Protein AF-0000000073468415 (afdb_homodimer)

InterPro domains:
  IPR005117 Nitrite/Sulfite reductase ferredoxin-like domain [PF03460] (20-85)
  IPR006066 Nitrite/sulphite reductase iron-sulphur/sirohaem-binding site [PR00397] (98-116)
  IPR006066 Nitrite/sulphite reductase iron-sulphur/sirohaem-binding site [PR00397] (141-159)
  IPR006067 Nitrite/sulphite reductase 4Fe-4S domain [PF01077] (96-287)
  IPR017896 4Fe-4S ferredoxin-type, iron-sulphur binding domain [PF00037] (164-185)
  IPR017896 4Fe-4S ferredoxin-type, iron-sulphur binding domain [PS51379] (161-190)
  IPR017896 4Fe-4S ferredoxin-type, iron-sulphur binding domain [PS51379] (191-219)
  IPR036136 Nitrite/Sulfite reductase ferredoxin-like domain superfamily [SSF55124] (15-109)
  IPR045169 Nitrite and sulphite reductase 4Fe-4S domain containing protein [PTHR11493] (17-163)
  IPR045854 Nitrite and sulphite reductase 4Fe-4S domain-like superfamily [G3DSA:3.30.413.10] (100-291)
  IPR045854 Nitrite and sulphite reductase 4Fe-4S domain-like superfamily [SSF56014] (97-293)

Structure (mmCIF, N/CA/C/O backbone):
data_AF-0000000073468415-model_v1
#
loop_
_entity.id
_entity.type
_entity.pdbx_description
1 polymer 'Nitrite and sulphite reductase 4Fe-4S region'
#
loop_
_atom_site.group_PDB
_atom_site.id
_atom_site.type_symbol
_atom_site.label_atom_id
_atom_site.label_alt_id
_atom_site.label_comp_id
_atom_site.label_asym_id
_atom_site.label_entity_id
_atom_site.label_seq_id
_atom_site.pdbx_PDB_ins_code
_atom_site.Cartn_x
_atom_site.Cartn_y
_atom_site.Cartn_z
_atom_site.occupancy
_atom_site.B_iso_or_equiv
_atom_site.auth_seq_id
_atom_site.auth_comp_id
_atom_site.auth_asym_id
_atom_site.auth_atom_id
_atom_site.pdbx_PDB_model_num
ATOM 1 N N . MET A 1 1 ? 31.953 1.444 3.322 1 27.8 1 MET A N 1
ATOM 2 C CA . MET A 1 1 ? 31.031 2.254 2.535 1 27.8 1 MET A CA 1
ATOM 3 C C . MET A 1 1 ? 30.266 3.229 3.426 1 27.8 1 MET A C 1
ATOM 5 O O . MET A 1 1 ? 29.766 2.85 4.488 1 27.8 1 MET A O 1
ATOM 9 N N . ASN A 1 2 ? 30.547 4.484 3.4 1 34.16 2 ASN A N 1
ATOM 10 C CA . ASN A 1 2 ? 30.062 5.57 4.246 1 34.16 2 ASN A CA 1
ATOM 11 C C . ASN A 1 2 ? 28.547 5.648 4.242 1 34.16 2 ASN A C 1
ATOM 13 O O . ASN A 1 2 ? 27.938 5.941 3.215 1 34.16 2 ASN A O 1
ATOM 17 N N . ILE A 1 3 ? 27.953 4.805 4.941 1 39.28 3 ILE A N 1
ATOM 18 C CA . ILE A 1 3 ? 26.516 4.594 5.109 1 39.28 3 ILE A CA 1
ATOM 19 C C . ILE A 1 3 ? 25.812 5.945 5.234 1 39.28 3 ILE A C 1
ATOM 21 O O . ILE A 1 3 ? 24.578 6.023 5.117 1 39.28 3 ILE A O 1
ATOM 25 N N . PHE A 1 4 ? 26.578 7.012 5.863 1 45.88 4 PHE A N 1
ATOM 26 C CA . PHE A 1 4 ? 25.984 8.297 6.203 1 45.88 4 PHE A CA 1
ATOM 27 C C . PHE A 1 4 ? 26.297 9.336 5.137 1 45.88 4 PHE A C 1
ATOM 29 O O . PHE A 1 4 ? 27.391 9.883 5.094 1 45.88 4 PHE A O 1
ATOM 36 N N . A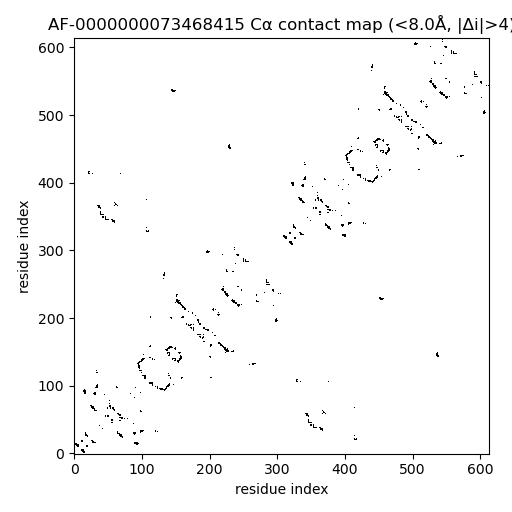RG A 1 5 ? 26.031 9.164 3.961 1 42.53 5 ARG A N 1
ATOM 37 C CA . ARG A 1 5 ? 26.375 10.258 3.055 1 42.53 5 ARG A CA 1
ATOM 38 C C . ARG A 1 5 ? 25.469 11.469 3.299 1 42.53 5 ARG A C 1
ATOM 40 O O . ARG A 1 5 ? 24.266 11.32 3.508 1 42.53 5 ARG A O 1
ATOM 47 N N . GLU A 1 6 ? 26.109 12.531 3.875 1 39.72 6 GLU A N 1
ATOM 48 C CA . GLU A 1 6 ? 25.469 13.836 3.99 1 39.72 6 GLU A CA 1
ATOM 49 C C . GLU A 1 6 ? 24.891 14.289 2.652 1 39.72 6 GLU A C 1
ATOM 51 O O . GLU A 1 6 ? 25.609 14.344 1.65 1 39.72 6 GLU A O 1
ATOM 56 N N . TYR A 1 7 ? 23.797 13.828 2.375 1 36.81 7 TYR A N 1
ATOM 57 C CA . TYR A 1 7 ? 23.312 14.406 1.122 1 36.81 7 TYR A CA 1
ATOM 58 C C . TYR A 1 7 ? 23 15.883 1.296 1 36.81 7 TYR A C 1
ATOM 60 O O . TYR A 1 7 ? 22.125 16.25 2.092 1 36.81 7 TYR A O 1
ATOM 68 N N . GLY A 1 8 ? 23.688 16.75 0.676 1 38.38 8 GLY A N 1
ATOM 69 C CA . GLY A 1 8 ? 23.781 18.203 0.628 1 38.38 8 GLY A CA 1
ATOM 70 C C . GLY A 1 8 ? 24.125 18.828 1.967 1 38.38 8 GLY A C 1
ATOM 71 O O . GLY A 1 8 ? 24.469 18.109 2.918 1 38.38 8 GLY A O 1
ATOM 72 N N . ASP A 1 9 ? 24.328 20.25 2.049 1 36 9 ASP A N 1
ATOM 73 C CA . ASP A 1 9 ? 24.672 21.062 3.205 1 36 9 ASP A CA 1
ATOM 74 C C . ASP A 1 9 ? 23.641 20.922 4.316 1 36 9 ASP A C 1
ATOM 76 O O . ASP A 1 9 ? 23.688 21.641 5.312 1 36 9 ASP A O 1
ATOM 80 N N . SER A 1 10 ? 22.531 20.375 3.965 1 36.41 10 SER A N 1
ATOM 81 C CA . SER A 1 10 ? 21.422 20.641 4.879 1 36.41 10 SER A CA 1
ATOM 82 C C . SER A 1 10 ? 21.469 19.719 6.094 1 36.41 10 SER A C 1
ATOM 84 O O . SER A 1 10 ? 20.594 19.766 6.953 1 36.41 10 SER A O 1
ATOM 86 N N . GLY A 1 11 ? 22.562 19.047 6.473 1 38.94 11 GLY A N 1
ATOM 87 C CA . GLY A 1 11 ? 22.719 18.281 7.695 1 38.94 11 GLY A CA 1
ATOM 88 C C . GLY A 1 11 ? 21.859 17.031 7.719 1 38.94 11 GLY A C 1
ATOM 89 O O . GLY A 1 11 ? 21.766 16.359 8.75 1 38.94 11 GLY A O 1
ATOM 90 N N . ILE A 1 12 ? 20.828 16.922 6.895 1 40.66 12 ILE A N 1
ATOM 91 C CA . ILE A 1 12 ? 19.875 15.828 6.922 1 40.66 12 ILE A CA 1
ATOM 92 C C . ILE A 1 12 ? 20.5 14.562 6.359 1 40.66 12 ILE A C 1
ATOM 94 O O . ILE A 1 12 ? 21.172 14.602 5.32 1 40.66 12 ILE A O 1
ATOM 98 N N . HIS A 1 13 ? 20.953 13.68 7.086 1 44.22 13 HIS A N 1
ATOM 99 C CA . HIS A 1 13 ? 21.531 12.375 6.785 1 44.22 13 HIS A CA 1
ATOM 100 C C . HIS A 1 13 ? 20.562 11.5 5.996 1 44.22 13 HIS A C 1
ATOM 102 O O . HIS A 1 13 ? 19.484 11.188 6.48 1 44.22 13 HIS A O 1
ATOM 108 N N . VAL A 1 14 ? 20.281 11.695 4.738 1 48.47 14 VAL A N 1
ATOM 109 C CA . VAL A 1 14 ? 19.266 10.922 4.035 1 48.47 14 VAL A CA 1
ATOM 110 C C . VAL A 1 14 ? 19.875 9.617 3.518 1 48.47 14 VAL A C 1
ATOM 112 O O . VAL A 1 14 ? 19.234 8.898 2.74 1 48.47 14 VAL A O 1
ATOM 115 N N . LEU A 1 15 ? 21.156 9.328 3.494 1 51.81 15 LEU A N 1
ATOM 116 C CA . LEU A 1 15 ? 21.422 8.133 2.709 1 51.81 15 LEU A CA 1
ATOM 117 C C . LEU A 1 15 ? 20.891 6.883 3.404 1 51.81 15 LEU A C 1
ATOM 119 O O . LEU A 1 15 ? 21.078 6.715 4.613 1 51.81 15 LEU A O 1
ATOM 123 N N . GLY A 1 16 ? 20.031 6.109 2.643 1 63.69 16 GLY A N 1
ATOM 124 C CA . GLY A 1 16 ? 19.703 4.711 2.859 1 63.69 16 GLY A CA 1
ATOM 125 C C . GLY A 1 16 ? 18.391 4.504 3.598 1 63.69 16 GLY A C 1
ATOM 126 O O . GLY A 1 16 ? 17.328 4.758 3.047 1 63.69 16 GLY A O 1
ATOM 127 N N . GLY A 1 17 ? 18.328 4.582 4.828 1 80.94 17 GLY A N 1
ATOM 128 C CA . GLY A 1 17 ? 17.234 4.25 5.723 1 80.94 17 GLY A CA 1
ATOM 129 C C . GLY A 1 17 ? 17.172 5.145 6.945 1 80.94 17 GLY A C 1
ATOM 130 O O . GLY A 1 17 ? 16.375 4.902 7.859 1 80.94 17 GLY A O 1
ATOM 131 N N . VAL A 1 18 ? 17.969 6.266 6.895 1 86.81 18 VAL A N 1
ATOM 132 C CA . VAL A 1 18 ? 17.969 7.211 8.008 1 86.81 18 VAL A CA 1
ATOM 133 C C . VAL A 1 18 ? 17.203 8.477 7.605 1 86.81 18 VAL A C 1
ATOM 135 O O . VAL A 1 18 ? 17.594 9.164 6.66 1 86.81 18 VAL A O 1
ATOM 138 N N . ILE A 1 19 ? 16.188 8.828 8.344 1 86.5 19 ILE A N 1
ATOM 139 C CA . ILE A 1 19 ? 15.289 9.93 8.008 1 86.5 19 ILE A CA 1
ATOM 140 C C . ILE A 1 19 ? 15.281 10.953 9.141 1 86.5 19 ILE A C 1
ATOM 142 O O . ILE A 1 19 ? 14.898 10.625 10.273 1 86.5 19 ILE A O 1
ATOM 146 N N . THR A 1 20 ? 15.664 12.141 8.773 1 87.12 20 THR A N 1
ATOM 147 C CA . THR A 1 20 ? 15.625 13.195 9.781 1 87.12 20 THR A CA 1
ATOM 148 C C . THR A 1 20 ? 14.188 13.5 10.188 1 87.12 20 THR A C 1
ATOM 150 O O . THR A 1 20 ? 13.305 13.594 9.336 1 87.12 20 THR A O 1
ATOM 153 N N . GLN A 1 21 ? 13.969 13.609 11.5 1 90.19 21 GLN A N 1
ATOM 154 C CA . GLN A 1 21 ? 12.625 13.867 12 1 90.19 21 GLN A CA 1
ATOM 155 C C . GLN A 1 21 ? 12.352 15.367 12.102 1 90.19 21 GLN A C 1
ATOM 157 O O . GLN A 1 21 ? 13.25 16.172 11.875 1 90.19 21 GLN A O 1
ATOM 162 N N . LYS A 1 22 ? 11.031 15.672 12.375 1 86.38 22 LYS A N 1
ATOM 163 C CA . LYS A 1 22 ? 10.648 17.062 12.602 1 86.38 22 LYS A CA 1
ATOM 164 C C . LYS A 1 22 ? 11.547 17.734 13.633 1 86.38 22 LYS A C 1
ATOM 166 O O . LYS A 1 22 ? 12.031 18.844 13.414 1 86.38 22 LYS A O 1
ATOM 171 N N . ASN A 1 23 ? 11.727 17.031 14.789 1 89.12 23 ASN A N 1
ATOM 172 C CA . ASN A 1 23 ? 12.789 17.406 15.719 1 89.12 23 ASN A CA 1
ATOM 173 C C . ASN A 1 23 ? 14.148 16.938 15.227 1 89.12 23 ASN A C 1
ATOM 175 O O . ASN A 1 23 ? 14.453 15.742 15.297 1 89.12 23 ASN A O 1
ATOM 179 N N . ALA A 1 24 ? 14.953 17.75 14.758 1 87.12 24 ALA A N 1
ATOM 180 C CA . ALA A 1 24 ? 16.188 17.453 14.039 1 87.12 24 ALA A CA 1
ATOM 181 C C . ALA A 1 24 ? 17.203 16.766 14.953 1 87.12 24 ALA A C 1
ATOM 183 O O . ALA A 1 24 ? 18.203 16.234 14.484 1 87.12 24 ALA A O 1
ATOM 184 N N . ASP A 1 25 ? 16.922 16.766 16.219 1 91.38 25 ASP A N 1
ATOM 185 C CA . ASP A 1 25 ? 17.797 16.078 17.156 1 91.38 25 ASP A CA 1
ATOM 186 C C . ASP A 1 25 ? 17.672 14.562 17.031 1 91.38 25 ASP A C 1
ATOM 188 O O . ASP A 1 25 ? 18.5 13.812 17.531 1 91.38 25 ASP A O 1
ATOM 192 N N . TYR A 1 26 ? 16.609 14.203 16.266 1 93.19 26 TYR A N 1
ATOM 193 C CA . TYR A 1 26 ? 16.344 12.773 16.156 1 93.19 26 TYR A CA 1
ATOM 194 C C . TYR A 1 26 ? 16.172 12.367 14.703 1 93.19 26 TYR A C 1
ATOM 196 O O . TYR A 1 26 ? 15.883 13.203 13.844 1 93.19 26 TYR A O 1
ATOM 204 N N . CYS A 1 27 ? 16.406 11.102 14.492 1 92.75 27 CYS A N 1
ATOM 205 C CA . CYS A 1 27 ? 16.156 10.523 13.18 1 92.75 27 CYS A CA 1
ATOM 206 C C . CYS A 1 27 ? 15.383 9.211 13.312 1 92.75 27 CYS A C 1
ATOM 208 O O . CYS A 1 27 ? 15.32 8.625 14.391 1 92.75 27 CYS A O 1
ATOM 210 N N . THR A 1 28 ? 14.742 8.867 12.266 1 93.81 28 THR A N 1
ATOM 211 C CA . THR A 1 28 ? 14.109 7.559 12.117 1 93.81 28 THR A CA 1
ATOM 212 C C . THR A 1 28 ? 14.961 6.633 11.258 1 93.81 28 THR A C 1
ATOM 214 O O . THR A 1 28 ? 15.445 7.031 10.195 1 93.81 28 THR A O 1
ATOM 217 N N . VAL A 1 29 ? 15.188 5.441 11.75 1 93.94 29 VAL A N 1
ATOM 218 C CA . VAL A 1 29 ? 15.977 4.473 10.992 1 93.94 29 VAL A CA 1
ATOM 219 C C . VAL A 1 29 ? 15.062 3.385 10.438 1 93.94 29 VAL A C 1
ATOM 221 O O . VAL A 1 29 ? 14.352 2.715 11.188 1 93.94 29 VAL A O 1
ATOM 224 N N . ARG A 1 30 ? 15.109 3.217 9.195 1 93.75 30 ARG A N 1
ATOM 225 C CA . ARG A 1 30 ? 14.336 2.184 8.516 1 93.75 30 ARG A CA 1
ATOM 226 C C . ARG A 1 30 ? 15.18 0.941 8.258 1 93.75 30 ARG A C 1
ATOM 228 O O . ARG A 1 30 ? 16.344 1.046 7.883 1 93.75 30 ARG A O 1
ATOM 235 N N . ILE A 1 31 ? 14.508 -0.202 8.391 1 93.56 31 ILE A N 1
ATOM 236 C CA . ILE A 1 31 ? 15.211 -1.479 8.336 1 93.56 31 ILE A CA 1
ATOM 237 C C . ILE A 1 31 ? 15 -2.117 6.961 1 93.56 31 ILE A C 1
ATOM 239 O O . ILE A 1 31 ? 13.945 -1.951 6.344 1 93.56 31 ILE A O 1
ATOM 243 N N . ARG A 1 32 ? 16.109 -2.803 6.523 1 92.19 32 ARG A N 1
ATOM 244 C CA . ARG A 1 32 ? 15.992 -3.629 5.324 1 92.19 32 ARG A CA 1
ATOM 245 C C . ARG A 1 32 ? 15.367 -4.98 5.645 1 92.19 32 ARG A C 1
ATOM 247 O O . ARG A 1 32 ? 15.93 -5.766 6.414 1 92.19 32 ARG A O 1
ATOM 254 N N . LEU A 1 33 ? 14.195 -5.258 5.086 1 94.44 33 LEU A N 1
ATOM 255 C CA . LEU A 1 33 ? 13.461 -6.496 5.344 1 94.44 33 LEU A CA 1
ATOM 256 C C . LEU A 1 33 ? 12.742 -6.973 4.09 1 94.44 33 LEU A C 1
ATOM 258 O O . LEU A 1 33 ? 11.508 -6.93 4.023 1 94.44 33 LEU A O 1
ATOM 262 N N . PRO A 1 34 ? 13.516 -7.512 3.127 1 93.81 34 PRO A N 1
ATOM 263 C CA . PRO A 1 34 ? 12.859 -7.918 1.882 1 93.81 34 PRO A CA 1
ATOM 264 C C . PRO A 1 34 ? 11.711 -8.898 2.111 1 93.81 34 PRO A C 1
ATOM 266 O O . PRO A 1 34 ? 11.852 -9.852 2.877 1 93.81 34 PRO A O 1
ATOM 269 N N . ALA A 1 35 ? 10.602 -8.625 1.485 1 95.5 35 ALA A N 1
ATOM 270 C CA . ALA A 1 35 ? 9.391 -9.438 1.51 1 95.5 35 ALA A CA 1
ATOM 271 C C . ALA A 1 35 ? 8.75 -9.43 2.895 1 95.5 35 ALA A C 1
ATOM 273 O O . ALA A 1 35 ? 7.762 -10.133 3.137 1 95.5 35 ALA A O 1
ATOM 274 N N . GLY A 1 36 ? 9.289 -8.734 3.863 1 95.88 36 GLY A N 1
ATOM 275 C CA . GLY A 1 36 ? 8.68 -8.539 5.168 1 95.88 36 GLY A CA 1
ATOM 276 C C . GLY A 1 36 ? 8.742 -9.773 6.047 1 95.88 36 GLY A C 1
ATOM 277 O O . GLY A 1 36 ? 7.996 -9.883 7.023 1 95.88 36 GLY A O 1
ATOM 278 N N . VAL A 1 37 ? 9.523 -10.766 5.699 1 95.31 37 VAL A N 1
ATOM 279 C CA . VAL A 1 37 ? 9.633 -11.977 6.508 1 95.31 37 VAL A CA 1
ATOM 280 C C . VAL A 1 37 ? 10.734 -11.797 7.555 1 95.31 37 VAL A C 1
ATOM 282 O O . VAL A 1 37 ? 11.852 -11.398 7.23 1 95.31 37 VAL A O 1
ATOM 285 N N . VAL A 1 38 ? 10.391 -12.07 8.766 1 96 38 VAL A N 1
ATOM 286 C CA . VAL A 1 38 ? 11.344 -11.898 9.852 1 96 38 VAL A CA 1
ATOM 287 C C . VAL A 1 38 ? 11.25 -13.078 10.812 1 96 38 VAL A C 1
ATOM 289 O O . VAL A 1 38 ? 10.156 -13.586 11.078 1 96 38 VAL A O 1
ATOM 292 N N . THR A 1 39 ? 12.383 -13.5 11.297 1 97.12 39 THR A N 1
ATOM 293 C CA . THR A 1 39 ? 12.398 -14.57 12.289 1 97.12 39 THR A CA 1
ATOM 294 C C . THR A 1 39 ? 12.141 -14.016 13.688 1 97.12 39 THR A C 1
ATOM 296 O O . THR A 1 39 ? 12.281 -12.812 13.922 1 97.12 39 THR A O 1
ATOM 299 N N . VAL A 1 40 ? 11.766 -14.898 14.57 1 97.31 40 VAL A N 1
ATOM 300 C CA . VAL A 1 40 ? 11.516 -14.5 15.953 1 97.31 40 VAL A CA 1
ATOM 301 C C . VAL A 1 40 ? 12.797 -13.938 16.562 1 97.31 40 VAL A C 1
ATOM 303 O O . VAL A 1 40 ? 12.75 -13.008 17.375 1 97.31 40 VAL A O 1
ATOM 306 N N . GLU A 1 41 ? 13.922 -14.516 16.219 1 97.62 41 GLU A N 1
ATOM 307 C CA . GLU A 1 41 ? 15.203 -14.016 16.719 1 97.62 41 GLU A CA 1
ATOM 308 C C . GLU A 1 41 ? 15.469 -12.594 16.234 1 97.62 41 GLU A C 1
ATOM 310 O O . GLU A 1 41 ? 15.906 -11.734 17.016 1 97.62 41 GLU A O 1
ATOM 315 N N . GLN A 1 42 ? 15.234 -12.367 15.016 1 97.56 42 GLN A N 1
ATOM 316 C CA . GLN A 1 42 ? 15.414 -11.039 14.445 1 97.56 42 GLN A CA 1
ATOM 317 C C . GLN A 1 42 ? 14.477 -10.031 15.102 1 97.56 42 GLN A C 1
ATOM 319 O O . GLN A 1 42 ? 14.867 -8.891 15.375 1 97.56 42 GLN A O 1
ATOM 324 N N . VAL A 1 43 ? 13.289 -10.438 15.352 1 97.06 43 VAL A N 1
ATOM 325 C CA . VAL A 1 43 ? 12.281 -9.57 15.961 1 97.06 43 VAL A CA 1
ATOM 326 C C . VAL A 1 43 ? 12.703 -9.211 17.375 1 97.06 43 VAL A C 1
ATOM 328 O O . VAL A 1 43 ? 12.609 -8.047 17.781 1 97.06 43 VAL A O 1
ATOM 331 N N . ARG A 1 44 ? 13.094 -10.156 18.109 1 97.44 44 ARG A N 1
ATOM 332 C CA . ARG A 1 44 ? 13.578 -9.898 19.453 1 97.44 44 ARG A CA 1
ATOM 333 C C . ARG A 1 44 ? 14.781 -8.969 19.438 1 97.44 44 ARG A C 1
ATOM 335 O O . ARG A 1 44 ? 14.891 -8.07 20.281 1 97.44 44 ARG A O 1
ATOM 342 N N . GLY A 1 45 ? 15.672 -9.258 18.516 1 97.94 45 GLY A N 1
ATOM 343 C CA . GLY A 1 45 ? 16.812 -8.375 18.344 1 97.94 45 GLY A CA 1
ATOM 344 C C . GLY A 1 45 ? 16.422 -6.945 18.031 1 97.94 45 GLY A C 1
ATOM 345 O O . GLY A 1 45 ? 16.984 -6 18.594 1 97.94 45 GLY A O 1
ATOM 346 N N . LEU A 1 46 ? 15.469 -6.781 17.141 1 97.62 46 LEU A N 1
ATOM 347 C CA . LEU A 1 46 ? 14.984 -5.449 16.781 1 97.62 46 LEU A CA 1
ATOM 348 C C . LEU A 1 46 ? 14.391 -4.75 18 1 97.62 46 LEU A C 1
ATOM 350 O O . LEU A 1 46 ? 14.578 -3.543 18.188 1 97.62 46 LEU A O 1
ATOM 354 N N . ALA A 1 47 ? 13.625 -5.52 18.797 1 97.69 47 ALA A N 1
ATOM 355 C CA . ALA A 1 47 ? 13.062 -4.957 20.016 1 97.69 47 ALA A CA 1
ATOM 356 C C . ALA A 1 47 ? 14.156 -4.438 20.938 1 97.69 47 ALA A C 1
ATOM 358 O O . ALA A 1 47 ? 14.047 -3.344 21.5 1 97.69 47 ALA A O 1
ATOM 359 N N . THR A 1 48 ? 15.195 -5.184 21.078 1 98.19 48 THR A N 1
ATOM 360 C CA . THR A 1 48 ? 16.328 -4.801 21.938 1 98.19 48 THR A CA 1
ATOM 361 C C . THR A 1 48 ? 17 -3.543 21.391 1 98.19 48 THR A C 1
ATOM 363 O O . THR A 1 48 ? 17.312 -2.625 22.156 1 98.19 48 THR A O 1
ATOM 366 N N . ILE A 1 49 ? 17.203 -3.529 20.156 1 98.12 49 ILE A N 1
ATOM 367 C CA . ILE A 1 49 ? 17.875 -2.404 19.5 1 98.12 49 ILE A CA 1
ATOM 368 C C . ILE A 1 49 ? 17 -1.154 19.625 1 98.12 49 ILE A C 1
ATOM 370 O O . ILE A 1 49 ? 17.5 -0.068 19.922 1 98.12 49 ILE A O 1
ATOM 374 N N . ALA A 1 50 ? 15.711 -1.285 19.375 1 97.88 50 ALA A N 1
ATOM 375 C CA . ALA A 1 50 ? 14.789 -0.158 19.469 1 97.88 50 ALA A CA 1
ATOM 376 C C . ALA A 1 50 ? 14.734 0.395 20.891 1 97.88 50 ALA A C 1
ATOM 378 O O . ALA A 1 50 ? 14.586 1.604 21.094 1 97.88 50 ALA A O 1
ATOM 379 N N . LYS A 1 51 ? 14.789 -0.475 21.891 1 97.88 51 LYS A N 1
ATOM 380 C CA . LYS A 1 51 ? 14.797 -0.054 23.297 1 97.88 51 LYS A CA 1
ATOM 381 C C . LYS A 1 51 ? 16.078 0.71 23.625 1 97.88 51 LYS A C 1
ATOM 383 O O . LYS A 1 51 ? 16.031 1.72 24.344 1 97.88 51 LYS A O 1
ATOM 388 N N . LYS A 1 52 ? 17.156 0.298 23.141 1 98 52 LYS A N 1
ATOM 389 C CA . LYS A 1 52 ? 18.469 0.852 23.469 1 98 52 LYS A CA 1
ATOM 390 C C . LYS A 1 52 ? 18.719 2.17 22.75 1 98 52 LYS A C 1
ATOM 392 O O . LYS A 1 52 ? 19.234 3.121 23.328 1 98 52 LYS A O 1
ATOM 397 N N . TYR A 1 53 ? 18.359 2.209 21.484 1 97.25 53 TYR A N 1
ATOM 398 C CA . TYR A 1 53 ? 18.797 3.334 20.656 1 97.25 53 TYR A CA 1
ATOM 399 C C . TYR A 1 53 ? 17.609 4.215 20.266 1 97.25 53 TYR A C 1
ATOM 401 O O . TYR A 1 53 ? 17.797 5.359 19.844 1 97.25 53 TYR A O 1
ATOM 409 N N . GLY A 1 54 ? 16.406 3.691 20.281 1 96.75 54 GLY A N 1
ATOM 410 C CA . GLY A 1 54 ? 15.203 4.438 19.922 1 96.75 54 GLY A CA 1
ATOM 411 C C . GLY A 1 54 ? 14.391 4.867 21.141 1 96.75 54 GLY A C 1
ATOM 412 O O . GLY A 1 54 ? 14.953 5.168 22.188 1 96.75 54 GLY A O 1
ATOM 413 N N . ASP A 1 55 ? 13.062 5.027 20.953 1 95.56 55 ASP A N 1
ATOM 414 C CA . ASP A 1 55 ? 12.203 5.48 22.047 1 95.56 55 ASP A CA 1
ATOM 415 C C . ASP A 1 55 ? 11.398 4.32 22.625 1 95.56 55 ASP A C 1
ATOM 417 O O . ASP A 1 55 ? 10.414 4.535 23.344 1 95.56 55 ASP A O 1
ATOM 421 N N . GLY A 1 56 ? 11.75 3.129 22.234 1 95.94 56 GLY A N 1
ATOM 422 C CA . GLY A 1 56 ? 11.078 1.956 22.766 1 95.94 56 GLY A CA 1
ATOM 423 C C . GLY A 1 56 ? 9.859 1.549 21.953 1 95.94 56 GLY A C 1
ATOM 424 O O . GLY A 1 56 ? 9.023 0.772 22.438 1 95.94 56 GLY A O 1
ATOM 425 N N . THR A 1 57 ? 9.734 2.064 20.781 1 96.25 57 THR A N 1
ATOM 426 C CA . THR A 1 57 ? 8.656 1.677 19.875 1 96.25 57 THR A CA 1
ATOM 427 C C . THR A 1 57 ? 9.211 1.334 18.5 1 96.25 57 THR A C 1
ATOM 429 O O . THR A 1 57 ? 10.367 1.637 18.188 1 96.25 57 THR A O 1
ATOM 432 N N . LEU A 1 58 ? 8.484 0.576 17.797 1 96.81 58 LEU A N 1
ATOM 433 C CA . LEU A 1 58 ? 8.695 0.324 16.375 1 96.81 58 LEU A CA 1
ATOM 434 C C . LEU A 1 58 ? 7.465 0.706 15.555 1 96.81 58 LEU A C 1
ATOM 436 O O . LEU A 1 58 ? 6.352 0.735 16.094 1 96.81 58 LEU A O 1
ATOM 440 N N . HIS A 1 59 ? 7.73 1.062 14.414 1 96.5 59 HIS A N 1
ATOM 441 C CA . HIS A 1 59 ? 6.652 1.364 13.484 1 96.5 59 HIS A CA 1
ATOM 442 C C . HIS A 1 59 ? 6.695 0.441 12.273 1 96.5 59 HIS A C 1
ATOM 444 O O . HIS A 1 59 ? 7.711 0.375 11.57 1 96.5 59 HIS A O 1
ATOM 450 N N . VAL A 1 60 ? 5.598 -0.317 12.055 1 96.69 60 VAL A N 1
ATOM 451 C CA . VAL A 1 60 ? 5.457 -1.138 10.852 1 96.69 60 VAL A CA 1
ATOM 452 C C . VAL A 1 60 ? 4.984 -0.273 9.688 1 96.69 60 VAL A C 1
ATOM 454 O O . VAL A 1 60 ? 3.998 0.457 9.805 1 96.69 60 VAL A O 1
ATOM 457 N N . THR A 1 61 ? 5.703 -0.354 8.633 1 94.81 61 THR A N 1
ATOM 458 C CA . THR A 1 61 ? 5.391 0.542 7.527 1 94.81 61 THR A CA 1
ATOM 459 C C . THR A 1 61 ? 4.531 -0.167 6.484 1 94.81 61 THR A C 1
ATOM 461 O O . THR A 1 61 ? 4.359 -1.386 6.539 1 94.81 61 THR A O 1
ATOM 464 N N . ALA A 1 62 ? 4.016 0.597 5.551 1 93.81 62 ALA A N 1
ATOM 465 C CA . ALA A 1 62 ? 3.225 0.059 4.449 1 93.81 62 ALA A CA 1
ATOM 466 C C . ALA A 1 62 ? 4.117 -0.592 3.398 1 93.81 62 ALA A C 1
ATOM 468 O O . ALA A 1 62 ? 3.627 -1.18 2.432 1 93.81 62 ALA A O 1
ATOM 469 N N . ARG A 1 63 ? 5.391 -0.545 3.559 1 93.94 63 ARG A N 1
ATOM 470 C CA . ARG A 1 63 ? 6.32 -1.191 2.641 1 93.94 63 ARG A CA 1
ATOM 471 C C . ARG A 1 63 ? 6.926 -2.443 3.268 1 93.94 63 ARG A C 1
ATOM 473 O O . ARG A 1 63 ? 8.07 -2.805 2.969 1 93.94 63 ARG A O 1
ATOM 480 N N . GLN A 1 64 ? 6.32 -2.988 4.16 1 96 64 GLN A N 1
ATOM 481 C CA . GLN A 1 64 ? 6.625 -4.281 4.766 1 96 64 GLN A CA 1
ATOM 482 C C . GLN A 1 64 ? 7.977 -4.254 5.473 1 96 64 GLN A C 1
ATOM 484 O O . GLN A 1 64 ? 8.812 -5.129 5.254 1 96 64 GLN A O 1
ATOM 489 N N . THR A 1 65 ? 8.195 -3.25 6.273 1 95.62 65 THR A N 1
ATOM 490 C CA . THR A 1 65 ? 9.414 -3.176 7.07 1 95.62 65 THR A CA 1
ATOM 491 C C . THR A 1 65 ? 9.156 -2.424 8.375 1 95.62 65 THR A C 1
ATOM 493 O O . THR A 1 65 ? 8.016 -2.072 8.688 1 95.62 65 THR A O 1
ATOM 496 N N . PHE A 1 66 ? 10.258 -2.24 9.164 1 95.88 66 PHE A N 1
ATOM 497 C CA . PHE A 1 66 ? 10.203 -1.537 10.438 1 95.88 66 PHE A CA 1
ATOM 498 C C . PHE A 1 66 ? 10.945 -0.207 10.352 1 95.88 66 PHE A C 1
ATOM 500 O O . PHE A 1 66 ? 11.883 -0.059 9.57 1 95.88 66 PHE A O 1
ATOM 507 N N . GLU A 1 67 ? 10.469 0.636 11.148 1 96 67 GLU A N 1
ATOM 508 C CA . GLU A 1 67 ? 11.211 1.855 11.461 1 96 67 GLU A CA 1
ATOM 509 C C . GLU A 1 67 ? 11.438 1.999 12.961 1 96 67 GLU A C 1
ATOM 511 O O . GLU A 1 67 ? 10.547 1.679 13.758 1 96 67 GLU A O 1
ATOM 516 N N . ILE A 1 68 ? 12.562 2.391 13.305 1 96.81 68 ILE A N 1
ATOM 517 C CA . ILE A 1 68 ? 12.891 2.723 14.68 1 96.81 68 ILE A CA 1
ATOM 518 C C . ILE A 1 68 ? 12.953 4.238 14.844 1 96.81 68 ILE A C 1
ATOM 520 O O . ILE A 1 68 ? 13.867 4.887 14.328 1 96.81 68 ILE A O 1
ATOM 524 N N . PRO A 1 69 ? 12.008 4.797 15.578 1 96.44 69 PRO A N 1
ATOM 525 C CA . PRO A 1 69 ? 11.945 6.254 15.695 1 96.44 69 PRO A CA 1
ATOM 526 C C . PRO A 1 69 ? 12.828 6.789 16.828 1 96.44 69 PRO A C 1
ATOM 528 O O . PRO A 1 69 ? 13.242 6.027 17.703 1 96.44 69 PRO A O 1
ATOM 531 N N . ASN A 1 70 ? 13.133 8.086 16.719 1 96.38 70 ASN A N 1
ATOM 532 C CA . ASN A 1 70 ? 13.742 8.891 17.766 1 96.38 70 ASN A CA 1
ATOM 533 C C . ASN A 1 70 ? 15.133 8.375 18.141 1 96.38 70 ASN A C 1
ATOM 535 O O . ASN A 1 70 ? 15.445 8.227 19.312 1 96.38 70 ASN A O 1
ATOM 539 N N . VAL A 1 71 ? 15.859 8.102 17.094 1 95.62 71 VAL A N 1
ATOM 540 C CA . VAL A 1 71 ? 17.25 7.688 17.266 1 95.62 71 VAL A CA 1
ATOM 541 C C . VAL A 1 71 ? 18.156 8.914 17.266 1 95.62 71 VAL A C 1
ATOM 543 O O . VAL A 1 71 ? 18 9.805 16.422 1 95.62 71 VAL A O 1
ATOM 546 N N . LYS A 1 72 ? 19.047 8.969 18.188 1 94.75 72 LYS A N 1
ATOM 547 C CA . LYS A 1 72 ? 20.031 10.047 18.203 1 94.75 72 LYS A CA 1
ATOM 548 C C . LYS A 1 72 ? 21.094 9.82 17.125 1 94.75 72 LYS A C 1
ATOM 550 O O . LYS A 1 72 ? 21.656 8.727 17.031 1 94.75 72 LYS A O 1
ATOM 555 N N . PRO A 1 73 ? 21.391 10.844 16.422 1 91.06 73 PRO A N 1
ATOM 556 C CA . PRO A 1 73 ? 22.344 10.711 15.336 1 91.06 73 PRO A CA 1
ATOM 557 C C . PRO A 1 73 ? 23.719 10.203 15.805 1 91.06 73 PRO A C 1
ATOM 559 O O . PRO A 1 73 ? 24.391 9.477 15.07 1 91.06 73 PRO A O 1
ATOM 562 N N . ASP A 1 74 ? 24.156 10.523 16.969 1 91.69 74 ASP A N 1
ATOM 563 C CA . ASP A 1 74 ? 25.484 10.164 17.453 1 91.69 74 ASP A CA 1
ATOM 564 C C . ASP A 1 74 ? 25.562 8.672 17.797 1 91.69 74 ASP A C 1
ATOM 566 O O . ASP A 1 74 ? 26.656 8.141 18.016 1 91.69 74 ASP A O 1
ATOM 570 N N . THR A 1 75 ? 24.438 7.98 17.75 1 93.75 75 THR A N 1
ATOM 571 C CA . THR A 1 75 ? 24.422 6.562 18.078 1 93.75 75 THR A CA 1
ATOM 572 C C . THR A 1 75 ? 24.25 5.711 16.828 1 93.75 75 THR A C 1
ATOM 574 O O . THR A 1 75 ? 24.234 4.48 16.906 1 93.75 75 THR A O 1
ATOM 577 N N . LEU A 1 76 ? 24.188 6.258 15.734 1 91.31 76 LEU A N 1
ATOM 578 C CA . LEU A 1 76 ? 23.828 5.59 14.492 1 91.31 76 LEU A CA 1
ATOM 579 C C . LEU A 1 76 ? 24.828 4.5 14.148 1 91.31 76 LEU A C 1
ATOM 581 O O . LEU A 1 76 ? 24.453 3.42 13.688 1 91.31 76 LEU A O 1
ATOM 585 N N . ASP A 1 77 ? 26.094 4.773 14.359 1 90.81 77 ASP A N 1
ATOM 586 C CA . ASP A 1 77 ? 27.125 3.789 14.039 1 90.81 77 ASP A CA 1
ATOM 587 C C . ASP A 1 77 ? 26.953 2.525 14.883 1 90.81 77 ASP A C 1
ATOM 589 O O . ASP A 1 77 ? 27.031 1.411 14.359 1 90.81 77 ASP A O 1
ATOM 593 N N . LYS A 1 78 ? 26.844 2.74 16.125 1 94.75 78 LYS A N 1
ATOM 594 C CA . LYS A 1 78 ? 26.641 1.614 17.031 1 94.75 78 LYS A CA 1
ATOM 595 C C . LYS A 1 78 ? 25.359 0.861 16.703 1 94.75 78 LYS A C 1
ATOM 597 O O . LYS A 1 78 ? 25.328 -0.371 16.734 1 94.75 78 LYS A O 1
ATOM 602 N N . MET A 1 79 ? 24.328 1.574 16.391 1 94.62 79 MET A N 1
ATOM 603 C CA . MET A 1 79 ? 23.047 0.964 16.031 1 94.62 79 MET A CA 1
ATOM 604 C C . MET A 1 79 ? 23.172 0.158 14.742 1 94.62 79 MET A C 1
ATOM 606 O O . MET A 1 79 ? 22.625 -0.942 14.633 1 94.62 79 MET A O 1
ATOM 610 N N . ASN A 1 80 ? 23.828 0.739 13.812 1 92.25 80 ASN A N 1
ATOM 611 C CA . ASN A 1 80 ? 24.047 0.045 12.547 1 92.25 80 ASN A CA 1
ATOM 612 C C . ASN A 1 80 ? 24.75 -1.295 12.75 1 92.25 80 ASN A C 1
ATOM 614 O O . ASN A 1 80 ? 24.359 -2.299 12.148 1 92.25 80 ASN A O 1
ATOM 618 N N . ALA A 1 81 ? 25.781 -1.305 13.555 1 94.81 81 ALA A N 1
ATOM 619 C CA . ALA A 1 81 ? 26.5 -2.539 13.852 1 94.81 81 ALA A CA 1
ATOM 620 C C . ALA A 1 81 ? 25.578 -3.574 14.484 1 94.81 81 ALA A C 1
ATOM 622 O O . ALA A 1 81 ? 25.641 -4.762 14.156 1 94.81 81 ALA A O 1
ATOM 623 N N . ALA A 1 82 ? 24.75 -3.137 15.359 1 96.62 82 ALA A N 1
ATOM 624 C CA . ALA A 1 82 ? 23.812 -4.027 16.031 1 96.62 82 ALA A CA 1
ATOM 625 C C . ALA A 1 82 ? 22.797 -4.59 15.031 1 96.62 82 ALA A C 1
ATOM 627 O O . ALA A 1 82 ? 22.453 -5.773 15.086 1 96.62 82 ALA A O 1
ATOM 628 N N . LEU A 1 83 ? 22.312 -3.775 14.148 1 95.81 83 LEU A N 1
ATOM 629 C CA . LEU A 1 83 ? 21.359 -4.191 13.141 1 95.81 83 LEU A CA 1
ATOM 630 C C . LEU A 1 83 ? 21.969 -5.211 12.188 1 95.81 83 LEU A C 1
ATOM 632 O O . LEU A 1 83 ? 21.328 -6.199 11.828 1 95.81 83 LEU A O 1
ATOM 636 N N . GLU A 1 84 ? 23.172 -4.977 11.773 1 94.19 84 GLU A N 1
ATOM 637 C CA . GLU A 1 84 ? 23.875 -5.91 10.906 1 94.19 84 GLU A CA 1
ATOM 638 C C . GLU A 1 84 ? 24.047 -7.273 11.57 1 94.19 84 GLU A C 1
ATOM 640 O O . GLU A 1 84 ? 23.828 -8.312 10.945 1 94.19 84 GLU A O 1
ATOM 645 N N . LYS A 1 85 ? 24.438 -7.207 12.766 1 96.75 85 LYS A N 1
ATOM 646 C CA . LYS A 1 85 ? 24.594 -8.445 13.523 1 96.75 85 LYS A CA 1
ATOM 647 C C . LYS A 1 85 ? 23.281 -9.195 13.648 1 96.75 85 LYS A C 1
ATOM 649 O O . LYS A 1 85 ? 23.25 -10.422 13.641 1 96.75 85 LYS A O 1
ATOM 654 N N . ASN A 1 86 ? 22.203 -8.445 13.711 1 96.94 86 ASN A N 1
ATOM 655 C CA . ASN A 1 86 ? 20.875 -9.016 13.828 1 96.94 86 ASN A CA 1
ATOM 656 C C . ASN A 1 86 ? 20.344 -9.508 12.484 1 96.94 86 ASN A C 1
ATOM 658 O O . ASN A 1 86 ? 19.281 -10.125 12.414 1 96.94 86 ASN A O 1
ATOM 662 N N . GLY A 1 87 ? 21.016 -9.234 11.398 1 94.75 87 GLY A N 1
ATOM 663 C CA . GLY A 1 87 ? 20.578 -9.617 10.07 1 94.75 87 GLY A CA 1
ATOM 664 C C . GLY A 1 87 ? 19.469 -8.727 9.531 1 94.75 87 GLY A C 1
ATOM 665 O O . GLY A 1 87 ? 18.688 -9.156 8.688 1 94.75 87 GLY A O 1
ATOM 666 N N . THR A 1 88 ? 19.266 -7.621 10.078 1 94.19 88 THR A N 1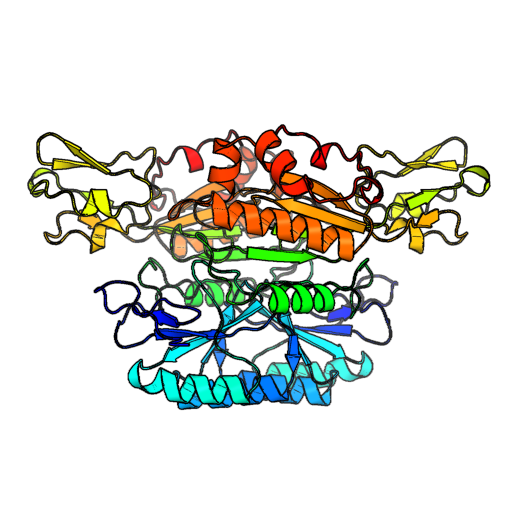
ATOM 667 C CA . THR A 1 88 ? 18.297 -6.617 9.648 1 94.19 88 THR A CA 1
ATOM 668 C C . THR A 1 88 ? 18.969 -5.266 9.445 1 94.19 88 THR A C 1
ATOM 670 O O . THR A 1 88 ? 18.625 -4.293 10.125 1 94.19 88 THR A O 1
ATOM 673 N N . PRO A 1 89 ? 19.812 -5.168 8.516 1 91.56 89 PRO A N 1
ATOM 674 C CA . PRO A 1 89 ? 20.562 -3.932 8.328 1 91.56 89 PRO A CA 1
ATOM 675 C C . PRO A 1 89 ? 19.688 -2.75 7.93 1 91.56 89 PRO A C 1
ATOM 677 O O . PRO A 1 89 ? 18.484 -2.926 7.668 1 91.56 89 PRO A O 1
ATOM 680 N N . ILE A 1 90 ? 20.328 -1.625 7.941 1 88.12 90 ILE A N 1
ATOM 681 C CA . ILE A 1 90 ? 19.641 -0.4 7.547 1 88.12 90 ILE A CA 1
ATOM 682 C C . ILE A 1 90 ? 19.203 -0.498 6.086 1 88.12 90 ILE A C 1
ATOM 684 O O . ILE A 1 90 ? 19.953 -0.971 5.238 1 88.12 90 ILE A O 1
ATOM 688 N N . GLY A 1 91 ? 18.016 -0.101 5.883 1 84.62 91 GLY A N 1
ATOM 689 C CA . GLY A 1 91 ? 17.438 -0.16 4.547 1 84.62 91 GLY A CA 1
ATOM 690 C C . GLY A 1 91 ? 17.734 1.078 3.721 1 84.62 91 GLY A C 1
ATOM 691 O O . GLY A 1 91 ? 18.781 1.708 3.877 1 84.62 91 GLY A O 1
ATOM 692 N N . ALA A 1 92 ? 16.906 1.208 2.666 1 72.88 92 ALA A N 1
ATOM 693 C CA . ALA A 1 92 ? 17.062 2.328 1.741 1 72.88 92 ALA A CA 1
ATOM 694 C C . ALA A 1 92 ? 15.758 3.119 1.615 1 72.88 92 ALA A C 1
ATOM 696 O O . ALA A 1 92 ? 14.664 2.553 1.721 1 72.88 92 ALA A O 1
ATOM 697 N N . GLU A 1 93 ? 15.891 4.434 1.441 1 68.25 93 GLU A N 1
ATOM 698 C CA . GLU A 1 93 ? 14.695 5.258 1.275 1 68.25 93 GLU A CA 1
ATOM 699 C C . GLU A 1 93 ? 14.875 6.27 0.147 1 68.25 93 GLU A C 1
ATOM 701 O O . GLU A 1 93 ? 13.914 6.914 -0.276 1 68.25 93 GLU A O 1
ATOM 706 N N . PHE A 1 94 ? 15.953 6.293 -0.448 1 69.38 94 PHE A N 1
ATOM 707 C CA . PHE A 1 94 ? 16.172 7.332 -1.448 1 69.38 94 PHE A CA 1
ATOM 708 C C . PHE A 1 94 ? 16.562 6.719 -2.789 1 69.38 94 PHE A C 1
ATOM 710 O O . PHE A 1 94 ? 16.078 5.637 -3.143 1 69.38 94 PHE A O 1
ATOM 717 N N . THR A 1 95 ? 17.25 7.387 -3.688 1 70.56 95 THR A N 1
ATOM 718 C CA . THR A 1 95 ? 17.609 7.148 -5.082 1 70.56 95 THR A CA 1
ATOM 719 C C . THR A 1 95 ? 18.219 5.762 -5.258 1 70.56 95 THR A C 1
ATOM 721 O O . THR A 1 95 ? 19.328 5.629 -5.77 1 70.56 95 THR A O 1
ATOM 724 N N . GLU A 1 96 ? 17.469 4.715 -4.688 1 79.62 96 GLU A N 1
ATOM 725 C CA . GLU A 1 96 ? 17.812 3.301 -4.758 1 79.62 96 GLU A CA 1
ATOM 726 C C . GLU A 1 96 ? 16.562 2.422 -4.797 1 79.62 96 GLU A C 1
ATOM 728 O O . GLU A 1 96 ? 15.445 2.922 -4.695 1 79.62 96 GLU A O 1
ATOM 733 N N . VAL A 1 97 ? 16.875 1.196 -5.035 1 81.69 97 VAL A N 1
ATOM 734 C CA . VAL A 1 97 ? 15.805 0.223 -4.852 1 81.69 97 VAL A CA 1
ATOM 735 C C . VAL A 1 97 ? 15.477 0.09 -3.365 1 81.69 97 VAL A C 1
ATOM 737 O O . VAL A 1 97 ? 16.344 -0.235 -2.559 1 81.69 97 VAL A O 1
ATOM 740 N N . VAL A 1 98 ? 14.266 0.437 -3.088 1 85.38 98 VAL A N 1
ATOM 741 C CA . VAL A 1 98 ? 13.859 0.372 -1.688 1 85.38 98 VAL A CA 1
ATOM 742 C C . VAL A 1 98 ? 13.312 -1.019 -1.372 1 85.38 98 VAL A C 1
ATOM 744 O O . VAL A 1 98 ? 13.391 -1.925 -2.205 1 85.38 98 VAL A O 1
ATOM 747 N N . ASN A 1 99 ? 12.875 -1.212 -0.136 1 88.56 99 ASN A N 1
ATOM 748 C CA . ASN A 1 99 ? 12.461 -2.535 0.314 1 88.56 99 ASN A CA 1
ATOM 749 C C . ASN A 1 99 ? 11.508 -3.191 -0.682 1 88.56 99 ASN A C 1
ATOM 751 O O . ASN A 1 99 ? 10.5 -2.594 -1.07 1 88.56 99 ASN A O 1
ATOM 755 N N . VAL A 1 100 ? 11.875 -4.383 -1.122 1 95.06 100 VAL A N 1
ATOM 756 C CA . VAL A 1 100 ? 11.047 -5.133 -2.059 1 95.06 100 VAL A CA 1
ATOM 757 C C . VAL A 1 100 ? 9.883 -5.789 -1.313 1 95.06 100 VAL A C 1
ATOM 759 O O . VAL A 1 100 ? 10.102 -6.523 -0.345 1 95.06 100 VAL A O 1
ATOM 762 N N . THR A 1 101 ? 8.695 -5.465 -1.711 1 96.94 101 THR A N 1
ATOM 763 C CA . THR A 1 101 ? 7.523 -6.02 -1.051 1 96.94 101 THR A CA 1
ATOM 764 C C . THR A 1 101 ? 7.023 -7.258 -1.791 1 96.94 101 THR A C 1
ATOM 766 O O . THR A 1 101 ? 7.172 -7.363 -3.01 1 96.94 101 THR A O 1
ATOM 769 N N . ALA A 1 102 ? 6.473 -8.211 -1.04 1 98.19 102 ALA A N 1
ATOM 770 C CA . ALA A 1 102 ? 5.973 -9.453 -1.634 1 98.19 102 ALA A CA 1
ATOM 771 C C . ALA A 1 102 ? 4.84 -10.039 -0.802 1 98.19 102 ALA A C 1
ATOM 773 O O . ALA A 1 102 ? 4.855 -9.953 0.428 1 98.19 102 ALA A O 1
ATOM 774 N N . CYS A 1 103 ? 3.9 -10.578 -1.511 1 97 103 CYS A N 1
ATOM 775 C CA . CYS A 1 103 ? 2.9 -11.367 -0.798 1 97 103 CYS A CA 1
ATOM 776 C C . CYS A 1 103 ? 3.488 -12.688 -0.321 1 97 103 CYS A C 1
ATOM 778 O O . CYS A 1 103 ? 4.613 -13.039 -0.683 1 97 103 CYS A O 1
ATOM 780 N N . PRO A 1 104 ? 2.77 -13.398 0.511 1 93.81 104 PRO A N 1
ATOM 781 C CA . PRO A 1 104 ? 3.35 -14.625 1.065 1 93.81 104 PRO A CA 1
ATOM 782 C C . PRO A 1 104 ? 3.576 -15.703 0.007 1 93.81 104 PRO A C 1
ATOM 784 O O . PRO A 1 104 ? 4.406 -16.594 0.198 1 93.81 104 PRO A O 1
ATOM 787 N N . GLY A 1 105 ? 2.777 -15.664 -1.008 1 94.38 105 GLY A N 1
ATOM 788 C CA . GLY A 1 105 ? 2.996 -16.547 -2.148 1 94.38 105 GLY A CA 1
ATOM 789 C C . GLY A 1 105 ? 2.855 -18.016 -1.807 1 94.38 105 GLY A C 1
ATOM 790 O O . GLY A 1 105 ? 1.945 -18.406 -1.07 1 94.38 105 GLY A O 1
ATOM 791 N N . THR A 1 106 ? 3.727 -18.859 -2.406 1 92.19 106 THR A N 1
ATOM 792 C CA . THR A 1 106 ? 3.604 -20.312 -2.324 1 92.19 106 THR A CA 1
ATOM 793 C C . THR A 1 106 ? 3.924 -20.797 -0.916 1 92.19 106 THR A C 1
ATOM 795 O O . THR A 1 106 ? 3.693 -21.969 -0.593 1 92.19 106 THR A O 1
ATOM 798 N N . LEU A 1 107 ? 4.383 -19.938 -0.062 1 88.5 107 LEU A N 1
ATOM 799 C CA . LEU A 1 107 ? 4.633 -20.328 1.318 1 88.5 107 LEU A CA 1
ATOM 800 C C . LEU A 1 107 ? 3.33 -20.656 2.035 1 88.5 107 LEU A C 1
ATOM 802 O O . LEU A 1 107 ? 3.283 -21.594 2.846 1 88.5 107 LEU A O 1
ATOM 806 N N . ARG A 1 108 ? 2.252 -19.922 1.629 1 90.62 108 ARG A N 1
ATOM 807 C CA . ARG A 1 108 ? 1.076 -20.172 2.459 1 90.62 108 ARG A CA 1
ATOM 808 C C . ARG A 1 108 ? -0.207 -19.906 1.676 1 90.62 108 ARG A C 1
ATOM 810 O O . ARG A 1 108 ? -1.289 -20.328 2.096 1 90.62 108 ARG A O 1
ATOM 817 N N . CYS A 1 109 ? -0.128 -19.25 0.53 1 92.75 109 CYS A N 1
ATOM 818 C CA . CYS A 1 109 ? -1.348 -18.797 -0.131 1 92.75 109 CYS A CA 1
ATOM 819 C C . CYS A 1 109 ? -1.858 -19.844 -1.109 1 92.75 109 CYS A C 1
ATOM 821 O O . CYS A 1 109 ? -1.105 -20.328 -1.957 1 92.75 109 CYS A O 1
ATOM 823 N N . LYS A 1 110 ? -3.127 -20.125 -1.06 1 88.75 110 LYS A N 1
ATOM 824 C CA . LYS A 1 110 ? -3.734 -21.141 -1.912 1 88.75 110 LYS A CA 1
ATOM 825 C C . LYS A 1 110 ? -3.836 -20.656 -3.357 1 88.75 110 LYS A C 1
ATOM 827 O O . LYS A 1 110 ? -4.016 -21.469 -4.273 1 88.75 110 LYS A O 1
ATOM 832 N N . TYR A 1 111 ? -3.664 -19.422 -3.619 1 92.31 111 TYR A N 1
ATOM 833 C CA . TYR A 1 111 ? -3.826 -18.859 -4.961 1 92.31 111 TYR A CA 1
ATOM 834 C C . TYR A 1 111 ? -2.473 -18.625 -5.617 1 92.31 111 TYR A C 1
ATOM 836 O O . TYR A 1 111 ? -2.404 -18.25 -6.789 1 92.31 111 TYR A O 1
ATOM 844 N N . ALA A 1 112 ? -1.423 -18.891 -4.926 1 95 112 ALA A N 1
ATOM 845 C CA . ALA A 1 112 ? -0.086 -18.5 -5.359 1 95 112 ALA A CA 1
ATOM 846 C C . ALA A 1 112 ? 0.366 -19.312 -6.566 1 95 112 ALA A C 1
ATOM 848 O O . ALA A 1 112 ? 0.31 -20.547 -6.543 1 95 112 ALA A O 1
ATOM 849 N N . ASN A 1 113 ? 0.84 -18.594 -7.59 1 95.38 113 ASN A N 1
ATOM 850 C CA . ASN A 1 113 ? 1.436 -19.234 -8.766 1 95.38 113 ASN A CA 1
ATOM 851 C C . ASN A 1 113 ? 2.953 -19.328 -8.641 1 95.38 113 ASN A C 1
ATOM 853 O O . ASN A 1 113 ? 3.562 -20.281 -9.125 1 95.38 113 ASN A O 1
ATOM 857 N N . ILE A 1 114 ? 3.547 -18.359 -7.973 1 96.56 114 ILE A N 1
ATOM 858 C CA . ILE A 1 114 ? 5.004 -18.312 -7.941 1 96.56 114 ILE A CA 1
ATOM 859 C C . ILE A 1 114 ? 5.484 -18.109 -6.504 1 96.56 114 ILE A C 1
ATOM 861 O O . ILE A 1 114 ? 4.695 -17.734 -5.629 1 96.56 114 ILE A O 1
ATOM 865 N N . ASP A 1 115 ? 6.785 -18.328 -6.309 1 96.62 115 ASP A N 1
ATOM 866 C CA . ASP A 1 115 ? 7.453 -18.047 -5.039 1 96.62 115 ASP A CA 1
ATOM 867 C C . ASP A 1 115 ? 7.828 -16.562 -4.941 1 96.62 115 ASP A C 1
ATOM 869 O O . ASP A 1 115 ? 8.977 -16.203 -5.184 1 96.62 115 ASP A O 1
ATOM 873 N N . SER A 1 116 ? 6.875 -15.789 -4.48 1 97.69 116 SER A N 1
ATOM 874 C CA . SER A 1 116 ? 7.059 -14.344 -4.434 1 97.69 116 SER A CA 1
ATOM 875 C C . SER A 1 116 ? 8.133 -13.953 -3.422 1 97.69 116 SER A C 1
ATOM 877 O O . SER A 1 116 ? 8.93 -13.047 -3.672 1 97.69 116 SER A O 1
ATOM 879 N N . VAL A 1 117 ? 8.172 -14.609 -2.279 1 97.06 117 VAL A N 1
ATOM 880 C CA . VAL A 1 117 ? 9.125 -14.273 -1.222 1 97.06 117 VAL A CA 1
ATOM 881 C C . VAL A 1 117 ? 10.539 -14.586 -1.688 1 97.06 117 VAL A C 1
ATOM 883 O O . VAL A 1 117 ? 11.438 -13.75 -1.557 1 97.06 117 VAL A O 1
ATOM 886 N N . GLY A 1 118 ? 10.727 -15.797 -2.221 1 97.19 118 GLY A N 1
ATOM 887 C CA . GLY A 1 118 ? 12.031 -16.141 -2.756 1 97.19 118 GLY A CA 1
ATOM 888 C C . GLY A 1 118 ? 12.5 -15.203 -3.842 1 97.19 118 GLY A C 1
ATOM 889 O O . GLY A 1 118 ? 13.664 -14.797 -3.859 1 97.19 118 GLY A O 1
ATOM 890 N N . LEU A 1 119 ? 11.602 -14.859 -4.695 1 97.88 119 LEU A N 1
ATOM 891 C CA . LEU A 1 119 ? 11.93 -13.945 -5.781 1 97.88 119 LEU A CA 1
ATOM 892 C C . LEU A 1 119 ? 12.297 -12.57 -5.238 1 97.88 119 LEU A C 1
ATOM 894 O O . LEU A 1 119 ? 13.234 -11.93 -5.73 1 97.88 119 LEU A O 1
ATOM 898 N N . ALA A 1 120 ? 11.586 -12.117 -4.266 1 97.44 120 ALA A N 1
ATOM 899 C CA . ALA A 1 120 ? 11.867 -10.812 -3.656 1 97.44 120 ALA A CA 1
ATOM 900 C C . ALA A 1 120 ? 13.281 -10.781 -3.068 1 97.44 120 ALA A C 1
ATOM 902 O O . ALA A 1 120 ? 14 -9.789 -3.221 1 97.44 120 ALA A O 1
ATOM 903 N N . LYS A 1 121 ? 13.641 -11.844 -2.387 1 95.75 121 LYS A N 1
ATOM 904 C CA . LYS A 1 121 ? 14.977 -11.93 -1.804 1 95.75 121 LYS A CA 1
ATOM 905 C C . LYS A 1 121 ? 16.047 -11.914 -2.889 1 95.75 121 LYS A C 1
ATOM 907 O O . LYS A 1 121 ? 17.078 -11.258 -2.736 1 95.75 121 LYS A O 1
ATOM 912 N N . LYS A 1 122 ? 15.781 -12.617 -3.934 1 96.38 122 LYS A N 1
ATOM 913 C CA . LYS A 1 122 ? 16.719 -12.656 -5.055 1 96.38 122 LYS A CA 1
ATOM 914 C C . LYS A 1 122 ? 16.891 -11.273 -5.676 1 96.38 122 LYS A C 1
ATOM 916 O O . LYS A 1 122 ? 18.016 -10.844 -5.941 1 96.38 122 LYS A O 1
ATOM 921 N N . ILE A 1 123 ? 15.805 -10.602 -5.875 1 96.06 123 ILE A N 1
ATOM 922 C CA . ILE A 1 123 ? 15.828 -9.273 -6.477 1 96.06 123 ILE A CA 1
ATOM 923 C C . ILE A 1 123 ? 16.516 -8.289 -5.531 1 96.06 123 ILE A C 1
ATOM 925 O O . ILE A 1 123 ? 17.312 -7.457 -5.965 1 96.06 123 ILE A O 1
ATOM 929 N N . ASP A 1 124 ? 16.172 -8.383 -4.289 1 93.44 124 ASP A N 1
ATOM 930 C CA . ASP A 1 124 ? 16.812 -7.531 -3.287 1 93.44 124 ASP A CA 1
ATOM 931 C C . ASP A 1 124 ? 18.328 -7.715 -3.295 1 93.44 124 ASP A C 1
ATOM 933 O O . ASP A 1 124 ? 19.078 -6.734 -3.291 1 93.44 124 ASP A O 1
ATOM 937 N N . GLU A 1 125 ? 18.766 -8.922 -3.301 1 91.75 125 GLU A N 1
ATOM 938 C CA . GLU A 1 125 ? 20.188 -9.219 -3.301 1 91.75 125 GLU A CA 1
ATOM 939 C C . GLU A 1 125 ? 20.875 -8.656 -4.547 1 91.75 125 GLU A C 1
ATOM 941 O O . GLU A 1 125 ? 22 -8.164 -4.477 1 91.75 125 GLU A O 1
ATOM 946 N N . LYS A 1 126 ? 20.188 -8.734 -5.555 1 91.75 126 LYS A N 1
ATOM 947 C CA . LYS A 1 126 ? 20.781 -8.328 -6.828 1 91.75 126 LYS A CA 1
ATOM 948 C C . LYS A 1 126 ? 20.844 -6.809 -6.949 1 91.75 126 LYS A C 1
ATOM 950 O O . LYS A 1 126 ? 21.812 -6.262 -7.488 1 91.75 126 LYS A O 1
ATOM 955 N N . TYR A 1 127 ? 19.812 -6.164 -6.441 1 87.62 127 TYR A N 1
ATOM 956 C CA . TYR A 1 127 ? 19.703 -4.75 -6.781 1 87.62 127 TYR A CA 1
ATOM 957 C C . TYR A 1 127 ? 19.875 -3.875 -5.547 1 87.62 127 TYR A C 1
ATOM 959 O O . TYR A 1 127 ? 20 -2.654 -5.66 1 87.62 127 TYR A O 1
ATOM 967 N N . PHE A 1 128 ? 19.875 -4.535 -4.41 1 76.12 128 PHE A N 1
ATOM 968 C CA . PHE A 1 128 ? 19.969 -3.736 -3.193 1 76.12 128 PHE A CA 1
ATOM 969 C C . PHE A 1 128 ? 21.25 -2.91 -3.174 1 76.12 128 PHE A C 1
ATOM 971 O O . PHE A 1 128 ? 22.312 -3.406 -3.529 1 76.12 128 PHE A O 1
ATOM 978 N N . ARG A 1 129 ? 21.109 -1.526 -2.854 1 70.56 129 ARG A N 1
ATOM 979 C CA . ARG A 1 129 ? 22.172 -0.539 -2.643 1 70.56 129 ARG A CA 1
ATOM 980 C C . ARG A 1 129 ? 22.75 -0.069 -3.971 1 70.56 129 ARG A C 1
ATOM 982 O O . ARG A 1 129 ? 23.797 0.584 -3.998 1 70.56 129 ARG A O 1
ATOM 989 N N . LYS A 1 130 ? 22.078 -0.524 -5.008 1 76.25 130 LYS A N 1
ATOM 990 C CA . LYS A 1 130 ? 22.484 0.082 -6.27 1 76.25 130 LYS A CA 1
ATOM 991 C C . LYS A 1 130 ? 21.984 1.522 -6.375 1 76.25 130 LYS A C 1
ATOM 993 O O . LYS A 1 130 ? 20.797 1.785 -6.223 1 76.25 130 LYS A O 1
ATOM 998 N N . GLU A 1 131 ? 22.875 2.338 -6.477 1 78 131 GLU A N 1
ATOM 999 C CA . GLU A 1 131 ? 22.516 3.746 -6.598 1 78 131 GLU A CA 1
ATOM 1000 C C . GLU A 1 131 ? 21.828 4.031 -7.93 1 78 131 GLU A C 1
ATOM 1002 O O . GLU A 1 131 ? 22.312 3.617 -8.984 1 78 131 GLU A O 1
ATOM 1007 N N . LEU A 1 132 ? 20.734 4.566 -7.863 1 85.56 132 LEU A N 1
ATOM 1008 C CA . LEU A 1 132 ? 19.969 4.98 -9.031 1 85.56 132 LEU A CA 1
ATOM 1009 C C . LEU A 1 132 ? 19.656 6.473 -8.984 1 85.56 132 LEU A C 1
ATOM 1011 O O . LEU A 1 132 ? 19.969 7.141 -7.996 1 85.56 132 LEU A O 1
ATOM 1015 N N . SER A 1 133 ? 19.172 6.969 -10.055 1 84.94 133 SER A N 1
ATOM 1016 C CA . SER A 1 133 ? 18.828 8.391 -10.141 1 84.94 133 SER A CA 1
ATOM 1017 C C . SER A 1 133 ? 17.5 8.688 -9.469 1 84.94 133 SER A C 1
ATOM 1019 O O . SER A 1 133 ? 17.219 9.836 -9.109 1 84.94 133 SER A O 1
ATOM 1021 N N . ILE A 1 134 ? 16.766 7.633 -9.328 1 87.81 134 ILE A N 1
ATOM 1022 C CA . ILE A 1 134 ? 15.469 7.793 -8.695 1 87.81 134 ILE A CA 1
ATOM 1023 C C . ILE A 1 134 ? 15.211 6.625 -7.746 1 87.81 134 ILE A C 1
ATOM 1025 O O . ILE A 1 134 ? 15.875 5.59 -7.832 1 87.81 134 ILE A O 1
ATOM 1029 N N . ARG A 1 135 ? 14.312 6.863 -6.863 1 87.62 135 ARG A N 1
ATOM 1030 C CA . ARG A 1 135 ? 13.82 5.785 -6.012 1 87.62 135 ARG A CA 1
ATOM 1031 C C . ARG A 1 135 ? 12.977 4.797 -6.812 1 87.62 135 ARG A C 1
ATOM 1033 O O . ARG A 1 135 ? 12.172 5.195 -7.656 1 87.62 135 ARG A O 1
ATOM 1040 N N . VAL A 1 136 ? 13.211 3.508 -6.586 1 92.12 136 VAL A N 1
ATOM 1041 C CA . VAL A 1 136 ? 12.477 2.486 -7.328 1 92.12 136 VAL A CA 1
ATOM 1042 C C . VAL A 1 136 ? 11.789 1.531 -6.355 1 92.12 136 VAL A C 1
ATOM 1044 O O . VAL A 1 136 ? 12.453 0.9 -5.523 1 92.12 136 VAL A O 1
ATOM 1047 N N . ARG A 1 137 ? 10.523 1.433 -6.441 1 93.44 137 ARG A N 1
ATOM 1048 C CA . ARG A 1 137 ? 9.727 0.501 -5.645 1 93.44 137 ARG A CA 1
ATOM 1049 C C . ARG A 1 137 ? 9.352 -0.73 -6.461 1 93.44 137 ARG A C 1
ATOM 1051 O O . ARG A 1 137 ? 8.758 -0.61 -7.535 1 93.44 137 ARG A O 1
ATOM 1058 N N . ILE A 1 138 ? 9.703 -1.868 -5.93 1 96.69 138 ILE A N 1
ATOM 1059 C CA . ILE A 1 138 ? 9.383 -3.133 -6.582 1 96.69 138 ILE A CA 1
ATOM 1060 C C . ILE A 1 138 ? 8.422 -3.934 -5.703 1 96.69 138 ILE A C 1
ATOM 1062 O O . ILE A 1 138 ? 8.625 -4.047 -4.492 1 96.69 138 ILE A O 1
ATOM 1066 N N . ALA A 1 139 ? 7.359 -4.434 -6.273 1 98.06 139 ALA A N 1
ATOM 1067 C CA . ALA A 1 139 ? 6.383 -5.262 -5.574 1 98.06 139 ALA A CA 1
ATOM 1068 C C . ALA A 1 139 ? 6.121 -6.559 -6.332 1 98.06 139 ALA A C 1
ATOM 1070 O O . ALA A 1 139 ? 6.004 -6.555 -7.562 1 98.06 139 ALA A O 1
ATOM 1071 N N . ILE A 1 140 ? 6.031 -7.664 -5.609 1 98.69 140 ILE A N 1
ATOM 1072 C CA . ILE A 1 140 ? 5.875 -8.977 -6.23 1 98.69 140 ILE A CA 1
ATOM 1073 C C . ILE A 1 140 ? 4.641 -9.672 -5.656 1 98.69 140 ILE A C 1
ATOM 1075 O O . ILE A 1 140 ? 4.562 -9.914 -4.449 1 98.69 140 ILE A O 1
ATOM 1079 N N . SER A 1 141 ? 3.721 -9.945 -6.496 1 98.44 141 SER A N 1
ATOM 1080 C CA . SER A 1 141 ? 2.541 -10.727 -6.141 1 98.44 141 SER A CA 1
ATOM 1081 C C . SER A 1 141 ? 2.527 -12.062 -6.867 1 98.44 141 SER A C 1
ATOM 1083 O O . SER A 1 141 ? 2.889 -12.141 -8.047 1 98.44 141 SER A O 1
ATOM 1085 N N . SER A 1 142 ? 2.055 -13.07 -6.215 1 97.62 142 SER A N 1
ATOM 1086 C CA . SER A 1 142 ? 2.166 -14.422 -6.75 1 97.62 142 SER A CA 1
ATOM 1087 C C . SER A 1 142 ? 1.015 -14.742 -7.695 1 97.62 142 SER A C 1
ATOM 1089 O O . SER A 1 142 ? 1.04 -15.758 -8.391 1 97.62 142 SER A O 1
ATOM 1091 N N . CYS A 1 143 ? 0.041 -13.906 -7.707 1 96.75 143 CYS A N 1
ATOM 1092 C CA . CYS A 1 143 ? -1.106 -14.07 -8.594 1 96.75 143 CYS A CA 1
ATOM 1093 C C . CYS A 1 143 ? -1.749 -12.727 -8.914 1 96.75 143 CYS A C 1
ATOM 1095 O O . CYS A 1 143 ? -1.382 -11.711 -8.328 1 96.75 143 CYS A O 1
ATOM 1097 N N . PRO A 1 144 ? -2.727 -12.656 -9.781 1 96.06 144 PRO A N 1
ATOM 1098 C CA . PRO A 1 144 ? -3.32 -11.398 -10.234 1 96.06 144 PRO A CA 1
ATOM 1099 C C . PRO A 1 144 ? -4.16 -10.719 -9.148 1 96.06 144 PRO A C 1
ATOM 1101 O O . PRO A 1 144 ? -4.68 -9.625 -9.367 1 96.06 144 PRO A O 1
ATOM 1104 N N . ASN A 1 145 ? -4.297 -11.367 -8 1 94.12 145 ASN A N 1
ATOM 1105 C CA . ASN A 1 145 ? -4.918 -10.648 -6.898 1 94.12 145 ASN A CA 1
ATOM 1106 C C . ASN A 1 145 ? -4.086 -9.445 -6.477 1 94.12 145 ASN A C 1
ATOM 1108 O O . ASN A 1 145 ? -4.602 -8.508 -5.855 1 94.12 145 ASN A O 1
ATOM 1112 N N . SER A 1 146 ? -2.795 -9.477 -6.734 1 95.69 146 SER A N 1
ATOM 1113 C CA . SER A 1 146 ? -1.913 -8.328 -6.57 1 95.69 146 SER A CA 1
ATOM 1114 C C . SER A 1 146 ? -2.035 -7.73 -5.172 1 95.69 146 SER A C 1
ATOM 1116 O O . SER A 1 146 ? -2.277 -6.531 -5.02 1 95.69 146 SER A O 1
ATOM 1118 N N . CYS A 1 147 ? -1.767 -8.492 -4.191 1 94.25 147 CYS A N 1
ATOM 1119 C CA . CYS A 1 147 ? -2.068 -8.148 -2.805 1 94.25 147 CYS A CA 1
ATOM 1120 C C . CYS A 1 147 ? -1.109 -7.086 -2.285 1 94.25 147 CYS A C 1
ATOM 1122 O O . CYS A 1 147 ? -1.386 -6.438 -1.274 1 94.25 147 CYS A O 1
ATOM 1124 N N . VAL A 1 148 ? 0.03 -6.914 -2.91 1 96.12 148 VAL A N 1
ATOM 1125 C CA . VAL A 1 148 ? 0.993 -5.945 -2.4 1 96.12 148 VAL A CA 1
ATOM 1126 C C . VAL A 1 148 ? 1.094 -4.762 -3.363 1 96.12 148 VAL A C 1
ATOM 1128 O O . VAL A 1 148 ? 2.162 -4.164 -3.514 1 96.12 148 VAL A O 1
ATOM 1131 N N . SER A 1 149 ? 0.01 -4.492 -4.07 1 95.56 149 SER A N 1
ATOM 1132 C CA . SER A 1 149 ? -0.099 -3.318 -4.934 1 95.56 149 SER A CA 1
ATOM 1133 C C . SER A 1 149 ? 0.953 -3.344 -6.035 1 95.56 149 SER A C 1
ATOM 1135 O O . SER A 1 149 ? 1.693 -2.375 -6.219 1 95.56 149 SER A O 1
ATOM 1137 N N . SER A 1 150 ? 1.003 -4.402 -6.762 1 96.88 150 SER A N 1
ATOM 1138 C CA . SER A 1 150 ? 1.988 -4.566 -7.824 1 96.88 150 SER A CA 1
ATOM 1139 C C . SER A 1 150 ? 1.717 -3.615 -8.984 1 96.88 150 SER A C 1
ATOM 1141 O O . SER A 1 150 ? 2.65 -3.139 -9.633 1 96.88 150 SER A O 1
ATOM 1143 N N . TRP A 1 151 ? 0.448 -3.244 -9.156 1 95.62 151 TRP A N 1
ATOM 1144 C CA . TRP A 1 151 ? 0.074 -2.324 -10.227 1 95.62 151 TRP A CA 1
ATOM 1145 C C . TRP A 1 151 ? 0.542 -0.907 -9.922 1 95.62 151 TRP A C 1
ATOM 1147 O O . TRP A 1 151 ? 0.819 -0.123 -10.828 1 95.62 151 TRP A O 1
ATOM 1157 N N . GLU A 1 152 ? 0.638 -0.66 -8.68 1 95.19 152 GLU A N 1
ATOM 1158 C CA . GLU A 1 152 ? 0.881 0.708 -8.234 1 95.19 152 GLU A CA 1
ATOM 1159 C C . GLU A 1 152 ? 2.336 0.901 -7.812 1 95.19 152 GLU A C 1
ATOM 1161 O O . GLU A 1 152 ? 2.652 1.821 -7.055 1 95.19 152 GLU A O 1
ATOM 1166 N N . SER A 1 153 ? 3.223 0.067 -8.266 1 96.25 153 SER A N 1
ATOM 1167 C CA . SER A 1 153 ? 4.652 0.161 -8 1 96.25 153 SER A CA 1
ATOM 1168 C C . SER A 1 153 ? 5.434 0.515 -9.258 1 96.25 153 SER A C 1
ATOM 1170 O O . SER A 1 153 ? 4.938 0.327 -10.375 1 96.25 153 SER A O 1
ATOM 1172 N N . ASP A 1 154 ? 6.648 1.063 -9.055 1 96.31 154 ASP A N 1
ATOM 1173 C CA . ASP A 1 154 ? 7.477 1.367 -10.211 1 96.31 154 ASP A CA 1
ATOM 1174 C C . ASP A 1 154 ? 7.668 0.131 -11.086 1 96.31 154 ASP A C 1
ATOM 1176 O O . ASP A 1 154 ? 7.57 0.21 -12.312 1 96.31 154 ASP A O 1
ATOM 1180 N N . ILE A 1 155 ? 8 -0.95 -10.438 1 97.75 155 ILE A N 1
ATOM 1181 C CA . ILE A 1 155 ? 8.078 -2.256 -11.078 1 97.75 155 ILE A CA 1
ATOM 1182 C C . ILE A 1 155 ? 7.207 -3.256 -10.328 1 97.75 155 ILE A C 1
ATOM 1184 O O . ILE A 1 155 ? 7.441 -3.529 -9.148 1 97.75 155 ILE A O 1
ATOM 1188 N N . GLY A 1 156 ? 6.203 -3.732 -10.977 1 98.25 156 GLY A N 1
ATOM 1189 C CA . GLY A 1 156 ? 5.336 -4.762 -10.43 1 98.25 156 GLY A CA 1
ATOM 1190 C C . GLY A 1 156 ? 5.48 -6.102 -11.125 1 98.25 156 GLY A C 1
ATOM 1191 O O . GLY A 1 156 ? 5.488 -6.168 -12.359 1 98.25 156 GLY A O 1
ATOM 1192 N N . ILE A 1 157 ? 5.617 -7.129 -10.367 1 98.75 157 ILE A N 1
ATOM 1193 C CA . ILE A 1 157 ? 5.727 -8.484 -10.891 1 98.75 157 ILE A CA 1
ATOM 1194 C C . ILE A 1 157 ? 4.562 -9.328 -10.383 1 98.75 157 ILE A C 1
ATOM 1196 O O . ILE A 1 157 ? 4.297 -9.367 -9.18 1 98.75 157 ILE A O 1
ATOM 1200 N N . ILE A 1 158 ? 3.877 -9.977 -11.273 1 98.12 158 ILE A N 1
ATOM 1201 C CA . ILE A 1 158 ? 2.697 -10.758 -10.93 1 98.12 158 ILE A CA 1
ATOM 1202 C C . ILE A 1 158 ? 2.826 -12.164 -11.516 1 98.12 158 ILE A C 1
ATOM 1204 O O . ILE A 1 158 ? 3.053 -12.32 -12.719 1 98.12 158 ILE A O 1
ATOM 1208 N N . GLY A 1 159 ? 2.699 -13.156 -10.656 1 97.88 159 GLY A N 1
ATOM 1209 C CA . GLY A 1 159 ? 2.684 -14.523 -11.141 1 97.88 159 GLY A CA 1
ATOM 1210 C C . GLY A 1 159 ? 1.415 -14.875 -11.898 1 97.88 159 GLY A C 1
ATOM 1211 O O . GLY A 1 159 ? 0.312 -14.547 -11.453 1 97.88 159 GLY A O 1
ATOM 1212 N N . ILE A 1 160 ? 1.594 -15.523 -13.016 1 96.62 160 ILE A N 1
ATOM 1213 C CA . ILE A 1 160 ? 0.438 -15.891 -13.828 1 96.62 160 ILE A CA 1
ATOM 1214 C C . ILE A 1 160 ? 0.548 -17.344 -14.258 1 96.62 160 ILE A C 1
ATOM 1216 O O . ILE A 1 160 ? 1.635 -17.938 -14.227 1 96.62 160 ILE A O 1
ATOM 1220 N N . GLN A 1 161 ? -0.565 -17.922 -14.531 1 94.56 161 GLN A N 1
ATOM 1221 C CA . GLN A 1 161 ? -0.645 -19.25 -15.102 1 94.56 161 GLN A CA 1
ATOM 1222 C C . GLN A 1 161 ? -1.785 -19.359 -16.109 1 94.56 161 GLN A C 1
ATOM 1224 O O . GLN A 1 161 ? -2.955 -19.406 -15.734 1 94.56 161 GLN A O 1
ATOM 1229 N N . LYS A 1 162 ? -1.411 -19.422 -17.359 1 90.38 162 LYS A N 1
ATOM 1230 C CA . LYS A 1 162 ? -2.402 -19.516 -18.422 1 90.38 162 LYS A CA 1
ATOM 1231 C C . LYS A 1 162 ? -3.074 -20.891 -18.438 1 90.38 162 LYS A C 1
ATOM 1233 O O . LYS A 1 162 ? -2.396 -21.922 -18.484 1 90.38 162 LYS A O 1
ATOM 1238 N N . PRO A 1 163 ? -4.406 -20.875 -18.328 1 91.5 163 PRO A N 1
ATOM 1239 C CA . PRO A 1 163 ? -5.105 -22.172 -18.406 1 91.5 163 PRO A CA 1
ATOM 1240 C C . PRO A 1 163 ? -5.254 -22.672 -19.828 1 91.5 163 PRO A C 1
ATOM 1242 O O . PRO A 1 163 ? -5.469 -21.891 -20.75 1 91.5 163 PRO A O 1
ATOM 1245 N N . ILE A 1 164 ? -5.02 -23.922 -20 1 88.25 164 ILE A N 1
ATOM 1246 C CA . ILE A 1 164 ? -5.242 -24.609 -21.266 1 88.25 164 ILE A CA 1
ATOM 1247 C C . ILE A 1 164 ? -6.363 -25.625 -21.109 1 88.25 164 ILE A C 1
ATOM 1249 O O . ILE A 1 164 ? -6.406 -26.359 -20.109 1 88.25 164 ILE A O 1
ATOM 1253 N N . ARG A 1 165 ? -7.25 -25.594 -22.031 1 86.38 165 ARG A N 1
ATOM 1254 C CA . ARG A 1 165 ? -8.398 -26.484 -21.922 1 86.38 165 ARG A CA 1
ATOM 1255 C C . ARG A 1 165 ? -8.477 -27.422 -23.141 1 86.38 165 ARG A C 1
ATOM 1257 O O . ARG A 1 165 ? -8.086 -27.047 -24.25 1 86.38 165 ARG A O 1
ATOM 1264 N N . ASN A 1 166 ? -8.906 -28.609 -22.844 1 83.81 166 ASN A N 1
ATOM 1265 C CA . ASN A 1 166 ? -9.297 -29.562 -23.875 1 83.81 166 ASN A CA 1
ATOM 1266 C C . ASN A 1 166 ? -10.805 -29.75 -23.922 1 83.81 166 ASN A C 1
ATOM 1268 O O . ASN A 1 166 ? -11.359 -30.547 -23.141 1 83.81 166 ASN A O 1
ATOM 1272 N N . PRO A 1 167 ? -11.414 -29.062 -24.75 1 78.38 167 PRO A N 1
ATOM 1273 C CA . PRO A 1 167 ? -12.875 -29.078 -24.781 1 78.38 167 PRO A CA 1
ATOM 1274 C C . PRO A 1 167 ? -13.445 -30.484 -24.953 1 78.38 167 PRO A C 1
ATOM 1276 O O . PRO A 1 167 ? -14.555 -30.766 -24.484 1 78.38 167 PRO A O 1
ATOM 1279 N N . ASN A 1 168 ? -12.68 -31.406 -25.531 1 85.62 168 ASN A N 1
ATOM 1280 C CA . ASN A 1 168 ? -13.195 -32.75 -25.812 1 85.62 168 ASN A CA 1
ATOM 1281 C C . ASN A 1 168 ? -13.312 -33.562 -24.531 1 85.62 168 ASN A C 1
ATOM 1283 O O . ASN A 1 168 ? -14.039 -34.562 -24.5 1 85.62 168 ASN A O 1
ATOM 1287 N N . LEU A 1 169 ? -12.719 -33.125 -23.562 1 88.56 169 LEU A N 1
ATOM 1288 C CA . LEU A 1 169 ? -12.711 -33.875 -22.312 1 88.56 169 LEU A CA 1
ATOM 1289 C C . LEU A 1 169 ? -13.633 -33.25 -21.281 1 88.56 169 LEU A C 1
ATOM 1291 O O . LEU A 1 169 ? -13.828 -33.781 -20.203 1 88.56 169 LEU A O 1
ATOM 1295 N N . CYS A 1 170 ? -14.219 -32.188 -21.672 1 91.81 170 CYS A N 1
ATOM 1296 C CA . CYS A 1 170 ? -15.023 -31.422 -20.719 1 91.81 170 CYS A CA 1
ATOM 1297 C C . CYS A 1 170 ? -16.438 -32 -20.609 1 91.81 170 CYS A C 1
ATOM 1299 O O . CYS A 1 170 ? -17.047 -32.312 -21.625 1 91.81 170 CYS A O 1
ATOM 1301 N N . SER A 1 171 ? -16.953 -32.094 -19.359 1 88.62 171 SER A N 1
ATOM 1302 C CA . SER A 1 171 ? -18.297 -32.594 -19.125 1 88.62 171 SER A CA 1
ATOM 1303 C C . SER A 1 171 ? -19.328 -31.484 -19.172 1 88.62 171 SER A C 1
ATOM 1305 O O . SER A 1 171 ? -20.547 -31.734 -19.219 1 88.62 171 SER A O 1
ATOM 1307 N N . GLY A 1 172 ? -18.781 -30.281 -19.125 1 89.94 172 GLY A N 1
ATOM 1308 C CA . GLY A 1 172 ? -19.688 -29.141 -19.125 1 89.94 172 GLY A CA 1
ATOM 1309 C C . GLY A 1 172 ? -20.359 -28.922 -17.781 1 89.94 172 GLY A C 1
ATOM 1310 O O . GLY A 1 172 ? -21.438 -28.328 -17.703 1 89.94 172 GLY A O 1
ATOM 1311 N N . CYS A 1 173 ? -19.797 -29.344 -16.703 1 91.19 173 CYS A N 1
ATOM 1312 C CA . CYS A 1 173 ? -20.422 -29.297 -15.383 1 91.19 173 CYS A CA 1
ATOM 1313 C C . CYS A 1 173 ? -20.562 -27.875 -14.891 1 91.19 173 CYS A C 1
ATOM 1315 O O . CYS A 1 173 ? -21.406 -27.578 -14.039 1 91.19 173 CYS A O 1
ATOM 1317 N N . GLY A 1 174 ? -19.656 -26.953 -15.289 1 90.88 174 GLY A N 1
ATOM 1318 C CA . GLY A 1 174 ? -19.797 -25.547 -15 1 90.88 174 GLY A CA 1
ATOM 1319 C C . GLY A 1 174 ? -19.156 -25.125 -13.688 1 90.88 174 GLY A C 1
ATOM 1320 O O . GLY A 1 174 ? -19.219 -23.969 -13.297 1 90.88 174 GLY A O 1
ATOM 1321 N N . THR A 1 175 ? -18.5 -26 -12.984 1 91.56 175 THR A N 1
ATOM 1322 C CA . THR A 1 175 ? -17.859 -25.688 -11.711 1 91.56 175 THR A CA 1
ATOM 1323 C C . THR A 1 175 ? -16.844 -24.562 -11.891 1 91.56 175 THR A C 1
ATOM 1325 O O . THR A 1 175 ? -16.828 -23.594 -11.109 1 91.56 175 THR A O 1
ATOM 1328 N N . CYS A 1 176 ? -16.047 -24.688 -12.891 1 92.56 176 CYS A N 1
ATOM 1329 C CA . CYS A 1 176 ? -15.039 -23.656 -13.156 1 92.56 176 CYS A CA 1
ATOM 1330 C C . CYS A 1 176 ? -15.688 -22.312 -13.438 1 92.56 176 CYS A C 1
ATOM 1332 O O . CYS A 1 176 ? -15.141 -21.266 -13.078 1 92.56 176 CYS A O 1
ATOM 1334 N N . VAL A 1 177 ? -16.891 -22.25 -14.062 1 93.94 177 VAL A N 1
ATOM 1335 C CA . VAL A 1 177 ? -17.625 -21.016 -14.359 1 93.94 177 VAL A CA 1
ATOM 1336 C C . VAL A 1 177 ? -18.031 -20.344 -13.055 1 93.94 177 VAL A C 1
ATOM 1338 O O . VAL A 1 177 ? -17.891 -19.125 -12.906 1 93.94 177 VAL A O 1
ATOM 1341 N N . ALA A 1 178 ? -18.438 -21.125 -12.141 1 91.56 178 ALA A N 1
ATOM 1342 C CA . ALA A 1 178 ? -18.922 -20.609 -10.867 1 91.56 178 ALA A CA 1
ATOM 1343 C C . ALA A 1 178 ? -17.781 -20 -10.047 1 91.56 178 ALA A C 1
ATOM 1345 O O . ALA A 1 178 ? -17.984 -19.047 -9.297 1 91.56 178 ALA A O 1
ATOM 1346 N N . TYR A 1 179 ? -16.625 -20.453 -10.266 1 90.12 179 TYR A N 1
ATOM 1347 C CA . TYR A 1 179 ? -15.492 -20.062 -9.422 1 90.12 179 TYR A CA 1
ATOM 1348 C C . TYR A 1 179 ? -14.703 -18.938 -10.07 1 90.12 179 TYR A C 1
ATOM 1350 O O . TYR A 1 179 ? -13.875 -18.297 -9.414 1 90.12 179 TYR A O 1
ATOM 1358 N N . CYS A 1 180 ? -14.992 -18.688 -11.289 1 94.25 180 CYS A N 1
ATOM 1359 C CA . CYS A 1 180 ? -14.242 -17.656 -11.984 1 94.25 180 CYS A CA 1
ATOM 1360 C C . CYS A 1 180 ? -14.68 -16.266 -11.531 1 94.25 180 CYS A C 1
ATOM 1362 O O . CYS A 1 180 ? -15.742 -15.781 -11.938 1 94.25 180 CYS A O 1
ATOM 1364 N N . LYS A 1 181 ? -13.773 -15.586 -10.883 1 88.19 181 LYS A N 1
ATOM 1365 C CA . LYS A 1 181 ? -14.102 -14.273 -10.328 1 88.19 181 LYS A CA 1
ATOM 1366 C C . LYS A 1 181 ? -14.172 -13.219 -11.43 1 88.19 181 LYS A C 1
ATOM 1368 O O . LYS A 1 181 ? -14.844 -12.195 -11.273 1 88.19 181 LYS A O 1
ATOM 1373 N N . GLU A 1 182 ? -13.484 -13.5 -12.578 1 92.31 182 GLU A N 1
ATOM 1374 C CA . GLU A 1 182 ? -13.469 -12.562 -13.703 1 92.31 182 GLU A CA 1
ATOM 1375 C C . GLU A 1 182 ? -14.664 -12.781 -14.625 1 92.31 182 GLU A C 1
ATOM 1377 O O . GLU A 1 182 ? -14.898 -11.984 -15.539 1 92.31 182 GLU A O 1
ATOM 1382 N N . HIS A 1 183 ? -15.359 -13.883 -14.344 1 93.75 183 HIS A N 1
ATOM 1383 C CA . HIS A 1 183 ? -16.469 -14.25 -15.211 1 93.75 183 HIS A CA 1
ATOM 1384 C C . HIS A 1 183 ? -16.016 -14.383 -16.656 1 93.75 183 HIS A C 1
ATOM 1386 O O . HIS A 1 183 ? -16.688 -13.883 -17.578 1 93.75 183 HIS A O 1
ATOM 1392 N N . ALA A 1 184 ? -14.891 -15 -16.828 1 95.25 184 ALA A N 1
ATOM 1393 C CA . ALA A 1 184 ? -14.305 -15.172 -18.156 1 95.25 184 ALA A CA 1
ATOM 1394 C C . ALA A 1 184 ? -14.688 -16.516 -18.766 1 95.25 184 ALA A C 1
ATOM 1396 O O . ALA A 1 184 ? -14.352 -16.812 -19.906 1 95.25 184 ALA A O 1
ATOM 1397 N N . LEU A 1 185 ? -15.383 -17.375 -18.016 1 94.19 185 LEU A N 1
ATOM 1398 C CA . LEU A 1 185 ? -15.719 -18.719 -18.453 1 94.19 185 LEU A CA 1
ATOM 1399 C C . LEU A 1 185 ? -17.219 -18.875 -18.672 1 94.19 185 LEU A C 1
ATOM 1401 O O . LEU A 1 185 ? -18.016 -18.266 -17.953 1 94.19 185 LEU A O 1
ATOM 1405 N N . SER A 1 186 ? -17.594 -19.672 -19.672 1 94.5 186 SER A N 1
ATOM 1406 C CA . SER A 1 186 ? -18.984 -20.031 -19.938 1 94.5 186 SER A CA 1
ATOM 1407 C C . SER A 1 186 ? -19.078 -21.453 -20.5 1 94.5 186 SER A C 1
ATOM 1409 O O . SER A 1 186 ? -18.094 -21.984 -21.047 1 94.5 186 SER A O 1
ATOM 1411 N N . VAL A 1 187 ? -20.156 -22.062 -20.266 1 92.5 187 VAL A N 1
ATOM 1412 C CA . VAL A 1 187 ? -20.406 -23.375 -20.875 1 92.5 187 VAL A CA 1
ATOM 1413 C C . VAL A 1 187 ? -21.266 -23.203 -22.125 1 92.5 187 VAL A C 1
ATOM 1415 O O . VAL A 1 187 ? -22.344 -22.594 -22.062 1 92.5 187 VAL A O 1
ATOM 1418 N N . ARG A 1 188 ? -20.688 -23.656 -23.172 1 88.62 188 ARG A N 1
ATOM 1419 C CA . ARG A 1 188 ? -21.406 -23.656 -24.453 1 88.62 188 ARG A CA 1
ATOM 1420 C C . ARG A 1 188 ? -21.359 -25.031 -25.109 1 88.62 188 ARG A C 1
ATOM 1422 O O . ARG A 1 188 ? -20.297 -25.625 -25.234 1 88.62 188 ARG A O 1
ATOM 1429 N N . GLN A 1 189 ? -22.547 -25.453 -25.562 1 89 189 GLN A N 1
ATOM 1430 C CA . GLN A 1 189 ? -22.641 -26.734 -26.25 1 89 189 GLN A CA 1
ATOM 1431 C C . GLN A 1 189 ? -21.953 -27.844 -25.453 1 89 189 GLN A C 1
ATOM 1433 O O . GLN A 1 189 ? -21.172 -28.625 -26.016 1 89 189 GLN A O 1
ATOM 1438 N N . GLY A 1 190 ? -22 -27.812 -24.109 1 88.19 190 GLY A N 1
ATOM 1439 C CA . GLY A 1 190 ? -21.547 -28.875 -23.234 1 88.19 190 GLY A CA 1
ATOM 1440 C C . GLY A 1 190 ? -20.078 -28.766 -22.891 1 88.19 190 GLY A C 1
ATOM 1441 O O . GLY A 1 190 ? -19.516 -29.672 -22.266 1 88.19 190 GLY A O 1
ATOM 1442 N N . ALA A 1 191 ? -19.453 -27.75 -23.438 1 90.38 191 ALA A N 1
ATOM 1443 C CA . ALA A 1 191 ? -18.031 -27.578 -23.156 1 90.38 191 ALA A CA 1
ATOM 1444 C C . ALA A 1 191 ? -17.75 -26.172 -22.656 1 90.38 191 ALA A C 1
ATOM 1446 O O . ALA A 1 191 ? -18.422 -25.219 -23.047 1 90.38 191 ALA A O 1
ATOM 1447 N N . VAL A 1 192 ? -16.703 -26.078 -21.844 1 90.75 192 VAL A N 1
ATOM 1448 C CA . VAL A 1 192 ? -16.344 -24.781 -21.281 1 90.75 192 VAL A CA 1
ATOM 1449 C C . VAL A 1 192 ? -15.57 -23.969 -22.328 1 90.75 192 VAL A C 1
ATOM 1451 O O . VAL A 1 192 ? -14.758 -24.516 -23.078 1 90.75 192 VAL A O 1
ATOM 1454 N N . SER A 1 193 ? -15.922 -22.75 -22.422 1 91.81 193 SER A N 1
ATOM 1455 C CA . SER A 1 193 ? -15.227 -21.781 -23.266 1 91.81 193 SER A CA 1
ATOM 1456 C C . SER A 1 193 ? -14.633 -20.641 -22.453 1 91.81 193 SER A C 1
ATOM 1458 O O . SER A 1 193 ? -15.234 -20.203 -21.469 1 91.81 193 SER A O 1
ATOM 1460 N N . LEU A 1 194 ? -13.43 -20.234 -22.844 1 92.25 194 LEU A N 1
ATOM 1461 C CA . LEU A 1 194 ? -12.719 -19.156 -22.156 1 92.25 194 LEU A CA 1
ATOM 1462 C C . LEU A 1 194 ? -12.711 -17.891 -23.016 1 92.25 194 LEU A C 1
ATOM 1464 O O . LEU A 1 194 ? -12.383 -17.938 -24.188 1 92.25 194 LEU A O 1
ATOM 1468 N N . ASP A 1 195 ? -13.148 -16.75 -22.453 1 94.25 195 ASP A N 1
ATOM 1469 C CA . ASP A 1 195 ? -12.984 -15.43 -23.047 1 94.25 195 ASP A CA 1
ATOM 1470 C C . ASP A 1 195 ? -11.625 -14.828 -22.703 1 94.25 195 ASP A C 1
ATOM 1472 O O . ASP A 1 195 ? -11.445 -14.281 -21.609 1 94.25 195 ASP A O 1
ATOM 1476 N N . HIS A 1 196 ? -10.711 -14.82 -23.625 1 91.81 196 HIS A N 1
ATOM 1477 C CA . HIS A 1 196 ? -9.328 -14.398 -23.391 1 91.81 196 HIS A CA 1
ATOM 1478 C C . HIS A 1 196 ? -9.242 -12.883 -23.203 1 91.81 196 HIS A C 1
ATOM 1480 O O . HIS A 1 196 ? -8.258 -12.375 -22.656 1 91.81 196 HIS A O 1
ATOM 1486 N N . ASP A 1 197 ? -10.242 -12.141 -23.641 1 93.62 197 ASP A N 1
ATOM 1487 C CA . ASP A 1 197 ? -10.266 -10.688 -23.484 1 93.62 197 ASP A CA 1
ATOM 1488 C C . ASP A 1 197 ? -10.484 -10.305 -22.016 1 93.62 197 ASP A C 1
ATOM 1490 O O . ASP A 1 197 ? -10.086 -9.219 -21.594 1 93.62 197 ASP A O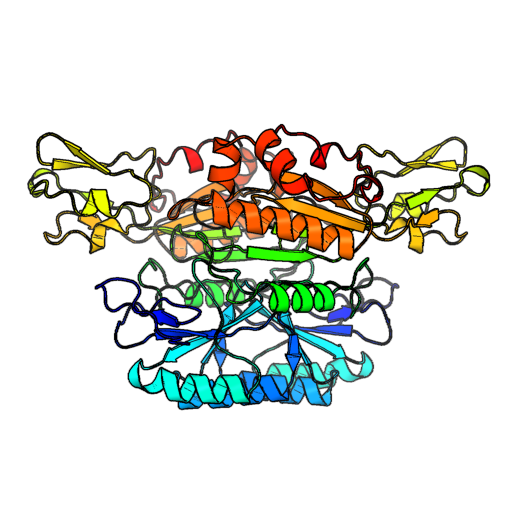 1
ATOM 1494 N N . ILE A 1 198 ? -11.047 -11.227 -21.312 1 94.12 198 ILE A N 1
ATOM 1495 C CA . ILE A 1 198 ? -11.453 -10.938 -19.953 1 94.12 198 ILE A CA 1
ATOM 1496 C C . ILE A 1 198 ? -10.531 -11.672 -18.969 1 94.12 198 ILE A C 1
ATOM 1498 O O . ILE A 1 198 ? -10.227 -11.156 -17.891 1 94.12 198 ILE A O 1
ATOM 1502 N N . CYS A 1 199 ? -10.023 -12.805 -19.359 1 94.62 199 CYS A N 1
ATOM 1503 C CA . CYS A 1 199 ? -9.211 -13.664 -18.516 1 94.62 199 CYS A CA 1
ATOM 1504 C C . CYS A 1 199 ? -7.93 -12.953 -18.094 1 94.62 199 CYS A C 1
ATOM 1506 O O . CYS A 1 199 ? -7.227 -12.383 -18.922 1 94.62 199 CYS A O 1
ATOM 1508 N N . ASN A 1 200 ? -7.664 -13.016 -16.781 1 93.44 200 ASN A N 1
ATOM 1509 C CA . ASN A 1 200 ? -6.445 -12.375 -16.297 1 93.44 200 ASN A CA 1
ATOM 1510 C C . ASN A 1 200 ? -5.352 -13.391 -16 1 93.44 200 ASN A C 1
ATOM 1512 O O . ASN A 1 200 ? -4.375 -13.086 -15.32 1 93.44 200 ASN A O 1
ATOM 1516 N N . THR A 1 201 ? -5.566 -14.664 -16.391 1 94 201 THR A N 1
ATOM 1517 C CA . THR A 1 201 ? -4.574 -15.734 -16.344 1 94 201 THR A CA 1
ATOM 1518 C C . THR A 1 201 ? -4.188 -16.047 -14.891 1 94 201 THR A C 1
ATOM 1520 O O . THR A 1 201 ? -3.025 -16.328 -14.609 1 94 201 THR A O 1
ATOM 1523 N N . CYS A 1 202 ? -5.125 -15.922 -13.953 1 94.81 202 CYS A N 1
ATOM 1524 C CA . CYS A 1 202 ? -4.84 -16.203 -12.547 1 94.81 202 CYS A CA 1
ATOM 1525 C C . CYS A 1 202 ? -4.66 -17.688 -12.312 1 94.81 202 CYS A C 1
ATOM 1527 O O . CYS A 1 202 ? -4.02 -18.094 -11.336 1 94.81 202 CYS A O 1
ATOM 1529 N N . GLY A 1 203 ? -5.273 -18.516 -13.148 1 92.88 203 GLY A N 1
ATOM 1530 C CA . GLY A 1 203 ? -5.07 -19.953 -13.094 1 92.88 203 GLY A CA 1
ATOM 1531 C C . GLY A 1 203 ? -5.938 -20.641 -12.055 1 92.88 203 GLY A C 1
ATOM 1532 O O . GLY A 1 203 ? -5.836 -21.859 -11.859 1 92.88 203 GLY A O 1
ATOM 1533 N N . ASN A 1 204 ? -6.844 -19.938 -11.406 1 91.12 204 ASN A N 1
ATOM 1534 C CA . ASN A 1 204 ? -7.668 -20.516 -10.352 1 91.12 204 ASN A CA 1
ATOM 1535 C C . ASN A 1 204 ? -8.547 -21.641 -10.891 1 91.12 204 ASN A C 1
ATOM 1537 O O . ASN A 1 204 ? -8.844 -22.594 -10.164 1 91.12 204 ASN A O 1
ATOM 1541 N N . CYS A 1 205 ? -8.914 -21.625 -12.094 1 92.94 205 CYS A N 1
ATOM 1542 C CA . CYS A 1 205 ? -9.82 -22.609 -12.695 1 92.94 205 CYS A CA 1
ATOM 1543 C C . CYS A 1 205 ? -9.133 -23.953 -12.859 1 92.94 205 CYS A C 1
ATOM 1545 O O . CYS A 1 205 ? -9.797 -24.984 -13.008 1 92.94 205 CYS A O 1
ATOM 1547 N N . ILE A 1 206 ? -7.836 -23.953 -12.852 1 91.88 206 ILE A N 1
ATOM 1548 C CA . ILE A 1 206 ? -7.059 -25.172 -13.055 1 91.88 206 ILE A CA 1
ATOM 1549 C C . ILE A 1 206 ? -7.297 -26.141 -11.898 1 91.88 206 ILE A C 1
ATOM 1551 O O . ILE A 1 206 ? -7.578 -27.328 -12.117 1 91.88 206 ILE A O 1
ATOM 1555 N N . GLU A 1 207 ? -7.352 -25.625 -10.672 1 85.06 207 GLU A N 1
ATOM 1556 C CA . GLU A 1 207 ? -7.484 -26.484 -9.492 1 85.06 207 GLU A CA 1
ATOM 1557 C C . GLU A 1 207 ? -8.945 -26.812 -9.227 1 85.06 207 GLU A C 1
ATOM 1559 O O . GLU A 1 207 ? -9.242 -27.812 -8.555 1 85.06 207 GLU A O 1
ATOM 1564 N N . THR A 1 208 ? -9.812 -26.062 -9.773 1 87.12 208 THR A N 1
ATOM 1565 C CA . THR A 1 208 ? -11.227 -26.266 -9.469 1 87.12 208 THR A CA 1
ATOM 1566 C C . THR A 1 208 ? -11.812 -27.375 -10.336 1 87.12 208 THR A C 1
ATOM 1568 O O . THR A 1 208 ? -12.875 -27.906 -10.023 1 87.12 208 THR A O 1
ATOM 1571 N N . CYS A 1 209 ? -11.148 -27.75 -11.398 1 89.81 209 CYS A N 1
ATOM 1572 C CA . CYS A 1 209 ? -11.664 -28.766 -12.312 1 89.81 209 CYS A CA 1
ATOM 1573 C C . CYS A 1 209 ? -11.438 -30.156 -11.758 1 89.81 209 CYS A C 1
ATOM 1575 O O . CYS A 1 209 ? -10.305 -30.656 -11.75 1 89.81 209 CYS A O 1
ATOM 1577 N N . HIS A 1 210 ? -12.438 -30.828 -11.453 1 84.19 210 HIS A N 1
ATOM 1578 C CA . HIS A 1 210 ? -12.375 -32.156 -10.844 1 84.19 210 HIS A CA 1
ATOM 1579 C C . HIS A 1 210 ? -11.93 -33.188 -11.859 1 84.19 210 HIS A C 1
ATOM 1581 O O . HIS A 1 210 ? -11.422 -34.25 -11.484 1 84.19 210 HIS A O 1
ATOM 1587 N N . TYR A 1 211 ? -12.141 -32.906 -13.102 1 84.69 211 TYR A N 1
ATOM 1588 C CA . TYR A 1 211 ? -11.836 -33.875 -14.148 1 84.69 211 TYR A CA 1
ATOM 1589 C C . TYR A 1 211 ? -10.477 -33.594 -14.766 1 84.69 211 TYR A C 1
ATOM 1591 O O . TYR A 1 211 ? -10.055 -34.281 -15.703 1 84.69 211 TYR A O 1
ATOM 1599 N N . HIS A 1 212 ? -9.828 -32.562 -14.305 1 84.69 212 HIS A N 1
ATOM 1600 C CA . HIS A 1 212 ? -8.477 -32.219 -14.734 1 84.69 212 HIS A CA 1
ATOM 1601 C C . HIS A 1 212 ? -8.43 -31.938 -16.234 1 84.69 212 HIS A C 1
ATOM 1603 O O . HIS A 1 212 ? -7.492 -32.375 -16.922 1 84.69 212 HIS A O 1
ATOM 1609 N N . VAL A 1 213 ? -9.57 -31.344 -16.672 1 85.81 213 VAL A N 1
ATOM 1610 C CA . VAL A 1 213 ? -9.656 -30.984 -18.094 1 85.81 213 VAL A CA 1
ATOM 1611 C C . VAL A 1 213 ? -8.875 -29.688 -18.344 1 85.81 213 VAL A C 1
ATOM 1613 O O . VAL A 1 213 ? -8.422 -29.453 -19.469 1 85.81 213 VAL A O 1
ATOM 1616 N N . ILE A 1 214 ? -8.797 -28.906 -17.297 1 88.62 214 ILE A N 1
ATOM 1617 C CA . ILE A 1 214 ? -8.055 -27.656 -17.406 1 88.62 214 ILE A CA 1
ATOM 1618 C C . ILE A 1 214 ? -6.637 -27.844 -16.859 1 88.62 214 ILE A C 1
ATOM 1620 O O . ILE A 1 214 ? -6.449 -28.266 -15.727 1 88.62 214 ILE A O 1
ATOM 1624 N N . GLN A 1 215 ? -5.707 -27.578 -17.703 1 86.19 215 GLN A N 1
ATOM 1625 C CA . GLN A 1 215 ? -4.301 -27.656 -17.328 1 86.19 215 GLN A CA 1
ATOM 1626 C C . GLN A 1 215 ? -3.637 -26.281 -17.391 1 86.19 215 GLN A C 1
ATOM 1628 O O . GLN A 1 215 ? -4.199 -25.344 -17.953 1 86.19 215 GLN A O 1
ATOM 1633 N N . GLY A 1 216 ? -2.57 -26.203 -16.672 1 80.94 216 GLY A N 1
ATOM 1634 C CA . GLY A 1 216 ? -1.855 -24.938 -16.672 1 80.94 216 GLY A CA 1
ATOM 1635 C C . GLY A 1 216 ? -0.61 -24.969 -17.531 1 80.94 216 GLY A C 1
ATOM 1636 O O . GLY A 1 216 ? 0.087 -25.984 -17.609 1 80.94 216 GLY A O 1
ATOM 1637 N N . GLU A 1 217 ? -0.437 -23.891 -18.359 1 76 217 GLU A N 1
ATOM 1638 C CA . GLU A 1 217 ? 0.88 -23.672 -18.953 1 76 217 GLU A CA 1
ATOM 1639 C C . GLU A 1 217 ? 1.941 -23.469 -17.875 1 76 217 GLU A C 1
ATOM 1641 O O . GLU A 1 217 ? 1.617 -23.344 -16.703 1 76 217 GLU A O 1
ATOM 1646 N N . PRO A 1 218 ? 3.148 -23.531 -18.344 1 75.69 218 PRO A N 1
ATOM 1647 C CA . PRO A 1 218 ? 4.184 -23.156 -17.375 1 75.69 218 PRO A CA 1
ATOM 1648 C C . PRO A 1 218 ? 3.908 -21.797 -16.719 1 75.69 218 PRO A C 1
ATOM 1650 O O . PRO A 1 218 ? 3.326 -20.906 -17.359 1 75.69 218 PRO A O 1
ATOM 1653 N N . LEU A 1 219 ? 4.266 -21.719 -15.547 1 84 219 LEU A N 1
ATOM 1654 C CA . LEU A 1 219 ? 4.133 -20.484 -14.773 1 84 219 LEU A CA 1
ATOM 1655 C C . LEU A 1 219 ? 4.836 -19.328 -15.461 1 84 219 LEU A C 1
ATOM 1657 O O . LEU A 1 219 ? 5.828 -19.531 -16.172 1 84 219 LEU A O 1
ATOM 1661 N N . GLY A 1 220 ? 4.246 -18.188 -15.383 1 95 220 GLY A N 1
ATOM 1662 C CA . GLY A 1 220 ? 4.816 -16.9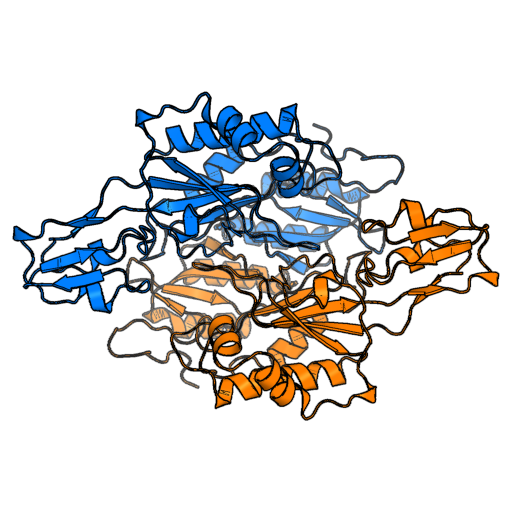84 -15.992 1 95 220 GLY A CA 1
ATOM 1663 C C . GLY A 1 220 ? 4.812 -15.789 -15.062 1 95 220 GLY A C 1
ATOM 1664 O O . GLY A 1 220 ? 4.379 -15.883 -13.914 1 95 220 GLY A O 1
ATOM 1665 N N . TYR A 1 221 ? 5.445 -14.758 -15.555 1 98.06 221 TYR A N 1
ATOM 1666 C CA . TYR A 1 221 ? 5.602 -13.5 -14.836 1 98.06 221 TYR A CA 1
ATOM 1667 C C . TYR A 1 221 ? 5.094 -12.328 -15.672 1 98.06 221 TYR A C 1
ATOM 1669 O O . TYR A 1 221 ? 5.586 -12.086 -16.766 1 98.06 221 TYR A O 1
ATOM 1677 N N . GLN A 1 222 ? 4.07 -11.742 -15.18 1 97.5 222 GLN A N 1
ATOM 1678 C CA . GLN A 1 222 ? 3.592 -10.492 -15.75 1 97.5 222 GLN A CA 1
ATOM 1679 C C . GLN A 1 222 ? 4.312 -9.289 -15.141 1 97.5 222 GLN A C 1
ATOM 1681 O O . GLN A 1 222 ? 4.43 -9.188 -13.922 1 97.5 222 GLN A O 1
ATOM 1686 N N . ILE A 1 223 ? 4.82 -8.414 -15.984 1 98.19 223 ILE A N 1
ATOM 1687 C CA . ILE A 1 223 ? 5.598 -7.285 -15.5 1 98.19 223 ILE A CA 1
ATOM 1688 C C . ILE A 1 223 ? 4.855 -5.984 -15.797 1 98.19 223 ILE A C 1
ATOM 1690 O O . ILE A 1 223 ? 4.504 -5.711 -16.953 1 98.19 223 ILE A O 1
ATOM 1694 N N . MET A 1 224 ? 4.613 -5.258 -14.734 1 96.88 224 MET A N 1
ATOM 1695 C CA . MET A 1 224 ? 4.027 -3.922 -14.82 1 96.88 224 MET A CA 1
ATOM 1696 C C . MET A 1 224 ? 5.074 -2.848 -14.555 1 96.88 224 MET A C 1
ATOM 1698 O O . MET A 1 224 ? 6.023 -3.07 -13.797 1 96.88 224 MET A O 1
ATOM 1702 N N . VAL A 1 225 ? 4.828 -1.615 -15.133 1 97.12 225 VAL A N 1
ATOM 1703 C CA . VAL A 1 225 ? 5.781 -0.538 -14.891 1 97.12 225 VAL A CA 1
ATOM 1704 C C . VAL A 1 225 ? 5.039 0.789 -14.75 1 97.12 225 VAL A C 1
ATOM 1706 O O . VAL A 1 225 ? 3.934 0.946 -15.281 1 97.12 225 VAL A O 1
ATOM 1709 N N . GLY A 1 226 ? 5.645 1.681 -13.984 1 95.75 226 GLY A N 1
ATOM 1710 C CA . GLY A 1 226 ? 5.207 3.068 -13.984 1 95.75 226 GLY A CA 1
ATOM 1711 C C . GLY A 1 226 ? 4.062 3.332 -13.023 1 95.75 226 GLY A C 1
ATOM 1712 O O . GLY A 1 226 ? 3.373 4.348 -13.133 1 95.75 226 GLY A O 1
ATOM 1713 N N . GLY A 1 227 ? 3.787 2.41 -12.148 1 95 227 GLY A N 1
ATOM 1714 C CA . GLY A 1 227 ? 2.855 2.713 -11.078 1 95 227 GLY A CA 1
ATOM 1715 C C . GLY A 1 227 ? 3.445 3.621 -10.008 1 95 227 GLY A C 1
ATOM 1716 O O . GLY A 1 227 ? 4.668 3.729 -9.891 1 95 227 GLY A O 1
ATOM 1717 N N . SER A 1 228 ? 2.564 4.262 -9.273 1 92.44 228 SER A N 1
ATOM 1718 C CA . SER A 1 228 ? 3.045 5.129 -8.203 1 92.44 228 SER A CA 1
ATOM 1719 C C . SER A 1 228 ? 1.943 5.418 -7.191 1 92.44 228 SER A C 1
ATOM 1721 O O . SER A 1 228 ? 0.757 5.363 -7.523 1 92.44 228 SER A O 1
ATOM 1723 N N . HIS A 1 229 ? 2.436 5.586 -5.938 1 90.44 229 HIS A N 1
ATOM 1724 C CA . HIS A 1 229 ? 1.593 6.129 -4.879 1 90.44 229 HIS A CA 1
ATOM 1725 C C . HIS A 1 229 ? 1.927 7.594 -4.605 1 90.44 229 HIS A C 1
ATOM 1727 O O . HIS A 1 229 ? 2.629 8.234 -5.391 1 90.44 229 HIS A O 1
ATOM 1733 N N . GLY A 1 230 ? 1.341 8.125 -3.562 1 88.81 230 GLY A N 1
ATOM 1734 C CA . GLY A 1 230 ? 1.771 9.43 -3.102 1 88.81 230 GLY A CA 1
ATOM 1735 C C . GLY A 1 230 ? 0.88 10.555 -3.588 1 88.81 230 GLY A C 1
ATOM 1736 O O . GLY A 1 230 ? -0.343 10.414 -3.633 1 88.81 230 GLY A O 1
ATOM 1737 N N . ARG A 1 231 ? 1.544 11.664 -3.973 1 88.44 231 ARG A N 1
ATOM 1738 C CA . ARG A 1 231 ? 0.853 12.906 -4.309 1 88.44 231 ARG A CA 1
ATOM 1739 C C . ARG A 1 231 ? 0.071 12.758 -5.609 1 88.44 231 ARG A C 1
ATOM 1741 O O . ARG A 1 231 ? -0.984 13.375 -5.777 1 88.44 231 ARG A O 1
ATOM 1748 N N . THR A 1 232 ? 0.663 12.039 -6.469 1 88.25 232 THR A N 1
ATOM 1749 C CA . THR A 1 232 ? 0.053 11.812 -7.773 1 88.25 232 THR A CA 1
ATOM 1750 C C . THR A 1 232 ? 0.019 10.32 -8.094 1 88.25 232 THR A C 1
ATOM 1752 O O . THR A 1 232 ? 0.854 9.828 -8.859 1 88.25 232 THR A O 1
ATOM 1755 N N . PRO A 1 233 ? -0.956 9.672 -7.594 1 92.81 233 PRO A N 1
ATOM 1756 C CA . PRO A 1 233 ? -1.008 8.219 -7.801 1 92.81 233 PRO A CA 1
ATOM 1757 C C . PRO A 1 233 ? -1.369 7.844 -9.234 1 92.81 233 PRO A C 1
ATOM 1759 O O . PRO A 1 233 ? -2.18 8.523 -9.867 1 92.81 233 PRO A O 1
ATOM 1762 N N . HIS A 1 234 ? -0.724 6.816 -9.742 1 92.75 234 HIS A N 1
ATOM 1763 C CA . HIS A 1 234 ? -0.981 6.27 -11.07 1 92.75 234 HIS A CA 1
ATOM 1764 C C . HIS A 1 234 ? -0.97 4.746 -11.047 1 92.75 234 HIS A C 1
ATOM 1766 O O . HIS A 1 234 ? -0.176 4.137 -10.328 1 92.75 234 HIS A O 1
ATOM 1772 N N . ILE A 1 235 ? -1.849 4.176 -11.812 1 94.25 235 ILE A N 1
ATOM 1773 C CA . ILE A 1 235 ? -1.822 2.738 -12.047 1 94.25 235 ILE A CA 1
ATOM 1774 C C . ILE A 1 235 ? -0.812 2.418 -13.148 1 94.25 235 ILE A C 1
ATOM 1776 O O . ILE A 1 235 ? -0.787 3.08 -14.188 1 94.25 235 ILE A O 1
ATOM 1780 N N . GLY A 1 236 ? 0.009 1.467 -12.906 1 94.81 236 GLY A N 1
ATOM 1781 C CA . GLY A 1 236 ? 1.051 1.108 -13.852 1 94.81 236 GLY A CA 1
ATOM 1782 C C . GLY A 1 236 ? 0.508 0.533 -15.148 1 94.81 236 GLY A C 1
ATOM 1783 O O . GLY A 1 236 ? -0.695 0.297 -15.273 1 94.81 236 GLY A O 1
ATOM 1784 N N . ARG A 1 237 ? 1.42 0.331 -16.125 1 94.19 237 ARG A N 1
ATOM 1785 C CA . ARG A 1 237 ? 1.102 -0.228 -17.422 1 94.19 237 ARG A CA 1
ATOM 1786 C C . ARG A 1 237 ? 1.728 -1.608 -17.609 1 94.19 237 ARG A C 1
ATOM 1788 O O . ARG A 1 237 ? 2.807 -1.877 -17.078 1 94.19 237 ARG A O 1
ATOM 1795 N N . TYR A 1 238 ? 1.016 -2.359 -18.391 1 95.75 238 TYR A N 1
ATOM 1796 C CA . TYR A 1 238 ? 1.537 -3.67 -18.766 1 95.75 238 TYR A CA 1
ATOM 1797 C C . TYR A 1 238 ? 2.736 -3.533 -19.703 1 95.75 238 TYR A C 1
ATOM 1799 O O . TYR A 1 238 ? 2.658 -2.854 -20.734 1 95.75 238 TYR A O 1
ATOM 1807 N N . LEU A 1 239 ? 3.832 -4.168 -19.375 1 96.56 239 LEU A N 1
ATOM 1808 C CA . LEU A 1 239 ? 5.027 -4.137 -20.203 1 96.56 239 LEU A CA 1
ATOM 1809 C C . LEU A 1 239 ? 5.137 -5.406 -21.047 1 96.56 239 LEU A C 1
ATOM 1811 O O . LEU A 1 239 ? 5.07 -5.344 -22.281 1 96.56 239 LEU A O 1
ATOM 1815 N N . ILE A 1 240 ? 5.254 -6.551 -20.359 1 96.56 240 ILE A N 1
ATOM 1816 C CA . ILE A 1 240 ? 5.43 -7.84 -21.016 1 96.56 240 ILE A CA 1
ATOM 1817 C C . ILE A 1 240 ? 5.219 -8.969 -20.016 1 96.56 240 ILE A C 1
ATOM 1819 O O . ILE A 1 240 ? 5.289 -8.758 -18.812 1 96.56 240 ILE A O 1
ATOM 1823 N N . SER A 1 241 ? 4.867 -10.078 -20.5 1 96.62 241 SER A N 1
ATOM 1824 C CA . SER A 1 241 ? 4.871 -11.312 -19.719 1 96.62 241 SER A CA 1
ATOM 1825 C C . SER A 1 241 ? 5.906 -12.305 -20.25 1 96.62 241 SER A C 1
ATOM 1827 O O . SER A 1 241 ? 6.078 -12.438 -21.469 1 96.62 241 SER A O 1
ATOM 1829 N N . VAL A 1 242 ? 6.574 -12.984 -19.297 1 97.69 242 VAL A N 1
ATOM 1830 C CA . VAL A 1 242 ? 7.609 -13.922 -19.719 1 97.69 242 VAL A CA 1
ATOM 1831 C C . VAL A 1 242 ? 7.414 -15.258 -19 1 97.69 242 VAL A C 1
ATOM 1833 O O . VAL A 1 242 ? 6.742 -15.32 -17.969 1 97.69 242 VAL A O 1
ATOM 1836 N N . SER A 1 243 ? 8.078 -16.344 -19.438 1 95.31 243 SER A N 1
ATOM 1837 C CA . SER A 1 243 ? 7.746 -17.703 -19 1 95.31 243 SER A CA 1
ATOM 1838 C C . SER A 1 243 ? 8.828 -18.266 -18.094 1 95.31 243 SER A C 1
ATOM 1840 O O . SER A 1 243 ? 8.82 -19.453 -17.781 1 95.31 243 SER A O 1
ATOM 1842 N N . SER A 1 244 ? 9.812 -17.469 -17.703 1 95.62 244 SER A N 1
ATOM 1843 C CA . SER A 1 244 ? 10.852 -17.969 -16.812 1 95.62 244 SER A CA 1
ATOM 1844 C C . SER A 1 244 ? 11.391 -16.859 -15.922 1 95.62 244 SER A C 1
ATOM 1846 O O . SER A 1 244 ? 11.297 -15.68 -16.266 1 95.62 244 SER A O 1
ATOM 1848 N N . GLU A 1 245 ? 11.883 -17.297 -14.797 1 96.38 245 GLU A N 1
ATOM 1849 C CA . GLU A 1 245 ? 12.484 -16.344 -13.875 1 96.38 245 GLU A CA 1
ATOM 1850 C C . GLU A 1 245 ? 13.711 -15.672 -14.484 1 96.38 245 GLU A C 1
ATOM 1852 O O . GLU A 1 245 ? 13.945 -14.484 -14.266 1 96.38 245 GLU A O 1
ATOM 1857 N N . GLU A 1 246 ? 14.484 -16.453 -15.234 1 96.69 246 GLU A N 1
ATOM 1858 C CA . GLU A 1 246 ? 15.656 -15.898 -15.906 1 96.69 246 GLU A CA 1
ATOM 1859 C C . GLU A 1 246 ? 15.258 -14.766 -16.859 1 96.69 246 GLU A C 1
ATOM 1861 O O . GLU A 1 246 ? 15.891 -13.711 -16.875 1 96.69 246 GLU A O 1
ATOM 1866 N N . ALA A 1 247 ? 14.273 -15.047 -17.656 1 97.56 247 ALA A N 1
ATOM 1867 C CA . ALA A 1 247 ? 13.789 -14.023 -18.578 1 97.56 247 ALA A CA 1
ATOM 1868 C C . ALA A 1 247 ? 13.273 -12.805 -17.812 1 97.56 247 ALA A C 1
ATOM 1870 O O . ALA A 1 247 ? 13.453 -11.672 -18.25 1 97.56 247 ALA A O 1
ATOM 1871 N N . LEU A 1 248 ? 12.594 -13.055 -16.688 1 98.25 248 LEU A N 1
ATOM 1872 C CA . LEU A 1 248 ? 12.117 -11.969 -15.844 1 98.25 248 LEU A CA 1
ATOM 1873 C C . LEU A 1 248 ? 13.273 -11.07 -15.414 1 98.25 248 LEU A C 1
ATOM 1875 O O . LEU A 1 248 ? 13.18 -9.844 -15.516 1 98.25 248 LEU A O 1
ATOM 1879 N N . LEU A 1 249 ? 14.344 -11.688 -14.945 1 97.81 249 LEU A N 1
ATOM 1880 C CA . LEU A 1 249 ? 15.477 -10.93 -14.438 1 97.81 249 LEU A CA 1
ATOM 1881 C C . LEU A 1 249 ? 16.141 -10.125 -15.547 1 97.81 249 LEU A C 1
ATOM 1883 O O . LEU A 1 249 ? 16.656 -9.023 -15.305 1 97.81 249 LEU A O 1
ATOM 1887 N N . VAL A 1 250 ? 16.094 -10.633 -16.766 1 98.06 250 VAL A N 1
ATOM 1888 C CA . VAL A 1 250 ? 16.625 -9.898 -17.906 1 98.06 250 VAL A CA 1
ATOM 1889 C C . VAL A 1 250 ? 15.805 -8.633 -18.125 1 98.06 250 VAL A C 1
ATOM 1891 O O . VAL A 1 250 ? 16.359 -7.559 -18.391 1 98.06 250 VAL A O 1
ATOM 1894 N N . VAL A 1 251 ? 14.523 -8.773 -18.062 1 98.38 251 VAL A N 1
ATOM 1895 C CA . VAL A 1 251 ? 13.648 -7.629 -18.281 1 98.38 251 VAL A CA 1
ATOM 1896 C C . VAL A 1 251 ? 13.844 -6.609 -17.156 1 98.38 251 VAL A C 1
ATOM 1898 O O . VAL A 1 251 ? 13.953 -5.41 -17.406 1 98.38 251 VAL A O 1
ATOM 1901 N N . VAL A 1 252 ? 13.891 -7.051 -15.875 1 97.88 252 VAL A N 1
ATOM 1902 C CA . VAL A 1 252 ? 14.102 -6.16 -14.734 1 97.88 252 VAL A CA 1
ATOM 1903 C C . VAL A 1 252 ? 15.445 -5.445 -14.883 1 97.88 252 VAL A C 1
ATOM 1905 O O . VAL A 1 252 ? 15.547 -4.242 -14.633 1 97.88 252 VAL A O 1
ATOM 1908 N N . ASP A 1 253 ? 16.453 -6.18 -15.359 1 96.88 253 ASP A N 1
ATOM 1909 C CA . ASP A 1 253 ? 17.75 -5.562 -15.648 1 96.88 253 ASP A CA 1
ATOM 1910 C C . ASP A 1 253 ? 17.609 -4.445 -16.672 1 96.88 253 ASP A C 1
ATOM 1912 O O . ASP A 1 253 ? 18.234 -3.395 -16.547 1 96.88 253 ASP A O 1
ATOM 1916 N N . GLY A 1 254 ? 16.875 -4.742 -17.672 1 97.44 254 GLY A N 1
ATOM 1917 C CA . GLY A 1 254 ? 16.641 -3.729 -18.688 1 97.44 254 GLY A CA 1
ATOM 1918 C C . GLY A 1 254 ? 16.016 -2.465 -18.141 1 97.44 254 GLY A C 1
ATOM 1919 O O . GLY A 1 254 ? 16.406 -1.356 -18.516 1 97.44 254 GLY A O 1
ATOM 1920 N N . ILE A 1 255 ? 15.039 -2.604 -17.25 1 97.25 255 ILE A N 1
ATOM 1921 C CA . ILE A 1 255 ? 14.375 -1.461 -16.641 1 97.25 255 ILE A CA 1
ATOM 1922 C C . ILE A 1 255 ? 15.367 -0.674 -15.781 1 97.25 255 ILE A C 1
ATOM 1924 O O . ILE A 1 255 ? 15.453 0.551 -15.898 1 97.25 255 ILE A O 1
ATOM 1928 N N . ILE A 1 256 ? 16.141 -1.39 -14.953 1 95 256 ILE A N 1
ATOM 1929 C CA . ILE A 1 256 ? 17.109 -0.763 -14.062 1 95 256 ILE A CA 1
ATOM 1930 C C . ILE A 1 256 ? 18.172 -0.045 -14.891 1 95 256 ILE A C 1
ATOM 1932 O O . ILE A 1 256 ? 18.594 1.062 -14.547 1 95 256 ILE A O 1
ATOM 1936 N N . ASP A 1 257 ? 18.594 -0.663 -15.945 1 94.75 257 ASP A N 1
ATOM 1937 C CA . ASP A 1 257 ? 19.562 -0.042 -16.828 1 94.75 257 ASP A CA 1
ATOM 1938 C C . ASP A 1 257 ? 19.016 1.249 -17.438 1 94.75 257 ASP A C 1
ATOM 1940 O O . ASP A 1 257 ? 19.734 2.24 -17.562 1 94.75 257 ASP A O 1
ATOM 1944 N N . TRP A 1 258 ? 17.844 1.2 -17.859 1 96 258 TRP A N 1
ATOM 1945 C CA . TRP A 1 258 ? 17.203 2.398 -18.406 1 96 258 TRP A CA 1
ATOM 1946 C C . TRP A 1 258 ? 17.188 3.523 -17.375 1 96 258 TRP A C 1
ATOM 1948 O O . TRP A 1 258 ? 17.516 4.672 -17.703 1 96 258 TRP A O 1
ATOM 1958 N N . ILE A 1 259 ? 16.828 3.215 -16.203 1 93.94 259 ILE A N 1
ATOM 1959 C CA . ILE A 1 259 ? 16.766 4.203 -15.133 1 93.94 25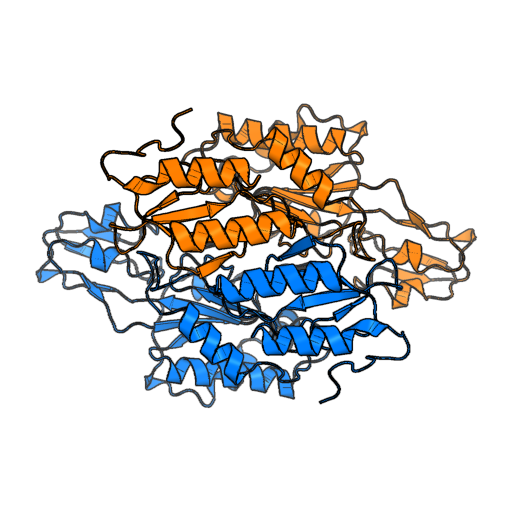9 ILE A CA 1
ATOM 1960 C C . ILE A 1 259 ? 18.141 4.789 -14.891 1 93.94 259 ILE A C 1
ATOM 1962 O O . ILE A 1 259 ? 18.297 6.008 -14.758 1 93.94 259 ILE A O 1
ATOM 1966 N N . ARG A 1 260 ? 19.094 3.984 -14.875 1 91.06 260 ARG A N 1
ATOM 1967 C CA . ARG A 1 260 ? 20.469 4.422 -14.633 1 91.06 260 ARG A CA 1
ATOM 1968 C C . ARG A 1 260 ? 20.938 5.371 -15.734 1 91.06 260 ARG A C 1
ATOM 1970 O O . ARG A 1 260 ? 21.625 6.355 -15.453 1 91.06 260 ARG A O 1
ATOM 1977 N N . ARG A 1 261 ? 20.531 5.207 -16.875 1 91.69 261 ARG A N 1
ATOM 1978 C CA . ARG A 1 261 ? 21.062 5.93 -18.031 1 91.69 261 ARG A CA 1
ATOM 1979 C C . ARG A 1 261 ? 20.25 7.191 -18.297 1 91.69 261 ARG A C 1
ATOM 1981 O O . ARG A 1 261 ? 20.812 8.219 -18.703 1 91.69 261 ARG A O 1
ATOM 1988 N N . TYR A 1 262 ? 18.969 7.027 -18.094 1 91.75 262 TYR A N 1
ATOM 1989 C CA . TYR A 1 262 ? 18.141 8.07 -18.688 1 91.75 262 TYR A CA 1
ATOM 1990 C C . TYR A 1 262 ? 17.312 8.797 -17.625 1 91.75 262 TYR A C 1
ATOM 1992 O O . TYR A 1 262 ? 16.844 9.914 -17.859 1 91.75 262 TYR A O 1
ATOM 2000 N N . ALA A 1 263 ? 17.078 8.156 -16.516 1 90.56 263 ALA A N 1
ATOM 2001 C CA . ALA A 1 263 ? 16.172 8.766 -15.531 1 90.56 263 ALA A CA 1
ATOM 2002 C C . ALA A 1 263 ? 16.812 9.992 -14.891 1 90.56 263 ALA A C 1
ATOM 2004 O O . ALA A 1 263 ? 18.016 9.992 -14.602 1 90.56 263 ALA A O 1
ATOM 2005 N N . ARG A 1 264 ? 16.062 11.039 -14.719 1 87.62 264 ARG A N 1
ATOM 2006 C CA . ARG A 1 264 ? 16.484 12.281 -14.086 1 87.62 264 ARG A CA 1
ATOM 2007 C C . ARG A 1 264 ? 15.938 12.391 -12.664 1 87.62 264 ARG A C 1
ATOM 2009 O O . ARG A 1 264 ? 14.805 11.984 -12.398 1 87.62 264 ARG A O 1
ATOM 2016 N N . SER A 1 265 ? 16.766 12.969 -11.828 1 82.12 265 SER A N 1
ATOM 2017 C CA . SER A 1 265 ? 16.344 13.164 -10.445 1 82.12 265 SER A CA 1
ATOM 2018 C C . SER A 1 265 ? 15.18 14.156 -10.359 1 82.12 265 SER A C 1
ATOM 2020 O O . SER A 1 265 ? 15.023 15.016 -11.227 1 82.12 265 SER A O 1
ATOM 2022 N N . GLY A 1 266 ? 14.367 14 -9.359 1 77 266 GLY A N 1
ATOM 2023 C CA . GLY A 1 266 ? 13.305 14.961 -9.102 1 77 266 GLY A CA 1
ATOM 2024 C C . GLY A 1 266 ? 12.016 14.633 -9.828 1 77 266 GLY A C 1
ATOM 2025 O O . GLY A 1 266 ? 11.062 15.406 -9.789 1 77 266 GLY A O 1
ATOM 2026 N N . SER A 1 267 ? 12.094 13.641 -10.672 1 81.88 267 SER A N 1
ATOM 2027 C CA . SER A 1 267 ? 10.875 13.219 -11.359 1 81.88 267 SER A CA 1
ATOM 2028 C C . SER A 1 267 ? 10.586 11.742 -11.109 1 81.88 267 SER A C 1
ATOM 2030 O O . SER A 1 267 ? 11.516 10.938 -10.961 1 81.88 267 SER A O 1
ATOM 2032 N N . ARG A 1 268 ? 9.305 11.477 -11.102 1 86.25 268 ARG A N 1
ATOM 2033 C CA . ARG A 1 268 ? 8.898 10.094 -10.883 1 86.25 268 ARG A CA 1
ATOM 2034 C C . ARG A 1 268 ? 9.07 9.266 -12.148 1 86.25 268 ARG A C 1
ATOM 2036 O O . ARG A 1 268 ? 9.031 9.797 -13.258 1 86.25 268 ARG A O 1
ATOM 2043 N N . PHE A 1 269 ? 9.305 7.98 -11.969 1 92 269 PHE A N 1
ATOM 2044 C CA . PHE A 1 269 ? 9.539 7.031 -13.047 1 92 269 PHE A CA 1
ATOM 2045 C C . PHE A 1 269 ? 8.43 7.113 -14.094 1 92 269 PHE A C 1
ATOM 2047 O O . PHE A 1 269 ? 8.711 7.195 -15.289 1 92 269 PHE A O 1
ATOM 2054 N N . ARG A 1 270 ? 7.238 7.129 -13.664 1 91.25 270 ARG A N 1
ATOM 2055 C CA . ARG A 1 270 ? 6.082 7.156 -14.555 1 91.25 270 ARG A CA 1
ATOM 2056 C C . ARG A 1 270 ? 6.137 8.359 -15.484 1 91.25 270 ARG A C 1
ATOM 2058 O O . ARG A 1 270 ? 5.902 8.234 -16.688 1 91.25 270 ARG A O 1
ATOM 2065 N N . GLU A 1 271 ? 6.379 9.477 -14.938 1 90 271 GLU A N 1
ATOM 2066 C CA . GLU A 1 271 ? 6.418 10.703 -15.727 1 90 271 GLU A CA 1
ATOM 2067 C C . GLU A 1 271 ? 7.5 10.633 -16.812 1 90 271 GLU A C 1
ATOM 2069 O O . GLU A 1 271 ? 7.305 11.125 -17.922 1 90 271 GLU A O 1
ATOM 2074 N N . GLN A 1 272 ? 8.531 10.023 -16.469 1 91.88 272 GLN A N 1
ATOM 2075 C CA . GLN A 1 272 ? 9.656 9.969 -17.391 1 91.88 272 GLN A CA 1
ATOM 2076 C C . GLN A 1 272 ? 9.398 8.961 -18.5 1 91.88 272 GLN A C 1
ATOM 2078 O O . GLN A 1 272 ? 9.781 9.188 -19.656 1 91.88 272 GLN A O 1
ATOM 2083 N N . ILE A 1 273 ? 8.766 7.855 -18.156 1 93.06 273 ILE A N 1
ATOM 2084 C CA . ILE A 1 273 ? 8.391 6.895 -19.188 1 93.06 273 ILE A CA 1
ATOM 2085 C C . ILE A 1 273 ? 7.418 7.543 -20.172 1 93.06 273 ILE A C 1
ATOM 2087 O O . ILE A 1 273 ? 7.516 7.328 -21.375 1 93.06 273 ILE A O 1
ATOM 2091 N N . GLU A 1 274 ? 6.488 8.281 -19.641 1 90.06 274 GLU A N 1
ATOM 2092 C CA . GLU A 1 274 ? 5.496 8.938 -20.484 1 90.06 274 GLU A CA 1
ATOM 2093 C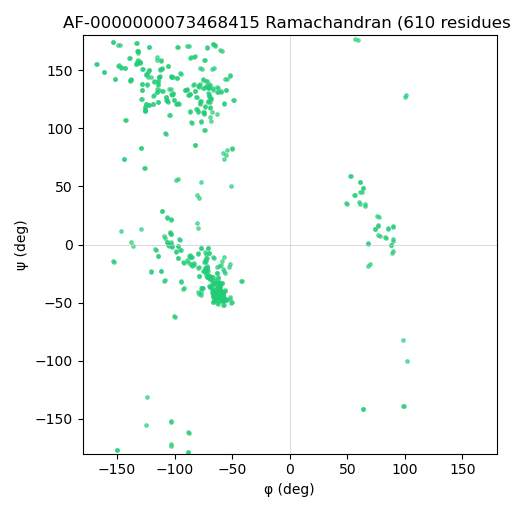 C . GLU A 1 274 ? 6.141 10 -21.375 1 90.06 274 GLU A C 1
ATOM 2095 O O . GLU A 1 274 ? 5.77 10.156 -22.531 1 90.06 274 GLU A O 1
ATOM 2100 N N . SER A 1 275 ? 7.039 10.75 -20.844 1 90.81 275 SER A N 1
ATOM 2101 C CA . SER A 1 275 ? 7.723 11.797 -21.594 1 90.81 275 SER A CA 1
ATOM 2102 C C . SER A 1 275 ? 8.578 11.203 -22.719 1 90.81 275 SER A C 1
ATOM 2104 O O . SER A 1 275 ? 8.617 11.742 -23.828 1 90.81 275 SER A O 1
ATOM 2106 N N . GLU A 1 276 ? 9.289 10.203 -22.453 1 91.06 276 GLU A N 1
ATOM 2107 C CA . GLU A 1 276 ? 10.133 9.523 -23.438 1 91.06 276 GLU A CA 1
ATOM 2108 C C . GLU A 1 276 ? 9.289 8.781 -24.469 1 91.06 276 GLU A C 1
ATOM 2110 O O . GLU A 1 276 ? 9.68 8.664 -25.625 1 91.06 276 GLU A O 1
ATOM 2115 N N . GLY A 1 277 ? 8.148 8.359 -24.047 1 93.5 277 GLY A N 1
ATOM 2116 C CA . GLY A 1 277 ? 7.32 7.477 -24.859 1 93.5 277 GLY A CA 1
ATOM 2117 C C . GLY A 1 277 ? 7.422 6.02 -24.438 1 93.5 277 GLY A C 1
ATOM 2118 O O . GLY A 1 277 ? 8.508 5.441 -24.453 1 93.5 277 GLY A O 1
ATOM 2119 N N . PHE A 1 278 ? 6.344 5.461 -24.25 1 94.69 278 PHE A N 1
ATOM 2120 C CA . PHE A 1 278 ? 6.281 4.109 -23.703 1 94.69 278 PHE A CA 1
ATOM 2121 C C . PHE A 1 278 ? 6.844 3.1 -24.688 1 94.69 278 PHE A C 1
ATOM 2123 O O . PHE A 1 278 ? 7.535 2.156 -24.297 1 94.69 278 PHE A O 1
ATOM 2130 N N . ASP A 1 279 ? 6.59 3.305 -25.922 1 95.12 279 ASP A N 1
ATOM 2131 C CA . ASP A 1 279 ? 7.062 2.363 -26.938 1 95.12 279 ASP A CA 1
ATOM 2132 C C . ASP A 1 279 ? 8.586 2.363 -27.016 1 95.12 279 ASP A C 1
ATOM 2134 O O . ASP A 1 279 ? 9.211 1.305 -27.141 1 95.12 279 ASP A O 1
ATOM 2138 N N . ASP A 1 280 ? 9.156 3.545 -26.969 1 96.38 280 ASP A N 1
ATOM 2139 C CA . ASP A 1 280 ? 10.609 3.652 -26.969 1 96.38 280 ASP A CA 1
ATOM 2140 C C . ASP A 1 280 ? 11.211 3.031 -25.719 1 96.38 280 ASP A C 1
ATOM 2142 O O . ASP A 1 280 ? 12.234 2.338 -25.781 1 96.38 280 ASP A O 1
ATOM 2146 N N . PHE A 1 281 ? 10.602 3.301 -24.656 1 96.94 281 PHE A N 1
ATOM 2147 C CA . PHE A 1 281 ? 11.016 2.697 -23.391 1 96.94 281 PHE A CA 1
ATOM 2148 C C . PHE A 1 281 ? 10.984 1.177 -23.484 1 96.94 281 PHE A C 1
ATOM 2150 O O . PHE A 1 281 ? 11.961 0.507 -23.141 1 96.94 281 PHE A O 1
ATOM 2157 N N . LYS A 1 282 ? 9.883 0.636 -23.906 1 97.06 282 LYS A N 1
ATOM 2158 C CA . LYS A 1 282 ? 9.688 -0.806 -24.031 1 97.06 282 LYS A CA 1
ATOM 2159 C C . LYS A 1 282 ? 10.734 -1.42 -24.953 1 97.06 282 LYS A C 1
ATOM 2161 O O . LYS A 1 282 ? 11.297 -2.475 -24.656 1 97.06 282 LYS A O 1
ATOM 2166 N N . ALA A 1 283 ? 10.977 -0.792 -26.062 1 97.25 283 ALA A N 1
ATOM 2167 C CA . ALA A 1 283 ? 11.969 -1.283 -27.016 1 97.25 283 ALA A CA 1
ATOM 2168 C C . ALA A 1 283 ? 13.352 -1.369 -26.359 1 97.25 283 ALA A C 1
ATOM 2170 O O . ALA A 1 283 ? 14.078 -2.344 -26.562 1 97.25 283 ALA A O 1
ATOM 2171 N N . PHE A 1 284 ? 13.672 -0.362 -25.641 1 97.31 284 PHE A N 1
ATOM 2172 C CA . PHE A 1 284 ? 14.961 -0.351 -24.953 1 97.31 284 PHE A CA 1
ATOM 2173 C C . PHE A 1 284 ? 15.055 -1.493 -23.953 1 97.31 284 PHE A C 1
ATOM 2175 O O . PHE A 1 284 ? 16.047 -2.221 -23.922 1 97.31 284 PHE A O 1
ATOM 2182 N N . VAL A 1 285 ? 14.062 -1.694 -23.109 1 97.69 285 VAL A N 1
ATOM 2183 C CA . VAL A 1 285 ? 14.055 -2.643 -22 1 97.69 285 VAL A CA 1
ATOM 2184 C C . VAL A 1 285 ? 14.109 -4.07 -22.547 1 97.69 285 VAL A C 1
ATOM 2186 O O . VAL A 1 285 ? 14.766 -4.938 -21.953 1 97.69 285 VAL A O 1
ATOM 2189 N N . LEU A 1 286 ? 13.5 -4.285 -23.672 1 97.69 286 LEU A N 1
ATOM 2190 C CA . LEU A 1 286 ? 13.344 -5.648 -24.172 1 97.69 286 LEU A CA 1
ATOM 2191 C C . LEU A 1 286 ? 14.445 -5.992 -25.156 1 97.69 286 LEU A C 1
ATOM 2193 O O . LEU A 1 286 ? 14.453 -7.086 -25.734 1 97.69 286 LEU A O 1
ATOM 2197 N N . LYS A 1 287 ? 15.352 -5.137 -25.344 1 96.12 287 LYS A N 1
ATOM 2198 C CA . LYS A 1 287 ? 16.422 -5.328 -26.328 1 96.12 287 LYS A CA 1
ATOM 2199 C C . LYS A 1 287 ? 17.188 -6.629 -26.062 1 96.12 287 LYS A C 1
ATOM 2201 O O . LYS A 1 287 ? 17.531 -7.344 -27 1 96.12 287 LYS A O 1
ATOM 2206 N N . LYS A 1 288 ? 17.422 -6.926 -24.859 1 95.12 288 LYS A N 1
ATOM 2207 C CA . LYS A 1 288 ? 18.234 -8.094 -24.516 1 95.12 288 LYS A CA 1
ATOM 2208 C C . LYS A 1 288 ? 17.344 -9.289 -24.156 1 95.12 288 LYS A C 1
ATOM 2210 O O . LYS A 1 288 ? 17.859 -10.367 -23.844 1 95.12 288 LYS A O 1
ATOM 2215 N N . ALA A 1 289 ? 16.078 -9.055 -24.094 1 96.5 289 ALA A N 1
ATOM 2216 C CA . ALA A 1 289 ? 15.164 -10.148 -23.766 1 96.5 289 ALA A CA 1
ATOM 2217 C C . ALA A 1 289 ? 14.969 -11.078 -24.953 1 96.5 289 ALA A C 1
ATOM 2219 O O . ALA A 1 289 ? 14.906 -10.625 -26.109 1 96.5 289 ALA A O 1
ATOM 2220 N N . ASP A 1 290 ? 14.875 -12.344 -24.75 1 97.12 290 ASP A N 1
ATOM 2221 C CA . ASP A 1 290 ? 14.625 -13.352 -25.781 1 97.12 290 ASP A CA 1
ATOM 2222 C C . ASP A 1 290 ? 13.133 -13.531 -26.016 1 97.12 290 ASP A C 1
ATOM 2224 O O . ASP A 1 290 ? 12.414 -14.039 -25.156 1 97.12 290 ASP A O 1
ATOM 2228 N N . PRO A 1 291 ? 12.672 -13.188 -27.172 1 95.88 291 PRO A N 1
ATOM 2229 C CA . PRO A 1 291 ? 11.234 -13.273 -27.469 1 95.88 291 PRO A CA 1
ATOM 2230 C C . PRO A 1 291 ? 10.695 -14.695 -27.328 1 95.88 291 PRO A C 1
ATOM 2232 O O . PRO A 1 291 ? 9.484 -14.883 -27.188 1 95.88 291 PRO A O 1
ATOM 2235 N N . ALA A 1 292 ? 11.539 -15.688 -27.328 1 95.81 292 ALA A N 1
ATOM 2236 C CA . ALA A 1 292 ? 11.109 -17.078 -27.188 1 95.81 292 ALA A CA 1
ATOM 2237 C C . ALA A 1 292 ? 10.445 -17.312 -25.828 1 95.81 292 ALA A C 1
ATOM 2239 O O . ALA A 1 292 ? 9.68 -18.266 -25.672 1 95.81 292 ALA A O 1
ATOM 2240 N N . PHE A 1 293 ? 10.727 -16.391 -24.906 1 95.94 293 PHE A N 1
ATOM 2241 C CA . PHE A 1 293 ? 10.211 -16.578 -23.562 1 95.94 293 PHE A CA 1
ATOM 2242 C C . PHE A 1 293 ? 9 -15.68 -23.312 1 95.94 293 PHE A C 1
ATOM 2244 O O . PHE A 1 293 ? 8.438 -15.672 -22.219 1 95.94 293 PHE A O 1
ATOM 2251 N N . PHE A 1 294 ? 8.594 -14.938 -24.312 1 95.44 294 PHE A N 1
ATOM 2252 C CA . PHE A 1 294 ? 7.441 -14.062 -24.141 1 95.44 294 PHE A CA 1
ATOM 2253 C C . PHE A 1 294 ? 6.148 -14.867 -24.094 1 95.44 294 PHE A C 1
ATOM 2255 O O . PHE A 1 294 ? 5.992 -15.852 -24.828 1 95.44 294 PHE A O 1
ATOM 2262 N N . VAL A 1 295 ? 5.301 -14.531 -23.188 1 91.75 295 VAL A N 1
ATOM 2263 C CA . VAL A 1 295 ? 3.984 -15.148 -23.047 1 91.75 295 VAL A CA 1
ATOM 2264 C C . VAL A 1 295 ? 2.916 -14.219 -23.609 1 91.75 295 VAL A C 1
ATOM 2266 O O . VAL A 1 295 ? 2.84 -13.047 -23.234 1 91.75 295 VAL A O 1
ATOM 2269 N N . GLY A 1 296 ? 2.09 -14.727 -24.453 1 86.75 296 GLY A N 1
ATOM 2270 C CA . GLY A 1 296 ? 1.034 -13.914 -25.047 1 86.75 296 GLY A CA 1
ATOM 2271 C C . GLY A 1 296 ? -0.135 -13.688 -24.109 1 86.75 296 GLY A C 1
ATOM 2272 O O . GLY A 1 296 ? -0.634 -14.633 -23.484 1 86.75 296 GLY A O 1
ATOM 2273 N N . ILE A 1 297 ? -0.462 -12.445 -23.859 1 87.56 297 ILE A N 1
ATOM 2274 C CA . ILE A 1 297 ? -1.609 -12.055 -23.047 1 87.56 297 ILE A CA 1
ATOM 2275 C C . ILE A 1 297 ? -2.629 -11.32 -23.906 1 87.56 297 ILE A C 1
ATOM 2277 O O . ILE A 1 297 ? -2.262 -10.477 -24.734 1 87.56 297 ILE A O 1
ATOM 2281 N N . GLU A 1 298 ? -3.961 -11.641 -23.688 1 87.38 298 GLU A N 1
ATOM 2282 C CA . GLU A 1 298 ? -4.992 -11.062 -24.547 1 87.38 298 GLU A CA 1
ATOM 2283 C C . GLU A 1 298 ? -5.949 -10.18 -23.75 1 87.38 298 GLU A C 1
ATOM 2285 O O . GLU A 1 298 ? -6.852 -9.562 -24.312 1 87.38 298 GLU A O 1
ATOM 2290 N N . ASN A 1 299 ? -5.707 -10.18 -22.484 1 90.38 299 ASN A N 1
ATOM 2291 C CA . ASN A 1 299 ? -6.59 -9.398 -21.625 1 90.38 299 ASN A CA 1
ATOM 2292 C C . ASN A 1 299 ? -6.633 -7.934 -22.047 1 90.38 299 ASN A C 1
ATOM 2294 O O . ASN A 1 299 ? -5.621 -7.234 -21.984 1 90.38 299 ASN A O 1
ATOM 2298 N N . LYS A 1 300 ? -7.82 -7.422 -22.359 1 85.88 300 LYS A N 1
ATOM 2299 C CA . LYS A 1 300 ? -7.965 -6.086 -22.938 1 85.88 300 LYS A CA 1
ATOM 2300 C C . LYS A 1 300 ? -7.645 -5.008 -21.906 1 85.88 300 LYS A C 1
ATOM 2302 O O . LYS A 1 300 ? -7.078 -3.967 -22.25 1 85.88 300 LYS A O 1
ATOM 2307 N N . ARG A 1 301 ? -7.996 -5.281 -20.734 1 81.62 301 ARG A N 1
ATOM 2308 C CA . ARG A 1 301 ? -7.699 -4.312 -19.688 1 81.62 301 ARG A CA 1
ATOM 2309 C C . ARG A 1 301 ? -6.199 -4.094 -19.547 1 81.62 301 ARG A C 1
ATOM 2311 O O . ARG A 1 301 ? -5.75 -2.977 -19.281 1 81.62 301 ARG A O 1
ATOM 2318 N N . LEU A 1 302 ? -5.484 -5.145 -19.75 1 83.25 302 LEU A N 1
ATOM 2319 C CA . LEU A 1 302 ? -4.039 -5.074 -19.594 1 83.25 302 LEU A CA 1
ATOM 2320 C C . LEU A 1 302 ? -3.381 -4.402 -20.781 1 83.25 302 LEU A C 1
ATOM 2322 O O . LEU A 1 302 ? -2.471 -3.588 -20.625 1 83.25 302 LEU A O 1
ATOM 2326 N N . ILE A 1 303 ? -3.904 -4.77 -21.906 1 79.88 303 ILE A N 1
ATOM 2327 C CA . ILE A 1 303 ? -3.16 -4.383 -23.094 1 79.88 303 ILE A CA 1
ATOM 2328 C C . ILE A 1 303 ? -3.672 -3.037 -23.609 1 79.88 303 ILE A C 1
ATOM 2330 O O . ILE A 1 303 ? -3.002 -2.373 -24.406 1 79.88 303 ILE A O 1
ATOM 2334 N N . SER A 1 304 ? -4.902 -2.615 -23.125 1 67.5 304 SER A N 1
ATOM 2335 C CA . SER A 1 304 ? -5.461 -1.371 -23.656 1 67.5 304 SER A CA 1
ATOM 2336 C C . SER A 1 304 ? -4.727 -0.159 -23.094 1 67.5 304 SER A C 1
ATOM 2338 O O . SER A 1 304 ? -4.289 -0.171 -21.938 1 67.5 304 SER A O 1
ATOM 2340 N N . ASP A 1 305 ? -3.975 0.612 -23.922 1 57.31 305 ASP A N 1
ATOM 2341 C CA . ASP A 1 305 ? -3.25 1.843 -23.625 1 57.31 305 ASP A CA 1
ATOM 2342 C C . ASP A 1 305 ? -4.164 2.875 -22.969 1 57.31 305 ASP A C 1
ATOM 2344 O O . ASP A 1 305 ? -3.699 3.918 -22.516 1 57.31 305 ASP A O 1
ATOM 2348 N N . THR A 1 306 ? -5.52 2.768 -23.078 1 46.56 306 THR A N 1
ATOM 2349 C CA . THR A 1 306 ? -6.391 3.924 -22.891 1 46.56 306 THR A CA 1
ATOM 2350 C C . THR A 1 306 ? -6.582 4.227 -21.406 1 46.56 306 THR A C 1
ATOM 2352 O O . THR A 1 306 ? -7.297 3.51 -20.719 1 46.56 306 THR A O 1
ATOM 2355 N N . LYS A 1 307 ? -5.613 4.113 -20.688 1 40.28 307 LYS A N 1
ATOM 2356 C CA . LYS A 1 307 ? -6.012 4.66 -19.391 1 40.28 307 LYS A CA 1
ATOM 2357 C C . LYS A 1 307 ? -5.895 6.18 -19.375 1 40.28 307 LYS A C 1
ATOM 2359 O O . LYS A 1 307 ? -4.965 6.742 -19.953 1 40.28 307 LYS A O 1
ATOM 2364 N N . MET B 1 1 ? -18.031 -13.312 22.344 1 27.7 1 MET B N 1
ATOM 2365 C CA . MET B 1 1 ? -18.312 -13.281 20.922 1 27.7 1 MET B CA 1
ATOM 2366 C C . MET B 1 1 ? -17.438 -14.258 20.156 1 27.7 1 MET B C 1
ATOM 2368 O O . MET B 1 1 ? -16.234 -14.352 20.422 1 27.7 1 MET B O 1
ATOM 2372 N N . ASN B 1 2 ? -17.953 -15.32 19.625 1 33.78 2 ASN B N 1
ATOM 2373 C CA . ASN B 1 2 ? -17.297 -16.453 18.969 1 33.78 2 ASN B CA 1
ATOM 2374 C C . ASN B 1 2 ? -16.391 -15.992 17.828 1 33.78 2 ASN B C 1
ATOM 2376 O O . ASN B 1 2 ? -16.859 -15.422 16.844 1 33.78 2 ASN B O 1
ATOM 2380 N N . ILE B 1 3 ? -15.281 -15.594 18.156 1 39.03 3 ILE B N 1
ATOM 2381 C CA . ILE B 1 3 ? -14.219 -15.062 17.297 1 39.03 3 ILE B CA 1
ATOM 2382 C C . ILE B 1 3 ? -14.117 -15.883 16.031 1 39.03 3 ILE B C 1
ATOM 2384 O O . ILE B 1 3 ? -13.469 -15.469 15.062 1 39.03 3 ILE B O 1
ATOM 2388 N N . PHE B 1 4 ? -14.453 -17.312 16.141 1 46.22 4 PHE B N 1
ATOM 2389 C CA . PHE B 1 4 ? -14.234 -18.234 15.039 1 46.22 4 PHE B CA 1
ATOM 2390 C C . PHE B 1 4 ? -15.516 -18.438 14.234 1 46.22 4 PHE B C 1
ATOM 2392 O O . PHE B 1 4 ? -16.438 -19.141 14.688 1 46.22 4 PHE B O 1
ATOM 2399 N N . ARG B 1 5 ? -16.109 -17.516 13.734 1 43.03 5 ARG B N 1
ATOM 2400 C CA . ARG B 1 5 ? -17.297 -17.875 12.969 1 43.03 5 ARG B CA 1
ATOM 2401 C C . ARG B 1 5 ? -16.922 -18.641 11.703 1 43.03 5 ARG B C 1
ATOM 2403 O O . ARG B 1 5 ? -15.969 -18.281 11.008 1 43.03 5 ARG B O 1
ATOM 2410 N N . GLU B 1 6 ? -17.203 -19.984 11.742 1 40.62 6 GLU B N 1
ATOM 2411 C CA . GLU B 1 6 ? -17.109 -20.828 10.555 1 40.62 6 GLU B CA 1
ATOM 2412 C C . GLU B 1 6 ? -17.859 -20.203 9.375 1 40.62 6 GLU B C 1
ATOM 2414 O O . GLU B 1 6 ? -19.031 -19.828 9.5 1 40.62 6 GLU B O 1
ATOM 2419 N N . TYR B 1 7 ? -17.25 -19.375 8.758 1 36.84 7 TYR B N 1
ATOM 2420 C CA . TYR B 1 7 ? -18.016 -18.953 7.598 1 36.84 7 TYR B CA 1
ATOM 2421 C C . TYR B 1 7 ? -18.234 -20.109 6.625 1 36.84 7 TYR B C 1
ATOM 2423 O O . TYR B 1 7 ? -17.266 -20.625 6.055 1 36.84 7 TYR B O 1
ATOM 2431 N N . GLY B 1 8 ? -19.406 -20.594 6.43 1 38.47 8 GLY B N 1
ATOM 2432 C CA . GLY B 1 8 ? -19.969 -21.703 5.684 1 38.47 8 GLY B CA 1
ATOM 2433 C C . GLY B 1 8 ? -19.359 -23.047 6.074 1 38.47 8 GLY B C 1
ATOM 2434 O O . GLY B 1 8 ? -18.609 -23.141 7.039 1 38.47 8 GLY B O 1
ATOM 2435 N N . ASP B 1 9 ? -19.906 -24.25 5.43 1 35.53 9 ASP B N 1
ATOM 2436 C CA . ASP B 1 9 ? -19.5 -25.641 5.605 1 35.53 9 ASP B CA 1
ATOM 2437 C C . ASP B 1 9 ? -18.016 -25.828 5.285 1 35.53 9 ASP B C 1
ATOM 24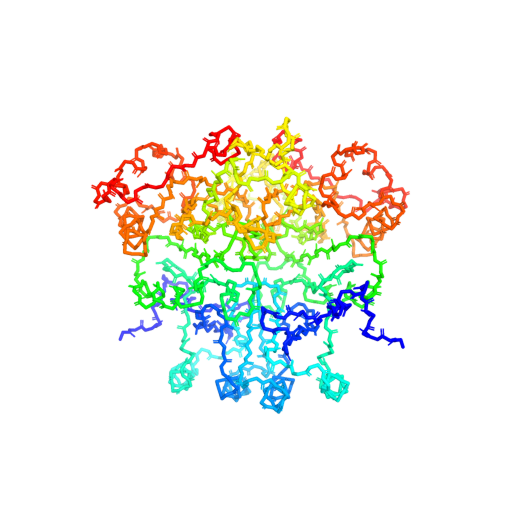39 O O . ASP B 1 9 ? -17.531 -26.953 5.18 1 35.53 9 ASP B O 1
ATOM 2443 N N . SER B 1 10 ? -17.453 -24.812 4.719 1 36.81 10 SER B N 1
ATOM 2444 C CA . SER B 1 10 ? -16.203 -25.141 4.047 1 36.81 10 SER B CA 1
ATOM 2445 C C . SER B 1 10 ? -15.055 -25.234 5.043 1 36.81 10 SER B C 1
ATOM 2447 O O . SER B 1 10 ? -13.914 -25.516 4.656 1 36.81 10 SER B O 1
ATOM 2449 N N . GLY B 1 11 ? -15.195 -25.312 6.363 1 39.41 11 GLY B N 1
ATOM 2450 C CA . GLY B 1 11 ? -14.133 -25.547 7.328 1 39.41 11 GLY B CA 1
ATOM 2451 C C . GLY B 1 11 ? -13.188 -24.359 7.453 1 39.41 11 GLY B C 1
ATOM 2452 O O . GLY B 1 11 ? -12.148 -24.453 8.109 1 39.41 11 GLY B O 1
ATOM 2453 N N . ILE B 1 12 ? -13.195 -23.438 6.496 1 41.06 12 ILE B N 1
ATOM 2454 C CA . ILE B 1 12 ? -12.266 -22.312 6.453 1 41.06 12 ILE B CA 1
ATOM 2455 C C . ILE B 1 12 ? -12.656 -21.266 7.504 1 41.06 12 ILE B C 1
ATOM 2457 O O . ILE B 1 12 ? -13.836 -20.922 7.625 1 41.06 12 ILE B O 1
ATOM 2461 N N . HIS B 1 13 ? -12.117 -21.203 8.586 1 43.97 13 HIS B N 1
ATOM 2462 C CA . HIS B 1 13 ? -12.297 -20.234 9.648 1 43.97 13 HIS B CA 1
ATOM 2463 C C . HIS B 1 13 ? -12 -18.812 9.156 1 43.97 13 HIS B C 1
ATOM 2465 O O . HIS B 1 13 ? -10.906 -18.547 8.664 1 43.97 13 HIS B O 1
ATOM 2471 N N . VAL B 1 14 ? -12.844 -18.125 8.453 1 48.09 14 VAL B N 1
ATOM 2472 C CA . VAL B 1 14 ? -12.508 -16.812 7.898 1 48.09 14 VAL B CA 1
ATOM 2473 C C . VAL B 1 14 ? -12.797 -15.734 8.938 1 48.09 14 VAL B C 1
ATOM 2475 O O . VAL B 1 14 ? -12.695 -14.539 8.641 1 48.09 14 VAL B O 1
ATOM 2478 N N . LEU B 1 15 ? -13.547 -15.914 10 1 51.72 15 LEU B N 1
ATOM 2479 C CA . LEU B 1 15 ? -13.875 -14.633 10.633 1 51.72 15 LEU B CA 1
ATOM 2480 C C . LEU B 1 15 ? -12.641 -14.008 11.266 1 51.72 15 LEU B C 1
ATOM 2482 O O . LEU B 1 15 ? -11.867 -14.688 11.938 1 51.72 15 LEU B O 1
ATOM 2486 N N . GLY B 1 16 ? -12.328 -12.773 10.828 1 64.94 16 GLY B N 1
ATOM 2487 C CA . GLY B 1 16 ? -11.469 -11.82 11.508 1 64.94 16 GLY B CA 1
ATOM 2488 C C . GLY B 1 16 ? -10.07 -11.75 10.922 1 64.94 16 GLY B C 1
ATOM 2489 O O . GLY B 1 16 ? -9.898 -11.414 9.75 1 64.94 16 GLY B O 1
ATOM 2490 N N . GLY B 1 17 ? -9.148 -12.336 11.453 1 81.25 17 GLY B N 1
ATOM 2491 C CA . GLY B 1 17 ? -7.719 -12.297 11.18 1 81.25 17 GLY B CA 1
ATOM 2492 C C . GLY B 1 17 ? -7.102 -13.672 11.023 1 81.25 17 GLY B C 1
ATOM 2493 O O . GLY B 1 17 ? -5.879 -13.805 10.945 1 81.25 17 GLY B O 1
ATOM 2494 N N . VAL B 1 18 ? -8.039 -14.742 10.867 1 87.12 18 VAL B N 1
ATOM 2495 C CA . VAL B 1 18 ? -7.547 -16.109 10.68 1 87.12 18 VAL B CA 1
ATOM 2496 C C . VAL B 1 18 ? -7.746 -16.531 9.234 1 87.12 18 VAL B C 1
ATOM 2498 O O . VAL B 1 18 ? -8.875 -16.578 8.734 1 87.12 18 VAL B O 1
ATOM 2501 N N . ILE B 1 19 ? -6.699 -16.922 8.555 1 86.62 19 ILE B N 1
ATOM 2502 C CA . ILE B 1 19 ? -6.711 -17.234 7.129 1 86.62 19 ILE B CA 1
ATOM 2503 C C . ILE B 1 19 ? -6.23 -18.656 6.902 1 86.62 19 ILE B C 1
ATOM 2505 O O . ILE B 1 19 ? -5.094 -19 7.242 1 86.62 19 ILE B O 1
ATOM 2509 N N . THR B 1 20 ? -7.09 -19.422 6.316 1 87.25 20 THR B N 1
ATOM 2510 C CA . THR B 1 20 ? -6.691 -20.797 6.008 1 87.25 20 THR B CA 1
ATOM 2511 C C . THR B 1 20 ? -5.59 -20.812 4.953 1 87.25 20 THR B C 1
ATOM 2513 O O . THR B 1 20 ? -5.656 -20.078 3.967 1 87.25 20 THR B O 1
ATOM 2516 N N . GLN B 1 21 ? -4.551 -21.609 5.223 1 90.38 21 GLN B N 1
ATOM 2517 C CA . GLN B 1 21 ? -3.426 -21.688 4.301 1 90.38 21 GLN B CA 1
ATOM 2518 C C . GLN B 1 21 ? -3.658 -22.75 3.227 1 90.38 21 GLN B C 1
ATOM 2520 O O . GLN B 1 21 ? -4.648 -23.484 3.275 1 90.38 21 GLN B O 1
ATOM 2525 N N . LYS B 1 22 ? -2.725 -22.734 2.203 1 86.44 22 LYS B N 1
ATOM 2526 C CA . LYS B 1 22 ? -2.762 -23.75 1.157 1 86.44 22 LYS B CA 1
ATOM 2527 C C . LYS B 1 22 ? -2.824 -25.141 1.758 1 86.44 22 LYS B C 1
ATOM 2529 O O . LYS B 1 22 ? -3.633 -25.969 1.33 1 86.44 22 LYS B O 1
ATOM 2534 N N . ASN B 1 23 ? -1.904 -25.406 2.717 1 89.19 23 ASN B N 1
ATOM 2535 C CA . ASN B 1 23 ? -2.053 -26.594 3.564 1 89.19 23 ASN B CA 1
ATOM 2536 C C . ASN B 1 23 ? -3.109 -26.375 4.645 1 89.19 23 ASN B C 1
ATOM 2538 O O . ASN B 1 23 ? -2.873 -25.656 5.613 1 89.19 23 ASN B O 1
ATOM 2542 N N . ALA B 1 24 ? -4.215 -26.938 4.539 1 87.19 24 ALA B N 1
ATOM 2543 C CA . ALA B 1 24 ? -5.41 -26.656 5.336 1 87.19 24 ALA B CA 1
ATOM 2544 C C . ALA B 1 24 ? -5.191 -27.047 6.797 1 87.19 24 ALA B C 1
ATOM 2546 O O . ALA B 1 24 ? -5.992 -26.688 7.664 1 87.19 24 ALA B O 1
ATOM 2547 N N . ASP B 1 25 ? -4.117 -27.734 7.043 1 91.44 25 ASP B N 1
ATOM 2548 C CA . ASP B 1 25 ? -3.799 -28.094 8.422 1 91.44 25 ASP B CA 1
ATOM 2549 C C . ASP B 1 25 ? -3.324 -26.859 9.211 1 91.44 25 ASP B C 1
ATOM 2551 O O . ASP B 1 25 ? -3.25 -26.906 10.438 1 91.44 25 ASP B O 1
ATOM 2555 N N . TYR B 1 26 ? -3.072 -25.812 8.422 1 93.25 26 TYR B N 1
ATOM 2556 C CA . TYR B 1 26 ? -2.523 -24.625 9.07 1 93.25 26 TYR B CA 1
ATOM 2557 C C . TYR B 1 26 ? -3.311 -23.375 8.672 1 93.25 26 TYR B C 1
ATOM 2559 O O . TYR B 1 26 ? -3.996 -23.375 7.648 1 93.25 26 TYR B O 1
ATOM 2567 N N . CYS B 1 27 ? -3.221 -22.422 9.539 1 92.88 27 CYS B N 1
ATOM 2568 C CA . CYS B 1 27 ? -3.793 -21.109 9.234 1 92.88 27 CYS B CA 1
ATOM 2569 C C . CYS B 1 27 ? -2.801 -20 9.547 1 92.88 27 CYS B C 1
ATOM 2571 O O . CYS B 1 27 ? -1.811 -20.219 10.242 1 92.88 27 CYS B O 1
ATOM 2573 N N . THR B 1 28 ? -3.016 -18.906 8.938 1 93.81 28 THR B N 1
ATOM 2574 C CA . THR B 1 28 ? -2.299 -17.672 9.234 1 93.81 28 THR B CA 1
ATOM 2575 C C . THR B 1 28 ? -3.156 -16.734 10.086 1 93.81 28 THR B C 1
ATOM 2577 O O . THR B 1 28 ? -4.336 -16.531 9.797 1 93.81 28 THR B O 1
ATOM 2580 N N . VAL B 1 29 ? -2.584 -16.25 11.156 1 94.06 29 VAL B N 1
ATOM 2581 C CA . VAL B 1 29 ? -3.311 -15.328 12.023 1 94.06 29 VAL B CA 1
ATOM 2582 C C . VAL B 1 29 ? -2.775 -13.906 11.844 1 94.06 29 VAL B C 1
ATOM 2584 O O . VAL B 1 29 ? -1.582 -13.664 12.031 1 94.06 29 VAL B O 1
ATOM 2587 N N . ARG B 1 30 ? -3.623 -13.039 11.539 1 93.75 30 ARG B N 1
ATOM 2588 C CA . ARG B 1 30 ? -3.279 -11.633 11.383 1 93.75 30 ARG B CA 1
ATOM 2589 C C . ARG B 1 30 ? -3.604 -10.844 12.641 1 93.75 30 ARG B C 1
ATOM 2591 O O . ARG B 1 30 ? -4.652 -11.055 13.258 1 93.75 30 ARG B O 1
ATOM 2598 N N . ILE B 1 31 ? -2.717 -9.883 12.914 1 93.56 31 ILE B N 1
ATOM 2599 C CA . ILE B 1 31 ? -2.801 -9.141 14.172 1 93.56 31 ILE B CA 1
ATOM 2600 C C . ILE B 1 31 ? -3.434 -7.773 13.922 1 93.56 31 ILE B C 1
ATOM 2602 O O . ILE B 1 31 ? -3.25 -7.18 12.859 1 93.56 31 ILE B O 1
ATOM 2606 N N . ARG B 1 32 ? -4.23 -7.359 14.953 1 92.25 32 ARG B N 1
ATOM 2607 C CA . ARG B 1 32 ? -4.742 -5.992 14.945 1 92.25 32 ARG B CA 1
ATOM 2608 C C . ARG B 1 32 ? -3.689 -5.012 15.461 1 92.25 32 ARG B C 1
ATOM 2610 O O . ARG B 1 32 ? -3.262 -5.098 16.609 1 92.25 32 ARG B O 1
ATOM 2617 N N . LEU B 1 33 ? -3.242 -4.098 14.609 1 94.5 33 LEU B N 1
ATOM 2618 C CA . LEU B 1 33 ? -2.205 -3.131 14.953 1 94.5 33 LEU B CA 1
ATOM 2619 C C . LEU B 1 33 ? -2.471 -1.789 14.281 1 94.5 33 LEU B C 1
ATOM 2621 O O . LEU B 1 33 ? -1.738 -1.389 13.375 1 94.5 33 LEU B O 1
ATOM 2625 N N . PRO B 1 34 ? -3.479 -1.049 14.797 1 93.94 34 PRO B N 1
ATOM 2626 C CA . PRO B 1 34 ? -3.807 0.216 14.133 1 93.94 34 PRO B CA 1
ATOM 2627 C C . PRO B 1 34 ? -2.602 1.147 14.008 1 93.94 34 PRO B C 1
ATOM 2629 O O . PRO B 1 34 ? -1.854 1.325 14.977 1 93.94 34 PRO B O 1
ATOM 2632 N N . ALA B 1 35 ? -2.416 1.68 12.844 1 95.56 35 ALA B N 1
ATOM 2633 C CA . ALA B 1 35 ? -1.369 2.639 12.5 1 95.56 35 ALA B CA 1
ATOM 2634 C C . ALA B 1 35 ? 0.009 1.985 12.555 1 95.56 35 ALA B C 1
ATOM 2636 O O . ALA B 1 35 ? 1.029 2.66 12.391 1 95.56 35 ALA B O 1
ATOM 2637 N N . GLY B 1 36 ? 0.129 0.715 12.852 1 95.94 36 GLY B N 1
ATOM 2638 C CA . GLY B 1 36 ? 1.373 -0.036 12.781 1 95.94 36 GLY B CA 1
ATOM 2639 C C . GLY B 1 36 ? 2.338 0.305 13.906 1 95.94 36 GLY B C 1
ATOM 2640 O O . GLY B 1 36 ? 3.535 0.024 13.805 1 95.94 36 GLY B O 1
ATOM 2641 N N . VAL B 1 37 ? 1.902 0.993 14.93 1 95.31 37 VAL B N 1
ATOM 2642 C CA . VAL B 1 37 ? 2.775 1.341 16.047 1 95.31 37 VAL B CA 1
ATOM 2643 C C . VAL B 1 37 ? 2.758 0.222 17.078 1 95.31 37 VAL B C 1
ATOM 2645 O O . VAL B 1 37 ? 1.689 -0.227 17.5 1 95.31 37 VAL B O 1
ATOM 2648 N N . VAL B 1 38 ? 3.922 -0.212 17.453 1 96 38 VAL B N 1
ATOM 2649 C CA . VAL B 1 38 ? 4.027 -1.31 18.406 1 96 38 VAL B CA 1
ATOM 2650 C C . VAL B 1 38 ? 5.137 -1.017 19.406 1 96 38 VAL B C 1
ATOM 2652 O O . VAL B 1 38 ? 6.18 -0.462 19.047 1 96 38 VAL B O 1
ATOM 2655 N N . THR B 1 39 ? 4.891 -1.369 20.641 1 97.19 39 THR B N 1
ATOM 2656 C CA . THR B 1 39 ? 5.918 -1.21 21.656 1 97.19 39 THR B CA 1
ATOM 2657 C C . THR B 1 39 ? 6.895 -2.383 21.641 1 97.19 39 THR B C 1
ATOM 2659 O O . THR B 1 39 ? 6.586 -3.443 21.094 1 97.19 39 THR B O 1
ATOM 2662 N N . VAL B 1 40 ? 8.031 -2.17 22.234 1 97.31 40 VAL B N 1
ATOM 2663 C CA . VAL B 1 40 ? 9.039 -3.229 22.297 1 97.31 40 VAL B CA 1
ATOM 2664 C C . VAL B 1 40 ? 8.477 -4.414 23.078 1 97.31 40 VAL B C 1
ATOM 2666 O O . VAL B 1 40 ? 8.781 -5.57 22.781 1 97.31 40 VAL B O 1
ATOM 2669 N N . GLU B 1 41 ? 7.711 -4.145 24.125 1 97.62 41 GLU B N 1
ATOM 2670 C CA . GLU B 1 41 ? 7.09 -5.215 24.891 1 97.62 41 GLU B CA 1
ATOM 2671 C C . GLU B 1 41 ? 6.125 -6.031 24.031 1 97.62 41 GLU B C 1
ATOM 2673 O O . GLU B 1 41 ? 6.121 -7.262 24.094 1 97.62 41 GLU B O 1
ATOM 2678 N N . GLN B 1 42 ? 5.344 -5.371 23.297 1 97.56 42 GLN B N 1
ATOM 2679 C CA . GLN B 1 42 ? 4.406 -6.043 22.391 1 97.56 42 GLN B CA 1
ATOM 2680 C C . GLN B 1 42 ? 5.145 -6.879 21.359 1 97.56 42 GLN B C 1
ATOM 2682 O O . GLN B 1 42 ? 4.727 -7.992 21.031 1 97.56 42 GLN B O 1
ATOM 2687 N N . VAL B 1 43 ? 6.207 -6.359 20.859 1 97.12 43 VAL B N 1
ATOM 2688 C CA . VAL B 1 43 ? 7 -7.039 19.844 1 97.12 43 VAL B CA 1
ATOM 2689 C C . VAL B 1 43 ? 7.613 -8.312 20.438 1 97.12 43 VAL B C 1
ATOM 2691 O O . VAL B 1 43 ? 7.582 -9.367 19.797 1 97.12 43 VAL B O 1
ATOM 2694 N N . ARG B 1 44 ? 8.172 -8.188 21.547 1 97.38 44 ARG B N 1
ATOM 2695 C CA . ARG B 1 44 ? 8.734 -9.352 22.234 1 97.38 44 ARG B CA 1
ATOM 2696 C C . ARG B 1 44 ? 7.656 -10.406 22.5 1 97.38 44 ARG B C 1
ATOM 2698 O O . ARG B 1 44 ? 7.891 -11.602 22.312 1 97.38 44 ARG B O 1
ATOM 2705 N N . GLY B 1 45 ? 6.523 -9.891 22.953 1 97.94 45 GLY B N 1
ATOM 2706 C CA . GLY B 1 45 ? 5.402 -10.797 23.141 1 97.94 45 GLY B CA 1
ATOM 2707 C C . GLY B 1 45 ? 4.973 -11.508 21.875 1 97.94 45 GLY B C 1
ATOM 2708 O O . GLY B 1 45 ? 4.711 -12.711 21.891 1 97.94 45 GLY B O 1
ATOM 2709 N N . LEU B 1 46 ? 4.902 -10.789 20.781 1 97.62 46 LEU B N 1
ATOM 2710 C CA . LEU B 1 46 ? 4.547 -11.383 19.5 1 97.62 46 LEU B CA 1
ATOM 2711 C C . LEU B 1 46 ? 5.559 -12.453 19.094 1 97.62 46 LEU B C 1
ATOM 2713 O O . LEU B 1 46 ? 5.184 -13.492 18.562 1 97.62 46 LEU B O 1
ATOM 2717 N N . ALA B 1 47 ? 6.844 -12.125 19.328 1 97.69 47 ALA B N 1
ATOM 2718 C CA . ALA B 1 47 ? 7.887 -13.102 19.016 1 97.69 47 ALA B CA 1
ATOM 2719 C C . ALA B 1 47 ? 7.672 -14.391 19.812 1 97.69 47 ALA B C 1
ATOM 2721 O O . ALA B 1 47 ? 7.785 -15.492 19.266 1 97.69 47 ALA B O 1
ATOM 2722 N N . THR B 1 48 ? 7.344 -14.273 21.047 1 98.19 48 THR B N 1
ATOM 2723 C CA . THR B 1 48 ? 7.102 -15.43 21.906 1 98.19 48 THR B CA 1
ATOM 2724 C C . THR B 1 48 ? 5.895 -16.219 21.422 1 98.19 48 THR B C 1
ATOM 2726 O O . THR B 1 48 ? 5.938 -17.453 21.359 1 98.19 48 THR B O 1
ATOM 2729 N N . ILE B 1 49 ? 4.883 -15.539 21.109 1 98.19 49 ILE B N 1
ATOM 2730 C CA . ILE B 1 49 ? 3.648 -16.172 20.641 1 98.19 49 ILE B CA 1
ATOM 2731 C C . ILE B 1 49 ? 3.893 -16.859 19.312 1 98.19 49 ILE B C 1
ATOM 2733 O O . ILE B 1 49 ? 3.439 -18 19.109 1 98.19 49 ILE B O 1
ATOM 2737 N N . ALA B 1 50 ? 4.594 -16.219 18.391 1 97.88 50 ALA B N 1
ATOM 2738 C CA . ALA B 1 50 ? 4.891 -16.797 17.094 1 97.88 50 ALA B CA 1
ATOM 2739 C C . ALA B 1 50 ? 5.746 -18.047 17.219 1 97.88 50 ALA B C 1
ATOM 2741 O O . ALA B 1 50 ? 5.598 -19 16.453 1 97.88 50 ALA B O 1
ATOM 2742 N N . LYS B 1 51 ? 6.688 -18.047 18.172 1 97.88 51 LYS B N 1
ATOM 2743 C CA . LYS B 1 51 ? 7.535 -19.219 18.422 1 97.88 51 LYS B CA 1
ATOM 2744 C C . LYS B 1 51 ? 6.719 -20.375 18.969 1 97.88 51 LYS B C 1
ATOM 2746 O O . LYS B 1 51 ? 6.922 -21.531 18.562 1 97.88 51 LYS B O 1
ATOM 2751 N N . LYS B 1 52 ? 5.805 -20.125 19.812 1 98 52 LYS B N 1
ATOM 2752 C CA . LYS B 1 52 ? 5.035 -21.156 20.5 1 98 52 LYS B CA 1
ATOM 2753 C C . LYS B 1 52 ? 3.949 -21.734 19.609 1 98 52 LYS B C 1
ATOM 2755 O O . LYS B 1 52 ? 3.725 -22.938 19.609 1 98 52 LYS B O 1
ATOM 2760 N N . TYR B 1 53 ? 3.27 -20.875 18.875 1 97.31 53 TYR B N 1
ATOM 2761 C CA . TYR B 1 53 ? 2.059 -21.328 18.203 1 97.31 53 TYR B CA 1
ATOM 2762 C C . TYR B 1 53 ? 2.262 -21.359 16.688 1 97.31 53 TYR B C 1
ATOM 2764 O O . TYR B 1 53 ? 1.489 -21.984 15.961 1 97.31 53 TYR B O 1
ATOM 2772 N N . GLY B 1 54 ? 3.203 -20.609 16.156 1 96.75 54 GLY B N 1
ATOM 2773 C CA . GLY B 1 54 ? 3.482 -20.562 14.727 1 96.75 54 GLY B CA 1
ATOM 2774 C C . GLY B 1 54 ? 4.715 -21.344 14.328 1 96.75 54 GLY B C 1
ATOM 2775 O O . GLY B 1 54 ? 5.012 -22.375 14.922 1 96.75 54 GLY B O 1
ATOM 2776 N N . ASP B 1 55 ? 5.383 -20.922 13.234 1 95.56 55 ASP B N 1
ATOM 2777 C CA . ASP B 1 55 ? 6.555 -21.641 12.742 1 95.56 55 ASP B CA 1
ATOM 2778 C C . ASP B 1 55 ? 7.84 -20.906 13.102 1 95.56 55 ASP B C 1
ATOM 2780 O O . ASP B 1 55 ? 8.898 -21.172 12.531 1 95.56 55 ASP B O 1
ATOM 2784 N N . GLY B 1 56 ? 7.719 -19.906 13.938 1 96.06 56 GLY B N 1
ATOM 2785 C CA . GLY B 1 56 ? 8.891 -19.172 14.375 1 96.06 56 GLY B CA 1
ATOM 2786 C C . GLY B 1 56 ? 9.227 -18 13.477 1 96.06 56 GLY B C 1
ATOM 2787 O O . GLY B 1 56 ? 10.336 -17.453 13.539 1 96.06 56 GLY B O 1
ATOM 2788 N N . THR B 1 57 ? 8.312 -17.594 12.656 1 96.31 57 THR B N 1
ATOM 2789 C CA . THR B 1 57 ? 8.484 -16.422 11.805 1 96.31 57 THR B CA 1
ATOM 2790 C C . THR B 1 57 ? 7.27 -15.508 11.898 1 96.31 57 THR B C 1
ATOM 2792 O O . THR B 1 57 ? 6.223 -15.906 12.414 1 96.31 57 THR B O 1
ATOM 2795 N N . LEU B 1 58 ? 7.48 -14.305 11.602 1 96.88 58 LEU B N 1
ATOM 2796 C CA . LEU B 1 58 ? 6.426 -13.32 11.398 1 96.88 58 LEU B CA 1
ATOM 2797 C C . LEU B 1 58 ? 6.52 -12.703 10 1 96.88 58 LEU B C 1
ATOM 2799 O O . LEU B 1 58 ? 7.594 -12.68 9.398 1 96.88 58 LEU B O 1
ATOM 2803 N N . HIS B 1 59 ? 5.426 -12.344 9.547 1 96.44 59 HIS B N 1
ATOM 2804 C CA . HIS B 1 59 ? 5.367 -11.648 8.266 1 96.44 59 HIS B CA 1
ATOM 2805 C C . HIS B 1 59 ? 4.777 -10.25 8.43 1 96.44 59 HIS B C 1
ATOM 2807 O O . HIS B 1 59 ? 3.662 -10.094 8.93 1 96.44 59 HIS B O 1
ATOM 2813 N N . VAL B 1 60 ? 5.562 -9.219 8.055 1 96.69 60 VAL B N 1
ATOM 2814 C CA . VAL B 1 60 ? 5.066 -7.844 8.023 1 96.69 60 VAL B CA 1
ATOM 2815 C C . VAL B 1 60 ? 4.273 -7.613 6.738 1 96.69 60 VAL B C 1
ATOM 2817 O O . VAL B 1 60 ? 4.75 -7.906 5.641 1 96.69 60 VAL B O 1
ATOM 2820 N N . THR B 1 61 ? 3.104 -7.141 6.918 1 94.81 61 THR B N 1
ATOM 2821 C CA . THR B 1 61 ? 2.242 -7.016 5.75 1 94.81 61 THR B CA 1
ATOM 2822 C C . THR B 1 61 ? 2.281 -5.59 5.199 1 94.81 61 THR B C 1
ATOM 2824 O O . THR B 1 61 ? 2.824 -4.688 5.836 1 94.81 61 THR B O 1
ATOM 2827 N N . ALA B 1 62 ? 1.703 -5.406 4.039 1 93.81 62 ALA B N 1
ATOM 2828 C CA . ALA B 1 62 ? 1.604 -4.094 3.408 1 93.81 62 ALA B CA 1
ATOM 2829 C C . ALA B 1 62 ? 0.506 -3.256 4.059 1 93.81 62 ALA B C 1
ATOM 2831 O O . ALA B 1 62 ? 0.331 -2.082 3.721 1 93.81 62 ALA B O 1
ATOM 2832 N N . ARG B 1 63 ? -0.206 -3.791 4.988 1 93.88 63 ARG B N 1
ATOM 2833 C CA . ARG B 1 63 ? -1.239 -3.053 5.707 1 93.88 63 ARG B CA 1
ATOM 2834 C C . ARG B 1 63 ? -0.789 -2.721 7.125 1 93.88 63 ARG B C 1
ATOM 2836 O O . ARG B 1 63 ? -1.611 -2.637 8.039 1 93.88 63 ARG B O 1
ATOM 2843 N N . GLN B 1 64 ? 0.408 -2.684 7.348 1 96 64 GLN B N 1
ATOM 2844 C CA . GLN B 1 64 ? 1.049 -2.217 8.57 1 96 64 GLN B CA 1
ATOM 2845 C C . GLN B 1 64 ? 0.674 -3.1 9.758 1 96 64 GLN B C 1
ATOM 2847 O O . GLN B 1 64 ? 0.263 -2.596 10.812 1 96 64 GLN B O 1
ATOM 2852 N N . THR B 1 65 ? 0.777 -4.379 9.586 1 95.56 65 THR B N 1
ATOM 2853 C CA . THR B 1 65 ? 0.539 -5.309 10.688 1 95.56 65 THR B CA 1
ATOM 2854 C C . THR B 1 65 ? 1.374 -6.574 10.516 1 95.56 65 THR B C 1
ATOM 2856 O O . THR B 1 65 ? 2.195 -6.664 9.602 1 95.56 65 THR B O 1
ATOM 2859 N N . PHE B 1 66 ? 1.177 -7.539 11.469 1 95.88 66 PHE B N 1
ATOM 2860 C CA . PHE B 1 66 ? 1.883 -8.812 11.461 1 95.88 66 PHE B CA 1
ATOM 2861 C C . PHE B 1 66 ? 0.93 -9.961 11.133 1 95.88 66 PHE B C 1
ATOM 2863 O O . PHE B 1 66 ? -0.266 -9.875 11.422 1 95.88 66 PHE B O 1
ATOM 2870 N N . GLU B 1 67 ? 1.521 -10.906 10.562 1 96 67 GLU B N 1
ATOM 2871 C CA . GLU B 1 67 ? 0.881 -12.211 10.445 1 96 67 GLU B CA 1
ATOM 2872 C C . GLU B 1 67 ? 1.75 -13.312 11.055 1 96 67 GLU B C 1
ATOM 2874 O O . GLU B 1 67 ? 2.975 -13.289 10.914 1 96 67 GLU B O 1
ATOM 2879 N N . ILE B 1 68 ? 1.146 -14.148 11.734 1 96.81 68 ILE B N 1
ATOM 2880 C CA . ILE B 1 68 ? 1.803 -15.344 12.266 1 96.81 68 ILE B CA 1
ATOM 2881 C C . ILE B 1 68 ? 1.396 -16.562 11.445 1 96.81 68 ILE B C 1
ATOM 2883 O O . ILE B 1 68 ? 0.246 -17 11.5 1 96.81 68 ILE B O 1
ATOM 2887 N N . PRO B 1 69 ? 2.344 -17.109 10.703 1 96.44 69 PRO B N 1
ATOM 2888 C CA . PRO B 1 69 ? 2.006 -18.234 9.812 1 96.44 69 PRO B CA 1
ATOM 2889 C C . PRO B 1 69 ? 2.064 -19.578 10.508 1 96.44 69 PRO B C 1
ATOM 2891 O O . PRO B 1 69 ? 2.656 -19.703 11.586 1 96.44 69 PRO B O 1
ATOM 2894 N N . ASN B 1 70 ? 1.401 -20.562 9.875 1 96.44 70 ASN B N 1
ATOM 2895 C CA . ASN B 1 70 ? 1.491 -21.984 10.195 1 96.44 70 ASN B CA 1
ATOM 2896 C C . ASN B 1 70 ? 1.03 -22.266 11.617 1 96.44 70 ASN B C 1
ATOM 2898 O O . ASN B 1 70 ? 1.704 -22.984 12.359 1 96.44 70 ASN B O 1
ATOM 2902 N N . VAL B 1 71 ? -0.084 -21.656 11.93 1 95.69 71 VAL B N 1
ATOM 2903 C CA . VAL B 1 71 ? -0.725 -21.906 13.211 1 95.69 71 VAL B CA 1
ATOM 2904 C C . VAL B 1 71 ? -1.69 -23.078 13.094 1 95.69 71 VAL B C 1
ATOM 2906 O O . VAL B 1 71 ? -2.467 -23.156 12.141 1 95.69 71 VAL B O 1
ATOM 2909 N N . LYS B 1 72 ? -1.605 -23.969 14.023 1 94.81 72 LYS B N 1
ATOM 2910 C CA . LYS B 1 72 ? -2.57 -25.062 14.055 1 94.81 72 LYS B CA 1
ATOM 2911 C C . LYS B 1 72 ? -3.928 -24.578 14.562 1 94.81 72 LYS B C 1
ATOM 2913 O O . LYS B 1 72 ? -4.012 -23.922 15.594 1 94.81 72 LYS B O 1
ATOM 2918 N N . PRO B 1 73 ? -4.941 -24.984 13.883 1 91.19 73 PRO B N 1
ATOM 2919 C CA . PRO B 1 73 ? -6.281 -24.531 14.25 1 91.19 73 PRO B CA 1
ATOM 2920 C C . PRO B 1 73 ? -6.66 -24.891 15.688 1 91.19 73 PRO B C 1
ATOM 2922 O O . PRO B 1 73 ? -7.371 -24.125 16.344 1 91.19 73 PRO B O 1
ATOM 2925 N N . ASP B 1 74 ? -6.238 -25.953 16.219 1 91.75 74 ASP B N 1
ATOM 2926 C CA . ASP B 1 74 ? -6.621 -26.422 17.547 1 91.75 74 ASP B CA 1
ATOM 2927 C C . ASP B 1 74 ? -5.961 -25.578 18.641 1 91.75 74 ASP B C 1
ATOM 2929 O O . ASP B 1 74 ? -6.328 -25.672 19.812 1 91.75 74 ASP B O 1
ATOM 2933 N N . THR B 1 75 ? -5.047 -24.703 18.25 1 93.81 75 THR B N 1
ATOM 2934 C CA . THR B 1 75 ? -4.359 -23.875 19.234 1 93.81 75 THR B CA 1
ATOM 2935 C C . THR B 1 75 ? -4.859 -22.438 19.188 1 93.81 75 THR B C 1
ATOM 2937 O O . THR B 1 75 ? -4.41 -21.594 19.953 1 93.81 75 THR B O 1
ATOM 2940 N N . LEU B 1 76 ? -5.766 -22.141 18.406 1 91.44 76 LEU B N 1
ATOM 2941 C CA . LEU B 1 76 ? -6.199 -20.781 18.109 1 91.44 76 LEU B CA 1
ATOM 2942 C C . LEU B 1 76 ? -6.738 -20.094 19.375 1 91.44 76 LEU B C 1
ATOM 2944 O O . LEU B 1 76 ? -6.477 -18.906 19.594 1 91.44 76 LEU B O 1
ATOM 2948 N N . ASP B 1 77 ? -7.477 -20.828 20.172 1 90.94 77 ASP B N 1
ATOM 2949 C CA . ASP B 1 77 ? -8.047 -20.234 21.375 1 90.94 77 ASP B CA 1
ATOM 2950 C C . ASP B 1 77 ? -6.949 -19.781 22.344 1 90.94 77 ASP B C 1
ATOM 2952 O O . ASP B 1 77 ? -7.012 -18.688 22.891 1 90.94 77 ASP B O 1
ATOM 2956 N N . LYS B 1 78 ? -6.059 -20.672 22.594 1 94.81 78 LYS B N 1
ATOM 2957 C CA . LYS B 1 78 ? -4.938 -20.344 23.469 1 94.81 78 LYS B CA 1
ATOM 2958 C C . LYS B 1 78 ? -4.117 -19.188 22.906 1 94.81 78 LYS B C 1
ATOM 2960 O O . LYS B 1 78 ? -3.691 -18.297 23.641 1 94.81 78 LYS B O 1
ATOM 2965 N N . MET B 1 79 ? -3.9 -19.172 21.609 1 94.69 79 MET B N 1
ATOM 2966 C CA . MET B 1 79 ? -3.15 -18.109 20.953 1 94.69 79 MET B CA 1
ATOM 2967 C C . MET B 1 79 ? -3.883 -16.781 21.078 1 94.69 79 MET B C 1
ATOM 2969 O O . MET B 1 79 ? -3.262 -15.742 21.328 1 94.69 79 MET B O 1
ATOM 2973 N N . ASN B 1 80 ? -5.141 -16.844 20.859 1 92.44 80 ASN B N 1
ATOM 2974 C CA . ASN B 1 80 ? -5.949 -15.633 20.969 1 92.44 80 ASN B CA 1
ATOM 2975 C C . ASN B 1 80 ? -5.828 -15.016 22.359 1 92.44 80 ASN B C 1
ATOM 2977 O O . ASN B 1 80 ? -5.695 -13.797 22.484 1 92.44 80 ASN B O 1
ATOM 2981 N N . ALA B 1 81 ? -5.918 -15.82 23.375 1 94.81 81 ALA B N 1
ATOM 2982 C CA . ALA B 1 81 ? -5.777 -15.336 24.75 1 94.81 81 ALA B CA 1
ATOM 2983 C C . ALA B 1 81 ? -4.414 -14.68 24.969 1 94.81 81 ALA B C 1
ATOM 2985 O O . ALA B 1 81 ? -4.316 -13.641 25.625 1 94.81 81 ALA B O 1
ATOM 2986 N N . ALA B 1 82 ? -3.414 -15.281 24.438 1 96.62 82 ALA B N 1
ATOM 2987 C CA . ALA B 1 82 ? -2.062 -14.742 24.562 1 96.62 82 ALA B CA 1
ATOM 2988 C C . ALA B 1 82 ? -1.938 -13.406 23.844 1 96.62 82 ALA B C 1
ATOM 2990 O O . ALA B 1 82 ? -1.303 -12.477 24.344 1 96.62 82 ALA B O 1
ATOM 2991 N N . LEU B 1 83 ? -2.512 -13.305 22.672 1 95.88 83 LEU B N 1
ATOM 2992 C CA . LEU B 1 83 ? -2.475 -12.078 21.891 1 95.88 83 LEU B CA 1
ATOM 2993 C C . LEU B 1 83 ? -3.213 -10.953 22.594 1 95.88 83 LEU B C 1
ATOM 2995 O O . LEU B 1 83 ? -2.744 -9.812 22.625 1 95.88 83 LEU B O 1
ATOM 2999 N N . GLU B 1 84 ? -4.34 -11.234 23.172 1 94.25 84 GLU B N 1
ATOM 3000 C CA . GLU B 1 84 ? -5.105 -10.25 23.922 1 94.25 84 GLU B CA 1
ATOM 3001 C C . GLU B 1 84 ? -4.309 -9.727 25.109 1 94.25 84 GLU B C 1
ATOM 3003 O O . GLU B 1 84 ? -4.285 -8.523 25.375 1 94.25 84 GLU B O 1
ATOM 3008 N N . LYS B 1 85 ? -3.744 -10.625 25.781 1 96.75 85 LYS B N 1
ATOM 3009 C CA . LYS B 1 85 ? -2.924 -10.242 26.922 1 96.75 85 LYS B CA 1
ATOM 3010 C C . LYS B 1 85 ? -1.757 -9.359 26.484 1 96.75 85 LYS B C 1
ATOM 3012 O O . LYS B 1 85 ? -1.354 -8.453 27.219 1 96.75 85 LYS B O 1
ATOM 3017 N N . ASN B 1 86 ? -1.264 -9.609 25.312 1 96.94 86 ASN B N 1
ATOM 3018 C CA . ASN B 1 86 ? -0.147 -8.852 24.766 1 96.94 86 ASN B CA 1
ATOM 3019 C C . ASN B 1 86 ? -0.604 -7.504 24.203 1 96.94 86 ASN B C 1
ATOM 3021 O O . ASN B 1 86 ? 0.222 -6.676 23.812 1 96.94 86 ASN B O 1
ATOM 3025 N N . GLY B 1 87 ? -1.888 -7.25 24.125 1 94.69 87 GLY B N 1
ATOM 3026 C CA . GLY B 1 87 ? -2.416 -6.016 23.562 1 94.69 87 GLY B CA 1
ATOM 3027 C C . GLY B 1 87 ? -2.379 -5.984 22.047 1 94.69 87 GLY B C 1
ATOM 3028 O O . GLY B 1 87 ? -2.32 -4.906 21.453 1 94.69 87 GLY B O 1
ATOM 3029 N N . THR B 1 88 ? -2.215 -7.051 21.422 1 94.25 88 THR B N 1
ATOM 3030 C CA . THR B 1 88 ? -2.213 -7.207 19.969 1 94.25 88 THR B CA 1
ATOM 3031 C C . THR B 1 88 ? -3.213 -8.281 19.531 1 94.25 88 THR B C 1
ATOM 3033 O O . THR B 1 88 ? -2.83 -9.297 18.953 1 94.25 88 THR B O 1
ATOM 3036 N N . PRO B 1 89 ? -4.438 -8.031 19.734 1 91.69 89 PRO B N 1
ATOM 3037 C CA . PRO B 1 89 ? -5.449 -9.047 19.438 1 91.69 89 PRO B CA 1
ATOM 3038 C C . PRO B 1 89 ? -5.539 -9.383 17.953 1 91.69 89 PRO B C 1
ATOM 3040 O O . PRO B 1 89 ? -4.914 -8.711 17.125 1 91.69 89 PRO B O 1
ATOM 3043 N N . ILE B 1 90 ? -6.289 -10.414 17.719 1 88.12 90 ILE B N 1
ATOM 3044 C CA . ILE B 1 90 ? -6.52 -10.844 16.344 1 88.12 90 ILE B CA 1
ATOM 3045 C C . ILE B 1 90 ? -7.238 -9.742 15.57 1 88.12 90 ILE B C 1
ATOM 3047 O O . ILE B 1 90 ? -8.172 -9.117 16.094 1 88.12 90 ILE B O 1
ATOM 3051 N N . GLY B 1 91 ? -6.758 -9.523 14.414 1 84.69 91 GLY B N 1
ATOM 3052 C CA . GLY B 1 91 ? -7.316 -8.477 13.57 1 84.69 91 GLY B CA 1
ATOM 3053 C C . GLY B 1 91 ? -8.469 -8.961 12.711 1 84.69 91 GLY B C 1
ATOM 3054 O O . GLY B 1 91 ? -9.219 -9.852 13.109 1 84.69 91 GLY B O 1
ATOM 3055 N N . ALA B 1 92 ? -8.727 -8.148 11.656 1 73.12 92 ALA B N 1
ATOM 3056 C CA . ALA B 1 92 ? -9.828 -8.445 10.742 1 73.12 92 ALA B CA 1
ATOM 3057 C C . ALA B 1 92 ? -9.336 -8.531 9.305 1 73.12 92 ALA B C 1
ATOM 3059 O O . ALA B 1 92 ? -8.391 -7.848 8.922 1 73.12 92 ALA B O 1
ATOM 3060 N N . GLU B 1 93 ? -9.969 -9.43 8.484 1 68.12 93 GLU B N 1
ATOM 3061 C CA . GLU B 1 93 ? -9.57 -9.555 7.086 1 68.12 93 GLU B CA 1
ATOM 3062 C C . GLU B 1 93 ? -10.789 -9.68 6.176 1 68.12 93 GLU B C 1
ATOM 3064 O O . GLU B 1 93 ? -10.664 -9.633 4.953 1 68.12 93 GLU B O 1
ATOM 3069 N N . PHE B 1 94 ? -11.914 -9.625 6.613 1 68.88 94 PHE B N 1
ATOM 3070 C CA . PHE B 1 94 ? -13.062 -9.875 5.746 1 68.88 94 PHE B CA 1
ATOM 3071 C C . PHE B 1 94 ? -14.031 -8.703 5.773 1 68.88 94 PHE B C 1
ATOM 3073 O O . PHE B 1 94 ? -13.641 -7.559 5.527 1 68.88 94 PHE B O 1
ATOM 3080 N N . THR B 1 95 ? -15.367 -8.93 5.961 1 69.81 95 THR B N 1
ATOM 3081 C CA . THR B 1 95 ? -16.469 -7.984 5.809 1 69.81 95 THR B CA 1
ATOM 3082 C C . THR B 1 95 ? -16.547 -7.047 7.008 1 69.81 95 THR B C 1
ATOM 3084 O O . THR B 1 95 ? -17.578 -6.977 7.68 1 69.81 95 THR B O 1
ATOM 3087 N N . GLU B 1 96 ? -15.328 -6.391 7.27 1 79.62 96 GLU B N 1
ATOM 3088 C CA . GLU B 1 96 ? -15.164 -5.43 8.352 1 79.62 96 GLU B CA 1
ATOM 3089 C C . GLU B 1 96 ? -14.117 -4.375 8 1 79.62 96 GLU B C 1
ATOM 3091 O O . GLU B 1 96 ? -13.484 -4.449 6.941 1 79.62 96 GLU B O 1
ATOM 3096 N N . VAL B 1 97 ? -14.086 -3.436 8.875 1 81.75 97 VAL B N 1
ATOM 3097 C CA . VAL B 1 97 ? -12.969 -2.506 8.781 1 81.75 97 VAL B CA 1
ATOM 3098 C C . VAL B 1 97 ? -11.672 -3.219 9.172 1 81.75 97 VAL B C 1
ATOM 3100 O O . VAL B 1 97 ? -11.562 -3.754 10.281 1 81.75 97 VAL B O 1
ATOM 3103 N N . VAL B 1 98 ? -10.82 -3.254 8.211 1 85.56 98 VAL B N 1
ATOM 3104 C CA . VAL B 1 98 ? -9.555 -3.934 8.469 1 85.56 98 VAL B CA 1
ATOM 3105 C C . VAL B 1 98 ? -8.547 -2.945 9.055 1 85.56 98 VAL B C 1
ATOM 3107 O O . VAL B 1 98 ? -8.898 -1.803 9.359 1 85.56 98 VAL B O 1
ATOM 3110 N N . ASN B 1 99 ? -7.332 -3.422 9.305 1 88.75 99 ASN B N 1
ATOM 3111 C CA . ASN B 1 99 ? -6.336 -2.604 9.992 1 88.75 99 ASN B CA 1
ATOM 3112 C C . ASN B 1 99 ? -6.223 -1.217 9.367 1 88.75 99 ASN B C 1
ATOM 3114 O O . ASN B 1 99 ? -6.035 -1.092 8.156 1 88.75 99 ASN B O 1
ATOM 3118 N N . VAL B 1 100 ? -6.398 -0.201 10.188 1 95.12 100 VAL B N 1
ATOM 3119 C CA . VAL B 1 100 ? -6.293 1.181 9.727 1 95.12 100 VAL B CA 1
ATOM 3120 C C . VAL B 1 100 ? -4.82 1.567 9.586 1 95.12 100 VAL B C 1
ATOM 3122 O O . VAL B 1 100 ? -4.047 1.438 10.539 1 95.12 100 VAL B O 1
ATOM 3125 N N . THR B 1 101 ? -4.449 1.949 8.406 1 97 101 THR B N 1
ATOM 3126 C CA . THR B 1 101 ? -3.059 2.32 8.172 1 97 101 THR B CA 1
ATOM 3127 C C . THR B 1 101 ? -2.869 3.828 8.305 1 97 101 THR B C 1
ATOM 3129 O O . THR B 1 101 ? -3.787 4.602 8.031 1 97 101 THR B O 1
ATOM 3132 N N . ALA B 1 102 ? -1.689 4.242 8.773 1 98.25 102 ALA B N 1
ATOM 3133 C CA . ALA B 1 102 ? -1.398 5.66 8.969 1 98.25 102 ALA B CA 1
ATOM 3134 C C . ALA B 1 102 ? 0.096 5.938 8.836 1 98.25 102 ALA B C 1
ATOM 3136 O O . ALA B 1 102 ? 0.924 5.117 9.242 1 98.25 102 ALA B O 1
ATOM 3137 N N . CYS B 1 103 ? 0.364 7.051 8.25 1 97.12 103 CYS B N 1
ATOM 3138 C CA . CYS B 1 103 ? 1.75 7.5 8.289 1 97.12 103 CYS B CA 1
ATOM 3139 C C . CYS B 1 103 ? 2.127 7.98 9.688 1 97.12 103 CYS B C 1
ATOM 3141 O O . CYS B 1 103 ? 1.269 8.094 10.562 1 97.12 103 CYS B O 1
ATOM 3143 N N . PRO B 1 104 ? 3.4 8.227 9.922 1 93.88 104 PRO B N 1
ATOM 3144 C CA . PRO B 1 104 ? 3.807 8.586 11.281 1 93.88 104 PRO B CA 1
ATOM 3145 C C . PRO B 1 104 ? 3.262 9.938 11.719 1 93.88 104 PRO B C 1
ATOM 3147 O O . PRO B 1 104 ? 3.152 10.203 12.922 1 93.88 104 PRO B O 1
ATOM 3150 N N . GLY B 1 105 ? 3.039 10.789 10.773 1 94.5 105 GLY B N 1
ATOM 3151 C CA . GLY B 1 105 ? 2.371 12.055 11.055 1 94.5 105 GLY B CA 1
ATOM 3152 C C . GLY B 1 105 ? 3.166 12.953 11.984 1 94.5 105 GLY B C 1
ATOM 3153 O O . GLY B 1 105 ? 4.387 13.07 11.852 1 94.5 105 GLY B O 1
ATOM 3154 N N . THR B 1 106 ? 2.461 13.648 12.891 1 92.31 106 THR B N 1
ATOM 3155 C CA . THR B 1 106 ? 3.055 14.688 13.727 1 92.31 106 THR B CA 1
ATOM 3156 C C . THR B 1 106 ? 3.998 14.078 14.758 1 92.31 106 THR B C 1
ATOM 3158 O O . THR B 1 106 ? 4.738 14.805 15.43 1 92.31 106 THR B O 1
ATOM 3161 N N . LEU B 1 107 ? 4.031 12.789 14.844 1 88.69 107 LEU B N 1
ATOM 3162 C CA . LEU B 1 107 ? 4.965 12.148 15.766 1 88.69 107 LEU B CA 1
ATOM 3163 C C . LEU B 1 107 ? 6.406 12.359 15.312 1 88.69 107 LEU B C 1
ATOM 3165 O O . LEU B 1 107 ? 7.297 12.555 16.141 1 88.69 107 LEU B O 1
ATOM 3169 N N . ARG B 1 108 ? 6.574 12.414 13.961 1 90.75 108 ARG B N 1
ATOM 3170 C CA . ARG B 1 108 ? 7.984 12.445 13.578 1 90.75 108 ARG B CA 1
ATOM 3171 C C . ARG B 1 108 ? 8.172 13.156 12.242 1 90.75 108 ARG B C 1
ATOM 3173 O O . ARG B 1 108 ? 9.289 13.547 11.891 1 90.75 108 ARG B O 1
ATOM 3180 N N . CYS B 1 109 ? 7.102 13.359 11.469 1 92.81 109 CYS B N 1
ATOM 3181 C CA . CYS B 1 109 ? 7.273 13.828 10.102 1 92.81 109 CYS B CA 1
ATOM 3182 C C . CYS B 1 109 ? 7.242 15.352 10.031 1 92.81 109 CYS B C 1
ATOM 3184 O O . CYS B 1 109 ? 6.316 15.977 10.547 1 92.81 109 CYS B O 1
ATOM 3186 N N . LYS B 1 110 ? 8.172 15.922 9.328 1 88.81 110 LYS B N 1
ATOM 3187 C CA . LYS B 1 110 ? 8.281 17.375 9.219 1 88.81 110 LYS B CA 1
ATOM 3188 C C . LYS B 1 110 ? 7.18 17.938 8.328 1 88.81 110 LYS B C 1
ATOM 3190 O O . LYS B 1 110 ? 6.898 19.141 8.367 1 88.81 110 LYS B O 1
ATOM 3195 N N . TYR B 1 111 ? 6.492 17.141 7.594 1 92.31 111 TYR B N 1
ATOM 3196 C CA . TYR B 1 111 ? 5.48 17.609 6.652 1 92.31 111 TYR B CA 1
ATOM 3197 C C . TYR B 1 111 ? 4.078 17.406 7.219 1 92.31 111 TYR B C 1
ATOM 3199 O O . TYR B 1 111 ? 3.092 17.828 6.609 1 92.31 111 TYR B O 1
ATOM 3207 N N . ALA B 1 112 ? 3.977 16.859 8.375 1 95 112 ALA B N 1
ATOM 3208 C CA . ALA B 1 112 ? 2.695 16.406 8.914 1 95 112 ALA B CA 1
ATOM 3209 C C . ALA B 1 112 ? 1.816 17.594 9.289 1 95 112 ALA B C 1
ATOM 3211 O O . ALA B 1 112 ? 2.256 18.5 10.016 1 95 112 ALA B O 1
ATOM 3212 N N . ASN B 1 113 ? 0.568 17.547 8.812 1 95.44 113 ASN B N 1
ATOM 3213 C CA . ASN B 1 113 ? -0.433 18.531 9.195 1 95.44 113 ASN B CA 1
ATOM 3214 C C . ASN B 1 113 ? -1.288 18.047 10.359 1 95.44 113 ASN B C 1
ATOM 3216 O O . ASN B 1 113 ? -1.722 18.844 11.195 1 95.44 113 ASN B O 1
ATOM 3220 N N . ILE B 1 114 ? -1.486 16.75 10.422 1 96.62 114 ILE B N 1
ATOM 3221 C CA . ILE B 1 114 ? -2.408 16.234 11.43 1 96.62 114 ILE B CA 1
ATOM 3222 C C . ILE B 1 114 ? -1.771 15.055 12.164 1 96.62 114 ILE B C 1
ATOM 3224 O O . ILE B 1 114 ? -0.766 14.508 11.703 1 96.62 114 ILE B O 1
ATOM 3228 N N . ASP B 1 115 ? -2.385 14.68 13.289 1 96.69 115 ASP B N 1
ATOM 3229 C CA . ASP B 1 115 ? -2.012 13.484 14.039 1 96.69 115 ASP B CA 1
ATOM 3230 C C . ASP B 1 115 ? -2.646 12.234 13.438 1 96.69 115 ASP B C 1
ATOM 3232 O O . ASP B 1 115 ? -3.666 11.75 13.93 1 96.69 115 ASP B O 1
ATOM 3236 N N . SER B 1 116 ? -1.967 11.695 12.453 1 97.75 116 SER B N 1
ATOM 3237 C CA . SER B 1 116 ? -2.506 10.562 11.711 1 97.75 116 SER B CA 1
ATOM 3238 C C . SER B 1 116 ? -2.604 9.32 12.594 1 97.75 116 SER B C 1
ATOM 3240 O O . SER B 1 116 ? -3.576 8.57 12.516 1 97.75 116 SER B O 1
ATOM 3242 N N . VAL B 1 117 ? -1.63 9.078 13.438 1 97.06 117 VAL B N 1
ATOM 3243 C CA . VAL B 1 117 ? -1.598 7.891 14.281 1 97.06 117 VAL B CA 1
ATOM 3244 C C . VAL B 1 117 ? -2.736 7.953 15.305 1 97.06 117 VAL B C 1
ATOM 3246 O O . VAL B 1 117 ? -3.482 6.984 15.461 1 97.06 117 VAL B O 1
ATOM 3249 N N . GLY B 1 118 ? -2.84 9.102 15.977 1 97.25 118 GLY B N 1
ATOM 3250 C CA . GLY B 1 118 ? -3.939 9.266 16.922 1 97.25 118 GLY B CA 1
ATOM 3251 C C . GLY B 1 118 ? -5.301 9.102 16.266 1 97.25 118 GLY B C 1
ATOM 3252 O O . GLY B 1 118 ? -6.184 8.445 16.844 1 97.25 118 GLY B O 1
ATOM 3253 N N . LEU B 1 119 ? -5.441 9.664 15.125 1 97.94 119 LEU B N 1
ATOM 3254 C CA . LEU B 1 119 ? -6.703 9.562 14.406 1 97.94 119 LEU B CA 1
ATOM 3255 C C . LEU B 1 119 ? -6.992 8.117 14.008 1 97.94 119 LEU B C 1
ATOM 3257 O O . LEU B 1 119 ? -8.133 7.66 14.102 1 97.94 119 LEU B O 1
ATOM 3261 N N . ALA B 1 120 ? -5.992 7.41 13.586 1 97.5 120 ALA B N 1
ATOM 3262 C CA . ALA B 1 120 ? -6.156 6.008 13.203 1 97.5 120 ALA B CA 1
ATOM 3263 C C . ALA B 1 120 ? -6.652 5.176 14.383 1 97.5 120 ALA B C 1
ATOM 3265 O O . ALA B 1 120 ? -7.527 4.324 14.227 1 97.5 120 ALA B O 1
ATOM 3266 N N . LYS B 1 121 ? -6.062 5.418 15.539 1 95.81 121 LYS B N 1
ATOM 3267 C CA . LYS B 1 121 ? -6.48 4.695 16.734 1 95.81 121 LYS B CA 1
ATOM 3268 C C . LYS B 1 121 ? -7.934 5.008 17.094 1 95.81 121 LYS B C 1
ATOM 3270 O O . LYS B 1 121 ? -8.688 4.113 17.469 1 95.81 121 LYS B O 1
ATOM 3275 N N . LYS B 1 122 ? -8.273 6.234 16.953 1 96.38 122 LYS B N 1
ATOM 3276 C CA . LYS B 1 122 ? -9.641 6.652 17.234 1 96.38 122 LYS B CA 1
ATOM 3277 C C . LYS B 1 122 ? -10.625 5.977 16.281 1 96.38 122 LYS B C 1
ATOM 3279 O O . LYS B 1 122 ? -11.664 5.469 16.703 1 96.38 122 LYS B O 1
ATOM 3284 N N . ILE B 1 123 ? -10.297 5.961 15.039 1 96.12 123 ILE B N 1
ATOM 3285 C CA . ILE B 1 123 ? -11.156 5.367 14.023 1 96.12 123 ILE B CA 1
ATOM 3286 C C . ILE B 1 123 ? -11.234 3.855 14.234 1 96.12 123 ILE B C 1
ATOM 3288 O O . ILE B 1 123 ? -12.312 3.266 14.133 1 96.12 123 ILE B O 1
ATOM 3292 N N . ASP B 1 124 ? -10.102 3.264 14.5 1 93.5 124 ASP B N 1
ATOM 3293 C CA . ASP B 1 124 ? -10.07 1.833 14.789 1 93.5 124 ASP B CA 1
ATOM 3294 C C . ASP B 1 124 ? -10.992 1.487 15.961 1 93.5 124 ASP B C 1
ATOM 3296 O O . ASP B 1 124 ? -11.773 0.538 15.883 1 93.5 124 ASP B O 1
ATOM 3300 N N . GLU B 1 125 ? -10.883 2.236 17.016 1 91.75 125 GLU B N 1
ATOM 3301 C CA . GLU B 1 125 ? -11.703 1.997 18.203 1 91.75 125 GLU B CA 1
ATOM 3302 C C . GLU B 1 125 ? -13.188 2.141 17.875 1 91.75 125 GLU B C 1
ATOM 3304 O O . GLU B 1 125 ? -14.016 1.38 18.391 1 91.75 125 GLU B O 1
ATOM 3309 N N . LYS B 1 126 ? -13.445 3.029 17.094 1 91.75 126 LYS B N 1
ATOM 3310 C CA . LYS B 1 126 ? -14.844 3.332 16.797 1 91.75 126 LYS B CA 1
ATOM 3311 C C . LYS B 1 126 ? -15.445 2.287 15.867 1 91.75 126 LYS B C 1
ATOM 3313 O O . LYS B 1 126 ? -16.609 1.916 16.016 1 91.75 126 LYS B O 1
ATOM 3318 N N . TYR B 1 127 ? -14.648 1.826 14.93 1 87.88 127 TYR B N 1
ATOM 3319 C CA . TYR B 1 127 ? -15.266 1.051 13.859 1 87.88 127 TYR B CA 1
ATOM 3320 C C . TYR B 1 127 ? -14.789 -0.397 13.891 1 87.88 127 TYR B C 1
ATOM 3322 O O . TYR B 1 127 ? -15.344 -1.252 13.195 1 87.88 127 TYR B O 1
ATOM 3330 N N . PHE B 1 128 ? -13.781 -0.614 14.711 1 76.56 128 PHE B N 1
ATOM 3331 C CA . PHE B 1 128 ? -13.242 -1.968 14.719 1 76.56 128 PHE B CA 1
ATOM 3332 C C . PHE B 1 128 ? -14.305 -2.977 15.125 1 76.56 128 PHE B C 1
ATOM 3334 O O . PHE B 1 128 ? -15.07 -2.732 16.062 1 76.56 128 PHE B O 1
ATOM 3341 N N . ARG B 1 129 ? -14.43 -4.148 14.312 1 70.88 129 ARG B N 1
ATOM 3342 C CA . ARG B 1 129 ? -15.273 -5.32 14.531 1 70.88 129 ARG B CA 1
ATOM 3343 C C . ARG B 1 129 ? -16.719 -5.027 14.172 1 70.88 129 ARG B C 1
ATOM 3345 O O . ARG B 1 129 ? -17.625 -5.805 14.5 1 70.88 129 ARG B O 1
ATOM 3352 N N . LYS B 1 130 ? -16.875 -3.854 13.594 1 76.12 130 LYS B N 1
ATOM 3353 C CA . LYS B 1 130 ? -18.219 -3.646 13.039 1 76.12 130 LYS B CA 1
ATOM 3354 C C . LYS B 1 130 ? -18.422 -4.465 11.766 1 76.12 130 LYS B C 1
ATOM 3356 O O . LYS B 1 130 ? -17.625 -4.367 10.828 1 76.12 130 LYS B O 1
ATOM 3361 N N . GLU B 1 131 ? -19.312 -5.285 11.852 1 78 131 GLU B N 1
ATOM 3362 C CA . GLU B 1 131 ? -19.594 -6.117 10.688 1 78 131 GLU B CA 1
ATOM 3363 C C . GLU B 1 131 ? -20.188 -5.289 9.547 1 78 131 GLU B C 1
ATOM 3365 O O . GLU B 1 131 ? -21.109 -4.496 9.758 1 78 131 GLU B O 1
ATOM 3370 N N . LEU B 1 132 ? -19.609 -5.375 8.477 1 85.38 132 LEU B N 1
ATOM 3371 C CA . LEU B 1 132 ? -20.078 -4.715 7.262 1 85.38 132 LEU B CA 1
ATOM 3372 C C . LEU B 1 132 ? -20.312 -5.73 6.148 1 85.38 132 LEU B C 1
ATOM 3374 O O . LEU B 1 132 ? -20.031 -6.922 6.32 1 85.38 132 LEU B O 1
ATOM 3378 N N . SER B 1 133 ? -20.906 -5.277 5.109 1 84.88 133 SER B N 1
ATOM 3379 C CA . SER B 1 133 ? -21.203 -6.148 3.979 1 84.88 133 SER B CA 1
ATOM 3380 C C . SER B 1 133 ? -19.969 -6.355 3.102 1 84.88 133 SER B C 1
ATOM 3382 O O . SER B 1 133 ? -19.906 -7.312 2.328 1 84.88 133 SER B O 1
ATOM 3384 N N . ILE B 1 134 ? -19.078 -5.441 3.277 1 87.75 134 ILE B N 1
ATOM 3385 C CA . ILE B 1 134 ? -17.844 -5.539 2.494 1 87.75 134 ILE B CA 1
ATOM 3386 C C . ILE B 1 134 ? -16.641 -5.188 3.371 1 87.75 134 ILE B C 1
ATOM 3388 O O . ILE B 1 134 ? -16.797 -4.602 4.445 1 87.75 134 ILE B O 1
ATOM 3392 N N . ARG B 1 135 ? -15.523 -5.605 2.926 1 87.75 135 ARG B N 1
ATOM 3393 C CA . ARG B 1 135 ? -14.273 -5.191 3.551 1 87.75 135 ARG B CA 1
ATOM 3394 C C . ARG B 1 135 ? -13.984 -3.719 3.279 1 87.75 135 ARG B C 1
ATOM 3396 O O . ARG B 1 135 ? -14.188 -3.238 2.162 1 87.75 135 ARG B O 1
ATOM 3403 N N . VAL B 1 136 ? -13.578 -2.986 4.305 1 92.19 136 VAL B N 1
ATOM 3404 C CA . VAL B 1 136 ? -13.312 -1.561 4.152 1 92.19 136 VAL B CA 1
ATOM 3405 C C . VAL B 1 136 ? -11.891 -1.249 4.609 1 92.19 136 VAL B C 1
ATOM 3407 O O . VAL B 1 136 ? -11.531 -1.511 5.762 1 92.19 136 VAL B O 1
ATOM 3410 N N . ARG B 1 137 ? -11.109 -0.734 3.76 1 93.5 137 ARG B N 1
ATOM 3411 C CA . ARG B 1 137 ? -9.75 -0.293 4.062 1 93.5 137 ARG B CA 1
ATOM 3412 C C . ARG B 1 137 ? -9.695 1.219 4.258 1 93.5 137 ARG B C 1
ATOM 3414 O O . ARG B 1 137 ? -10.109 1.978 3.379 1 93.5 137 ARG B O 1
ATOM 3421 N N . ILE B 1 138 ? -9.188 1.608 5.387 1 96.69 138 ILE B N 1
ATOM 3422 C CA . ILE B 1 138 ? -9.039 3.025 5.699 1 96.69 138 ILE B CA 1
ATOM 3423 C C . ILE B 1 138 ? -7.555 3.373 5.836 1 96.69 138 ILE B C 1
ATOM 3425 O O . ILE B 1 138 ? -6.797 2.648 6.484 1 96.69 138 ILE B O 1
ATOM 3429 N N . ALA B 1 139 ? -7.125 4.418 5.191 1 98.06 139 ALA B N 1
ATOM 3430 C CA . ALA B 1 139 ? -5.75 4.902 5.27 1 98.06 139 ALA B CA 1
ATOM 3431 C C . ALA B 1 139 ? -5.707 6.387 5.605 1 98.06 139 ALA B C 1
ATOM 3433 O O . ALA B 1 139 ? -6.5 7.172 5.078 1 98.06 139 ALA B O 1
ATOM 3434 N N . ILE B 1 140 ? -4.793 6.777 6.477 1 98.69 140 ILE B N 1
ATOM 3435 C CA . ILE B 1 140 ? -4.715 8.156 6.945 1 98.69 140 ILE B CA 1
ATOM 3436 C C . ILE B 1 140 ? -3.307 8.703 6.711 1 98.69 140 ILE B C 1
ATOM 3438 O O . ILE B 1 140 ? -2.33 8.164 7.246 1 98.69 140 ILE B O 1
ATOM 3442 N N . SER B 1 141 ? -3.221 9.695 5.934 1 98.44 141 SER B N 1
ATOM 3443 C CA . SER B 1 141 ? -1.974 10.422 5.711 1 98.44 141 SER B CA 1
ATOM 3444 C C . SER B 1 141 ? -2.053 11.844 6.258 1 98.44 141 SER B C 1
ATOM 3446 O O . SER B 1 141 ? -3.084 12.508 6.133 1 98.44 141 SER B O 1
ATOM 3448 N N . SER B 1 142 ? -0.976 12.32 6.77 1 97.62 142 SER B N 1
ATOM 3449 C CA . SER B 1 142 ? -0.996 13.594 7.484 1 97.62 142 SER B CA 1
ATOM 3450 C C . SER B 1 142 ? -0.82 14.773 6.531 1 97.62 142 SER B C 1
ATOM 3452 O O . SER B 1 142 ? -0.994 15.93 6.926 1 97.62 142 SER B O 1
ATOM 3454 N N . CYS B 1 143 ? -0.477 14.477 5.32 1 96.81 143 CYS B N 1
ATOM 3455 C CA . CYS B 1 143 ? -0.313 15.508 4.297 1 96.81 143 CYS B CA 1
ATOM 3456 C C . CYS B 1 143 ? -0.552 14.93 2.906 1 96.81 143 CYS B C 1
ATOM 3458 O O . CYS B 1 143 ? -0.7 13.719 2.75 1 96.81 143 CYS B O 1
ATOM 3460 N N . PRO B 1 144 ? -0.559 15.719 1.875 1 96 144 PRO B N 1
ATOM 3461 C CA . PRO B 1 144 ? -0.896 15.266 0.521 1 96 144 PRO B CA 1
ATOM 3462 C C . PRO B 1 144 ? 0.183 14.375 -0.091 1 96 144 PRO B C 1
ATOM 3464 O O . PRO B 1 144 ? 0.017 13.883 -1.207 1 96 144 PRO B O 1
ATOM 3467 N N . ASN B 1 145 ? 1.286 14.188 0.633 1 94.06 145 ASN B N 1
ATOM 3468 C CA . ASN B 1 145 ? 2.23 13.188 0.154 1 94.06 145 ASN B CA 1
ATOM 3469 C C . ASN B 1 145 ? 1.616 11.789 0.154 1 94.06 145 ASN B C 1
ATOM 3471 O O . ASN B 1 145 ? 2.092 10.891 -0.549 1 94.06 145 ASN B O 1
ATOM 3475 N N . SER B 1 146 ? 0.616 11.57 0.979 1 95.75 146 SER B N 1
ATOM 3476 C CA . SER B 1 146 ? -0.193 10.359 0.952 1 95.75 146 SER B CA 1
ATOM 3477 C C . SER B 1 146 ? 0.681 9.109 1.011 1 95.75 146 SER B C 1
ATOM 3479 O O . SER B 1 146 ? 0.565 8.227 0.161 1 95.75 146 SER B O 1
ATOM 3481 N N . CYS B 1 147 ? 1.438 8.969 2.02 1 94.38 147 CYS B N 1
ATOM 3482 C CA . CYS B 1 147 ? 2.498 7.969 2.102 1 94.38 147 CYS B CA 1
ATOM 3483 C C . CYS B 1 147 ? 1.917 6.574 2.311 1 94.38 147 CYS B C 1
ATOM 3485 O O . CYS B 1 147 ? 2.6 5.574 2.082 1 94.38 147 CYS B O 1
ATOM 3487 N N . VAL B 1 148 ? 0.691 6.48 2.779 1 96.19 148 VAL B N 1
ATOM 3488 C CA . VAL B 1 148 ? 0.126 5.16 3.041 1 96.19 148 VAL B CA 1
ATOM 3489 C C . VAL B 1 148 ? -0.984 4.863 2.037 1 96.19 148 VAL B C 1
ATOM 3491 O O . VAL B 1 148 ? -1.962 4.188 2.363 1 96.19 148 VAL B O 1
ATOM 3494 N N . SER B 1 149 ? -0.879 5.438 0.865 1 95.62 149 SER B N 1
ATOM 3495 C CA . SER B 1 149 ? -1.784 5.156 -0.244 1 95.62 149 SER B CA 1
ATOM 3496 C C . SER B 1 149 ? -3.223 5.52 0.109 1 95.62 149 SER B C 1
ATOM 3498 O O . SER B 1 149 ? -4.129 4.695 -0.032 1 95.62 149 SER B O 1
ATOM 3500 N N . SER B 1 150 ? -3.434 6.715 0.52 1 96.94 150 SER B N 1
ATOM 3501 C CA . SER B 1 150 ? -4.754 7.172 0.932 1 96.94 150 SER B CA 1
ATOM 3502 C C . SER B 1 150 ? -5.699 7.281 -0.26 1 96.94 150 SER B C 1
ATOM 3504 O O . SER B 1 150 ? -6.902 7.043 -0.131 1 96.94 150 SER B O 1
ATOM 3506 N N . TRP B 1 151 ? -5.133 7.527 -1.449 1 95.69 151 TRP B N 1
ATOM 3507 C CA . TRP B 1 151 ? -5.938 7.629 -2.66 1 95.69 151 TRP B CA 1
ATOM 3508 C C . TRP B 1 151 ? -6.465 6.266 -3.084 1 95.69 151 TRP B C 1
ATOM 3510 O O . TRP B 1 151 ? -7.535 6.164 -3.691 1 95.69 151 TRP B O 1
ATOM 3520 N N . GLU B 1 152 ? -5.723 5.293 -2.725 1 95.25 152 GLU B N 1
ATOM 3521 C CA . GLU B 1 152 ? -5.996 3.949 -3.229 1 95.25 152 GLU B CA 1
ATOM 3522 C C . GLU B 1 152 ? -6.684 3.092 -2.17 1 95.25 152 GLU B C 1
ATOM 3524 O O . GLU B 1 152 ? -6.637 1.861 -2.232 1 95.25 152 GLU B O 1
ATOM 3529 N N . SER B 1 153 ? -7.312 3.686 -1.205 1 96.31 153 SER B N 1
ATOM 3530 C CA . SER B 1 153 ? -8.062 2.996 -0.16 1 96.31 153 SER B CA 1
ATOM 3531 C C . SER B 1 153 ? -9.562 3.262 -0.286 1 96.31 153 SER B C 1
ATOM 3533 O O . SER B 1 153 ? -9.969 4.23 -0.925 1 96.31 153 SER B O 1
ATOM 3535 N N . ASP B 1 154 ? -10.367 2.361 0.311 1 96.25 154 ASP B N 1
ATOM 3536 C CA . ASP B 1 154 ? -11.805 2.592 0.289 1 96.25 154 ASP B CA 1
ATOM 3537 C C . ASP B 1 154 ? -12.148 3.961 0.866 1 96.25 154 ASP B C 1
ATOM 3539 O O . ASP B 1 154 ? -12.969 4.688 0.302 1 96.25 154 ASP B O 1
ATOM 3543 N N . ILE B 1 155 ? -11.555 4.234 1.993 1 97.75 155 ILE B N 1
ATOM 3544 C CA . ILE B 1 155 ? -11.648 5.551 2.617 1 97.75 155 ILE B CA 1
ATOM 3545 C C . ILE B 1 155 ? -10.242 6.09 2.889 1 97.75 155 ILE B C 1
ATOM 3547 O O . ILE B 1 155 ? -9.477 5.488 3.639 1 97.75 155 ILE B O 1
ATOM 3551 N N . GLY B 1 156 ? -9.914 7.152 2.246 1 98.31 156 GLY B N 1
ATOM 3552 C CA . GLY B 1 156 ? -8.648 7.836 2.471 1 98.31 156 GLY B CA 1
ATOM 3553 C C . GLY B 1 156 ? -8.812 9.188 3.139 1 98.31 156 GLY B C 1
ATOM 3554 O O . GLY B 1 156 ? -9.664 9.984 2.736 1 98.31 156 GLY B O 1
ATOM 3555 N N . ILE B 1 157 ? -8.047 9.438 4.133 1 98.75 157 ILE B N 1
ATOM 3556 C CA . ILE B 1 157 ? -8.055 10.703 4.848 1 98.75 157 ILE B CA 1
ATOM 3557 C C . ILE B 1 157 ? -6.688 11.375 4.734 1 98.75 157 ILE B C 1
ATOM 3559 O O . ILE B 1 157 ? -5.66 10.75 5.012 1 98.75 157 ILE B O 1
ATOM 3563 N N . ILE B 1 158 ? -6.668 12.594 4.324 1 98.12 158 ILE B N 1
ATOM 3564 C CA . ILE B 1 158 ? -5.43 13.328 4.105 1 98.12 158 ILE B CA 1
ATOM 3565 C C . ILE B 1 158 ? -5.48 14.664 4.84 1 98.12 158 ILE B C 1
ATOM 3567 O O . ILE B 1 158 ? -6.422 15.445 4.66 1 98.12 158 ILE B O 1
ATOM 3571 N N . GLY B 1 159 ? -4.484 14.898 5.664 1 97.94 159 GLY B N 1
ATOM 3572 C CA . GLY B 1 159 ? -4.387 16.188 6.316 1 97.94 159 GLY B CA 1
ATOM 3573 C C . GLY B 1 159 ? -4 17.312 5.367 1 97.94 159 GLY B C 1
ATOM 3574 O O . GLY B 1 159 ? -3.096 17.156 4.547 1 97.94 159 GLY B O 1
ATOM 3575 N N . ILE B 1 160 ? -4.691 18.422 5.492 1 96.62 160 ILE B N 1
ATOM 3576 C CA . ILE B 1 160 ? -4.406 19.547 4.613 1 96.62 160 ILE B CA 1
ATOM 3577 C C . ILE B 1 160 ? -4.312 20.828 5.434 1 96.62 160 ILE B C 1
ATOM 3579 O O . ILE B 1 160 ? -4.797 20.891 6.566 1 96.62 160 ILE B O 1
ATOM 3583 N N . GLN B 1 161 ? -3.609 21.75 4.898 1 94.5 161 GLN B N 1
ATOM 3584 C CA . GLN B 1 161 ? -3.541 23.094 5.453 1 94.5 161 GLN B CA 1
ATOM 3585 C C . GLN B 1 161 ? -3.492 24.141 4.348 1 94.5 161 GLN B C 1
ATOM 3587 O O . GLN B 1 161 ? -2.459 24.328 3.701 1 94.5 161 GLN B O 1
ATOM 3592 N N . LYS B 1 162 ? -4.578 24.828 4.195 1 90.25 162 LYS B N 1
ATOM 3593 C CA . LYS B 1 162 ? -4.672 25.859 3.164 1 90.25 162 LYS B CA 1
ATOM 3594 C C . LYS B 1 162 ? -3.822 27.078 3.525 1 90.25 162 LYS B C 1
ATOM 3596 O O . LYS B 1 162 ? -3.975 27.656 4.605 1 90.25 162 LYS B O 1
ATOM 3601 N N . PRO B 1 163 ? -2.904 27.422 2.637 1 91.5 163 PRO B N 1
ATOM 3602 C CA . PRO B 1 163 ? -2.111 28.625 2.902 1 91.5 163 PRO B CA 1
ATOM 3603 C C . PRO B 1 163 ? -2.871 29.906 2.592 1 91.5 163 PRO B C 1
ATOM 3605 O O . PRO B 1 163 ? -3.635 29.969 1.625 1 91.5 163 PRO B O 1
ATOM 3608 N N . ILE B 1 164 ? -2.732 30.859 3.441 1 88.31 164 ILE B N 1
ATOM 3609 C CA . ILE B 1 164 ? -3.264 32.188 3.25 1 88.31 164 ILE B CA 1
ATOM 3610 C C . ILE B 1 164 ? -2.115 33.188 3.143 1 88.31 164 ILE B C 1
ATOM 3612 O O . ILE B 1 164 ? -1.153 33.125 3.912 1 88.31 164 ILE B O 1
ATOM 3616 N N . ARG B 1 165 ? -2.24 34.031 2.174 1 86.69 165 ARG B N 1
ATOM 3617 C CA . ARG B 1 165 ? -1.156 34.969 1.944 1 86.69 165 ARG B CA 1
ATOM 3618 C C . ARG B 1 165 ? -1.663 36.406 2.014 1 86.69 165 ARG B C 1
ATOM 3620 O O . ARG B 1 165 ? -2.811 36.688 1.655 1 86.69 165 ARG B O 1
ATOM 3627 N N . ASN B 1 166 ? -0.806 37.25 2.551 1 84.06 166 ASN B N 1
ATOM 3628 C CA . ASN B 1 166 ? -0.981 38.688 2.473 1 84.06 166 ASN B CA 1
ATOM 3629 C C . ASN B 1 166 ? 0.024 39.312 1.516 1 84.06 166 ASN B C 1
ATOM 3631 O O . ASN B 1 166 ? 1.158 39.625 1.9 1 84.06 166 ASN B O 1
ATOM 3635 N N . PRO B 1 167 ? -0.395 39.5 0.353 1 78.38 167 PRO B N 1
ATOM 3636 C CA . PRO B 1 167 ? 0.54 39.969 -0.669 1 78.38 167 PRO B CA 1
ATOM 3637 C C . PRO B 1 167 ? 1.212 41.281 -0.285 1 78.38 167 PRO B C 1
ATOM 3639 O O . PRO B 1 167 ? 2.332 41.562 -0.721 1 78.38 167 PRO B O 1
ATOM 3642 N N . ASN B 1 168 ? 0.609 42.062 0.597 1 85.88 168 ASN B N 1
ATOM 3643 C CA . ASN B 1 168 ? 1.151 43.375 0.938 1 85.88 168 ASN B CA 1
ATOM 3644 C C . ASN B 1 168 ? 2.381 43.25 1.834 1 85.88 168 ASN B C 1
ATOM 3646 O O . ASN B 1 168 ? 3.168 44.188 1.943 1 85.88 168 ASN B O 1
ATOM 3650 N N . LEU B 1 169 ? 2.547 42.156 2.342 1 88.94 169 LEU B N 1
ATOM 3651 C CA . LEU B 1 169 ? 3.654 41.969 3.268 1 88.94 169 LEU B CA 1
ATOM 3652 C C . LEU B 1 169 ? 4.773 41.156 2.609 1 88.94 169 LEU B C 1
ATOM 3654 O O . LEU B 1 169 ? 5.836 40.969 3.201 1 88.94 169 LEU B O 1
ATOM 3658 N N . CYS B 1 170 ? 4.555 40.781 1.404 1 91.94 170 CYS B N 1
ATOM 3659 C CA . CYS B 1 170 ? 5.504 39.906 0.728 1 91.94 170 CYS B CA 1
ATOM 3660 C C . CYS B 1 170 ? 6.66 40.719 0.137 1 91.94 170 CYS B C 1
ATOM 3662 O O . CYS B 1 170 ? 6.445 41.75 -0.468 1 91.94 170 CYS B O 1
ATOM 3664 N N . SER B 1 171 ? 7.891 40.188 0.292 1 88.94 171 SER B N 1
ATOM 3665 C CA . SER B 1 171 ? 9.078 40.844 -0.254 1 88.94 171 SER B CA 1
ATOM 3666 C C . SER B 1 171 ? 9.352 40.406 -1.682 1 88.94 171 SER B C 1
ATOM 3668 O O . SER B 1 171 ? 10.172 41 -2.387 1 88.94 171 SER B O 1
ATOM 3670 N N . GLY B 1 172 ? 8.664 39.312 -2.021 1 90.12 172 GLY B N 1
ATOM 3671 C CA . GLY B 1 172 ? 8.891 38.781 -3.35 1 90.12 172 GLY B CA 1
ATOM 3672 C C . GLY B 1 172 ? 10.188 38 -3.465 1 90.12 172 GLY B C 1
ATOM 3673 O O . GLY B 1 172 ? 10.742 37.875 -4.559 1 90.12 172 GLY B O 1
ATOM 3674 N N . CYS B 1 173 ? 10.742 37.469 -2.426 1 91.31 173 CYS B N 1
ATOM 3675 C CA . CYS B 1 173 ? 12.055 36.844 -2.406 1 91.31 173 CYS B CA 1
ATOM 3676 C C . CYS B 1 173 ? 12.039 35.531 -3.203 1 91.31 173 CYS B C 1
ATOM 3678 O O . CYS B 1 173 ? 13.086 35.094 -3.664 1 91.31 173 CYS B O 1
ATOM 3680 N N . GLY B 1 174 ? 10.883 34.844 -3.262 1 90.94 174 GLY B N 1
ATOM 3681 C CA . GLY B 1 174 ? 10.742 33.656 -4.129 1 90.94 174 GLY B CA 1
ATOM 3682 C C . GLY B 1 174 ? 11.125 32.375 -3.453 1 90.94 174 GLY B C 1
ATOM 3683 O O . GLY B 1 174 ? 11.078 31.297 -4.074 1 90.94 174 GLY B O 1
ATOM 3684 N N . THR B 1 175 ? 11.453 32.375 -2.193 1 91.69 175 THR B N 1
ATOM 3685 C CA . THR B 1 175 ? 11.836 31.156 -1.476 1 91.69 175 THR B CA 1
ATOM 3686 C C . THR B 1 175 ? 10.719 30.125 -1.52 1 91.69 175 THR B C 1
ATOM 3688 O O . THR B 1 175 ? 10.953 28.953 -1.816 1 91.69 175 THR B O 1
ATOM 3691 N N . CYS B 1 176 ? 9.547 30.578 -1.259 1 92.69 176 CYS B N 1
ATOM 3692 C CA . CYS B 1 176 ? 8.398 29.672 -1.27 1 92.69 176 CYS B CA 1
ATOM 3693 C C . CYS B 1 176 ? 8.195 29.078 -2.654 1 92.69 176 CYS B C 1
ATOM 3695 O O . CYS B 1 176 ? 7.777 27.922 -2.777 1 92.69 176 CYS B O 1
ATOM 3697 N N . VAL B 1 177 ? 8.5 29.781 -3.756 1 94 177 VAL B N 1
ATOM 3698 C CA . VAL B 1 177 ? 8.375 29.312 -5.129 1 94 177 VAL B CA 1
ATOM 3699 C C . VAL B 1 177 ? 9.344 28.141 -5.359 1 94 177 VAL B C 1
ATOM 3701 O O . VAL B 1 177 ? 8.969 27.125 -5.938 1 94 177 VAL B O 1
ATOM 3704 N N . ALA B 1 178 ? 10.484 28.281 -4.824 1 91.5 178 ALA B N 1
ATOM 3705 C CA . ALA B 1 178 ? 11.531 27.281 -5.023 1 91.5 178 ALA B CA 1
ATOM 3706 C C . ALA B 1 178 ? 11.188 25.984 -4.293 1 91.5 178 ALA B C 1
ATOM 3708 O O . ALA B 1 178 ? 11.547 24.891 -4.75 1 91.5 178 ALA B O 1
ATOM 3709 N N . TYR B 1 179 ? 10.445 26.078 -3.277 1 90.12 179 TYR B N 1
ATOM 3710 C CA . TYR B 1 179 ? 10.195 24.922 -2.424 1 90.12 179 TYR B CA 1
ATOM 3711 C C . TYR B 1 179 ? 8.883 24.25 -2.795 1 90.12 179 TYR B C 1
ATOM 3713 O O . TYR B 1 179 ? 8.609 23.125 -2.363 1 90.12 179 TYR B O 1
ATOM 3721 N N . CYS B 1 180 ? 8.125 24.922 -3.592 1 94.25 180 CYS B N 1
ATOM 3722 C CA . CYS B 1 180 ? 6.836 24.344 -3.949 1 94.25 180 CYS B CA 1
ATOM 3723 C C . CYS B 1 180 ? 7 23.203 -4.938 1 94.25 180 CYS B C 1
ATOM 3725 O O . CYS B 1 180 ? 7.246 23.422 -6.121 1 94.25 180 CYS B O 1
ATOM 3727 N N . LYS B 1 181 ? 6.66 22.016 -4.48 1 88 181 LYS B N 1
ATOM 3728 C CA . LYS B 1 181 ? 6.84 20.828 -5.305 1 88 181 LYS B CA 1
ATOM 3729 C C . LYS B 1 181 ? 5.781 20.766 -6.402 1 88 181 LYS B C 1
ATOM 3731 O O . LYS B 1 181 ? 5.992 20.125 -7.438 1 88 181 LYS B O 1
ATOM 3736 N N . GLU B 1 182 ? 4.633 21.453 -6.176 1 92.06 182 GLU B N 1
ATOM 3737 C CA . GLU B 1 182 ? 3.539 21.453 -7.141 1 92.06 182 GLU B CA 1
ATOM 3738 C C . GLU B 1 182 ? 3.719 22.547 -8.18 1 92.06 182 GLU B C 1
ATOM 3740 O O . GLU B 1 182 ? 2.979 22.609 -9.164 1 92.06 182 GLU B O 1
ATOM 3745 N N . HIS B 1 183 ? 4.691 23.406 -7.906 1 93.69 183 HIS B N 1
ATOM 3746 C CA . HIS B 1 183 ? 4.91 24.547 -8.781 1 93.69 183 HIS B CA 1
ATOM 3747 C C . HIS B 1 183 ? 3.645 25.391 -8.906 1 93.69 183 HIS B C 1
ATOM 3749 O O . HIS B 1 183 ? 3.273 25.797 -10.016 1 93.69 183 HIS B O 1
ATOM 3755 N N . ALA B 1 184 ? 3.004 25.594 -7.785 1 95.12 184 ALA B N 1
ATOM 3756 C CA . ALA B 1 184 ? 1.749 26.344 -7.75 1 95.12 184 ALA B CA 1
ATOM 3757 C C . ALA B 1 184 ? 1.996 27.812 -7.418 1 95.12 184 ALA B C 1
ATOM 3759 O O . ALA B 1 184 ? 1.063 28.609 -7.41 1 95.12 184 ALA B O 1
ATOM 3760 N N . LEU B 1 185 ? 3.223 28.188 -7.129 1 94.25 185 LEU B N 1
ATOM 3761 C CA . LEU B 1 185 ? 3.557 29.547 -6.691 1 94.25 185 LEU B CA 1
ATOM 3762 C C . LEU B 1 185 ? 4.41 30.25 -7.734 1 94.25 185 LEU B C 1
ATOM 3764 O O . LEU B 1 185 ? 5.234 29.625 -8.406 1 94.25 185 LEU B O 1
ATOM 3768 N N . SER B 1 186 ? 4.188 31.562 -7.875 1 94.56 186 SER B N 1
ATOM 3769 C CA . SER B 1 186 ? 5 32.438 -8.719 1 94.56 186 SER B CA 1
ATOM 3770 C C . SER B 1 186 ? 5.105 33.844 -8.117 1 94.56 186 SER B C 1
ATOM 3772 O O . SER B 1 186 ? 4.273 34.25 -7.305 1 94.56 186 SER B O 1
ATOM 3774 N N . VAL B 1 187 ? 6.164 34.5 -8.422 1 92.62 187 VAL B N 1
ATOM 3775 C CA . VAL B 1 187 ? 6.305 35.875 -8.016 1 92.62 187 VAL B CA 1
ATOM 3776 C C . VAL B 1 187 ? 5.934 36.781 -9.18 1 92.62 187 VAL B C 1
ATOM 3778 O O . VAL B 1 187 ? 6.473 36.656 -10.281 1 92.62 187 VAL B O 1
ATOM 3781 N N . ARG B 1 188 ? 4.977 37.562 -8.891 1 88.88 188 ARG B N 1
ATOM 3782 C CA . ARG B 1 188 ? 4.535 38.562 -9.867 1 88.88 188 ARG B CA 1
ATOM 3783 C C . ARG B 1 188 ? 4.473 39.938 -9.242 1 88.88 188 ARG B C 1
ATOM 3785 O O . ARG B 1 188 ? 3.902 40.125 -8.164 1 88.88 188 ARG B O 1
ATOM 3792 N N . GLN B 1 189 ? 5.02 40.906 -9.945 1 89.06 189 GLN B N 1
ATOM 3793 C CA . GLN B 1 189 ? 5.008 42.312 -9.492 1 89.06 189 GLN B CA 1
ATOM 3794 C C . GLN B 1 189 ? 5.469 42.406 -8.039 1 89.06 189 GLN B C 1
ATOM 3796 O O . GLN B 1 189 ? 4.824 43.062 -7.227 1 89.06 189 GLN B O 1
ATOM 3801 N N . GLY B 1 190 ? 6.43 41.562 -7.613 1 88.5 190 GLY B N 1
ATOM 3802 C CA . GLY B 1 190 ? 7.094 41.656 -6.324 1 88.5 190 GLY B CA 1
ATOM 3803 C C . GLY B 1 190 ? 6.355 40.906 -5.223 1 88.5 190 GLY B C 1
ATOM 3804 O O . GLY B 1 190 ? 6.723 41 -4.051 1 88.5 190 GLY B O 1
ATOM 3805 N N . ALA B 1 191 ? 5.258 40.312 -5.613 1 90.62 191 ALA B N 1
ATOM 3806 C CA . ALA B 1 191 ? 4.492 39.562 -4.613 1 90.62 191 ALA B CA 1
ATOM 3807 C C . ALA B 1 191 ? 4.203 38.156 -5.086 1 90.62 191 ALA B C 1
ATOM 3809 O O . ALA B 1 191 ? 4.062 37.906 -6.289 1 90.62 191 ALA B O 1
ATOM 3810 N N . VAL B 1 192 ? 4.086 37.25 -4.105 1 91 192 VAL B N 1
ATOM 3811 C CA . VAL B 1 192 ? 3.836 35.844 -4.441 1 91 192 VAL B CA 1
ATOM 3812 C C . VAL B 1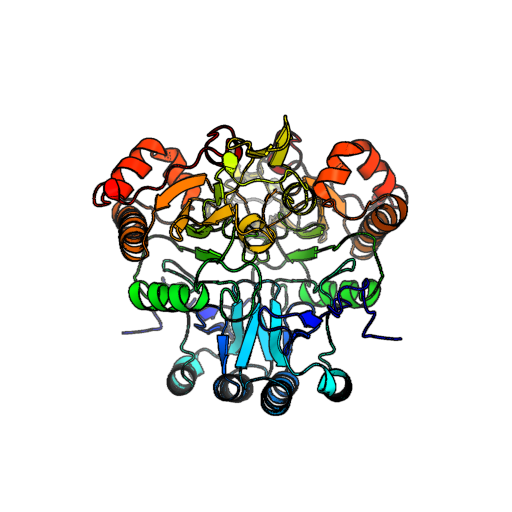 192 ? 2.359 35.656 -4.781 1 91 192 VAL B C 1
ATOM 3814 O O . VAL B 1 192 ? 1.486 36.281 -4.164 1 91 192 VAL B O 1
ATOM 3817 N N . SER B 1 193 ? 2.16 34.938 -5.809 1 91.88 193 SER B N 1
ATOM 3818 C CA . SER B 1 193 ? 0.815 34.531 -6.223 1 91.88 193 SER B CA 1
ATOM 3819 C C . SER B 1 193 ? 0.652 33.031 -6.207 1 91.88 193 SER B C 1
ATOM 3821 O O . SER B 1 193 ? 1.581 32.281 -6.551 1 91.88 193 SER B O 1
ATOM 3823 N N . LEU B 1 194 ? -0.532 32.562 -5.754 1 92.25 194 LEU B N 1
ATOM 3824 C CA . LEU B 1 194 ? -0.844 31.141 -5.66 1 92.25 194 LEU B CA 1
ATOM 3825 C C . LEU B 1 194 ? -1.84 30.734 -6.742 1 92.25 194 LEU B C 1
ATOM 3827 O O . LEU B 1 194 ? -2.875 31.391 -6.914 1 92.25 194 LEU B O 1
ATOM 3831 N N . ASP B 1 195 ? -1.519 29.703 -7.535 1 94.19 195 ASP B N 1
ATOM 3832 C CA . ASP B 1 195 ? -2.463 29.062 -8.445 1 94.19 195 ASP B CA 1
ATOM 3833 C C . ASP B 1 195 ? -3.271 27.984 -7.738 1 94.19 195 ASP B C 1
ATOM 3835 O O . ASP B 1 195 ? -2.789 26.875 -7.547 1 94.19 195 ASP B O 1
ATOM 3839 N N . HIS B 1 196 ? -4.504 28.25 -7.445 1 91.69 196 HIS B N 1
ATOM 3840 C CA . HIS B 1 196 ? -5.355 27.375 -6.656 1 91.69 196 HIS B CA 1
ATOM 3841 C C . HIS B 1 196 ? -5.754 26.125 -7.457 1 91.69 196 HIS B C 1
ATOM 3843 O O . HIS B 1 196 ? -6.172 25.125 -6.883 1 91.69 196 HIS B O 1
ATOM 3849 N N . ASP B 1 197 ? -5.637 26.172 -8.773 1 93.38 197 ASP B N 1
ATOM 3850 C CA . ASP B 1 197 ? -5.965 25.031 -9.617 1 93.38 197 ASP B CA 1
ATOM 3851 C C . ASP B 1 197 ? -4.922 23.922 -9.477 1 93.38 197 ASP B C 1
ATOM 3853 O O . ASP B 1 197 ? -5.215 22.75 -9.711 1 93.38 197 ASP B O 1
ATOM 3857 N N . ILE B 1 198 ? -3.783 24.344 -9.039 1 93.88 198 ILE B N 1
ATOM 3858 C CA . ILE B 1 198 ? -2.648 23.438 -9 1 93.88 198 ILE B CA 1
ATOM 3859 C C . ILE B 1 198 ? -2.32 23.078 -7.551 1 93.88 198 ILE B C 1
ATOM 3861 O O . ILE B 1 198 ? -1.912 21.953 -7.258 1 93.88 198 ILE B O 1
ATOM 3865 N N . CYS B 1 199 ? -2.57 23.984 -6.637 1 94.5 199 CYS B N 1
ATOM 3866 C CA . CYS B 1 199 ? -2.221 23.828 -5.23 1 94.5 199 CYS B CA 1
ATOM 3867 C C . CYS B 1 199 ? -2.963 22.656 -4.609 1 94.5 199 CYS B C 1
ATOM 3869 O O . CYS B 1 199 ? -4.18 22.531 -4.77 1 94.5 199 CYS B O 1
ATOM 3871 N N . ASN B 1 200 ? -2.189 21.812 -3.91 1 93.38 200 ASN B N 1
ATOM 3872 C CA . ASN B 1 200 ? -2.83 20.672 -3.277 1 93.38 200 ASN B CA 1
ATOM 3873 C C . ASN B 1 200 ? -3.004 20.875 -1.776 1 93.38 200 ASN B C 1
ATOM 3875 O O . ASN B 1 200 ? -3.242 19.922 -1.033 1 93.38 200 ASN B O 1
ATOM 3879 N N . THR B 1 201 ? -2.738 22.109 -1.293 1 93.94 201 THR B N 1
ATOM 3880 C CA . THR B 1 201 ? -3.006 22.531 0.076 1 93.94 201 THR B CA 1
ATOM 3881 C C . THR B 1 201 ? -2.141 21.75 1.063 1 93.94 201 THR B C 1
ATOM 3883 O O . THR B 1 201 ? -2.596 21.406 2.156 1 93.94 201 THR B O 1
ATOM 3886 N N . CYS B 1 202 ? -0.918 21.406 0.687 1 94.81 202 CYS B N 1
ATOM 3887 C CA . CYS B 1 202 ? -0.025 20.656 1.566 1 94.81 202 CYS B CA 1
ATOM 3888 C C . CYS B 1 202 ? 0.496 21.547 2.693 1 94.81 202 CYS B C 1
ATOM 3890 O O . CYS B 1 202 ? 0.898 21.047 3.744 1 94.81 202 CYS B O 1
ATOM 3892 N N . GLY B 1 203 ? 0.552 22.844 2.465 1 92.88 203 GLY B N 1
ATOM 3893 C CA . GLY B 1 203 ? 0.919 23.797 3.508 1 92.88 203 GLY B CA 1
ATOM 3894 C C . GLY B 1 203 ? 2.418 23.922 3.691 1 92.88 203 GLY B C 1
ATOM 3895 O O . GLY B 1 203 ? 2.879 24.656 4.578 1 92.88 203 GLY B O 1
ATOM 3896 N N . ASN B 1 204 ? 3.227 23.297 2.85 1 91.06 204 ASN B N 1
ATOM 3897 C CA . ASN B 1 204 ? 4.676 23.328 3.008 1 91.06 204 ASN B CA 1
ATOM 3898 C C . ASN B 1 204 ? 5.223 24.75 2.889 1 91.06 204 ASN B C 1
ATOM 3900 O O . ASN B 1 204 ? 6.23 25.094 3.514 1 91.06 204 ASN B O 1
ATOM 3904 N N . CYS B 1 205 ? 4.594 25.609 2.189 1 93 205 CYS B N 1
ATOM 3905 C CA . CYS B 1 205 ? 5.059 26.969 1.935 1 93 205 CYS B CA 1
ATOM 3906 C C . CYS B 1 205 ? 4.938 27.828 3.186 1 93 205 CYS B C 1
ATOM 3908 O O . CYS B 1 205 ? 5.586 28.875 3.291 1 93 205 CYS B O 1
ATOM 3910 N N . ILE B 1 206 ? 4.121 27.406 4.094 1 92 206 ILE B N 1
ATOM 3911 C CA . ILE B 1 206 ? 3.861 28.188 5.309 1 92 206 ILE B CA 1
ATOM 3912 C C . ILE B 1 206 ? 5.133 28.266 6.148 1 92 206 ILE B C 1
ATOM 3914 O O . ILE B 1 206 ? 5.531 29.344 6.574 1 92 206 ILE B O 1
ATOM 3918 N N . GLU B 1 207 ? 5.867 27.156 6.246 1 85.12 207 GLU B N 1
ATOM 3919 C CA . GLU B 1 207 ? 7.047 27.125 7.105 1 85.12 207 GLU B CA 1
ATOM 3920 C C . GLU B 1 207 ? 8.273 27.656 6.383 1 85.12 207 GLU B C 1
ATOM 3922 O O . GLU B 1 207 ? 9.242 28.078 7.023 1 85.12 207 GLU B O 1
ATOM 3927 N N . THR B 1 208 ? 8.203 27.719 5.125 1 87.19 208 THR B N 1
ATOM 3928 C CA . THR B 1 208 ? 9.375 28.125 4.359 1 87.19 208 THR B CA 1
ATOM 3929 C C . THR B 1 208 ? 9.484 29.656 4.32 1 87.19 208 THR B C 1
ATOM 3931 O O . THR B 1 208 ? 10.547 30.188 4.008 1 87.19 208 THR B O 1
ATOM 3934 N N . CYS B 1 209 ? 8.43 30.359 4.625 1 90.06 209 CYS B N 1
ATOM 3935 C CA . CYS B 1 209 ? 8.43 31.812 4.551 1 90.06 209 CYS B CA 1
ATOM 3936 C C . CYS B 1 209 ? 9.102 32.406 5.77 1 90.06 209 CYS B C 1
ATOM 3938 O O . CYS B 1 209 ? 8.539 32.406 6.867 1 90.06 209 CYS B O 1
ATOM 3940 N N . HIS B 1 210 ? 10.164 33.031 5.59 1 84.62 210 HIS B N 1
ATOM 3941 C CA . HIS B 1 210 ? 10.953 33.594 6.672 1 84.62 210 HIS B CA 1
ATOM 3942 C C . HIS B 1 210 ? 10.281 34.844 7.25 1 84.62 210 HIS B C 1
ATOM 3944 O O . HIS B 1 210 ? 10.547 35.219 8.391 1 84.62 210 HIS B O 1
ATOM 3950 N N . TYR B 1 211 ? 9.445 35.469 6.465 1 85.12 211 TYR B N 1
ATOM 3951 C CA . TYR B 1 211 ? 8.812 36.688 6.887 1 85.12 211 TYR B CA 1
ATOM 3952 C C . TYR B 1 211 ? 7.418 36.438 7.441 1 85.12 211 TYR B C 1
ATOM 3954 O O . TYR B 1 211 ? 6.703 37.375 7.801 1 85.12 211 TYR B O 1
ATOM 3962 N N . HIS B 1 212 ? 7.008 35.219 7.422 1 85.06 212 HIS B N 1
ATOM 3963 C CA . HIS B 1 212 ? 5.73 34.781 7.988 1 85.06 212 HIS B CA 1
ATOM 3964 C C . HIS B 1 212 ? 4.562 35.5 7.297 1 85.06 212 HIS B C 1
ATOM 3966 O O . HIS B 1 212 ? 3.607 35.906 7.957 1 85.06 212 HIS B O 1
ATOM 3972 N N . VAL B 1 213 ? 4.801 35.688 5.969 1 86.19 213 VAL B N 1
ATOM 3973 C CA . VAL B 1 213 ? 3.748 36.312 5.168 1 86.19 213 VAL B CA 1
ATOM 3974 C C . VAL B 1 213 ? 2.674 35.281 4.836 1 86.19 213 VAL B C 1
ATOM 3976 O O . VAL B 1 213 ? 1.516 35.625 4.605 1 86.19 213 VAL B O 1
ATOM 3979 N N . ILE B 1 214 ? 3.121 34.031 4.801 1 89 214 ILE B N 1
ATOM 3980 C CA . ILE B 1 214 ? 2.195 32.938 4.52 1 89 214 ILE B CA 1
ATOM 3981 C C . ILE B 1 214 ? 1.729 32.312 5.832 1 89 214 ILE B C 1
ATOM 3983 O O . ILE B 1 214 ? 2.549 31.859 6.641 1 89 214 ILE B O 1
ATOM 3987 N N . GLN B 1 215 ? 0.464 32.344 6.008 1 86.31 215 GLN B N 1
ATOM 3988 C CA . GLN B 1 215 ? -0.139 31.703 7.18 1 86.31 215 GLN B CA 1
ATOM 3989 C C . GLN B 1 215 ? -1.036 30.547 6.781 1 86.31 215 GLN B C 1
ATOM 3991 O O . GLN B 1 215 ? -1.325 30.344 5.598 1 86.31 215 GLN B O 1
ATOM 3996 N N . GLY B 1 216 ? -1.268 29.734 7.77 1 81 216 GLY B N 1
ATOM 3997 C CA . GLY B 1 216 ? -2.121 28.578 7.492 1 81 216 GLY B CA 1
ATOM 3998 C C . GLY B 1 216 ? -3.518 28.734 8.062 1 81 216 GLY B C 1
ATOM 3999 O O . GLY B 1 216 ? -3.695 29.281 9.148 1 81 216 GLY B O 1
ATOM 4000 N N . GLU B 1 217 ? -4.535 28.406 7.219 1 75.94 217 GLU B N 1
ATOM 4001 C CA . GLU B 1 217 ? -5.863 28.172 7.789 1 75.94 217 GLU B CA 1
ATOM 4002 C C . GLU B 1 217 ? -5.84 27.047 8.805 1 75.94 217 GLU B C 1
ATOM 4004 O O . GLU B 1 217 ? -4.836 26.344 8.938 1 75.94 217 GLU B O 1
ATOM 4009 N N . PRO B 1 218 ? -6.91 26.984 9.531 1 76.06 218 PRO B N 1
ATOM 4010 C CA . PRO B 1 218 ? -7.016 25.797 10.383 1 76.06 218 PRO B CA 1
ATOM 4011 C C . PRO B 1 218 ? -6.812 24.5 9.602 1 76.06 218 PRO B C 1
ATOM 4013 O O . PRO B 1 218 ? -7.172 24.422 8.422 1 76.06 218 PRO B O 1
ATOM 4016 N N . LEU B 1 219 ? -6.227 23.609 10.227 1 84 219 LEU B N 1
ATOM 4017 C CA . LEU B 1 219 ? -5.988 22.281 9.672 1 84 219 LEU B CA 1
ATOM 4018 C C . LEU B 1 219 ? -7.289 21.641 9.203 1 84 219 LEU B C 1
ATOM 4020 O O . LEU B 1 219 ? -8.359 21.906 9.758 1 84 219 LEU B O 1
ATOM 4024 N N . GLY B 1 220 ? -7.203 20.938 8.125 1 95.06 220 GLY B N 1
ATOM 4025 C CA . GLY B 1 220 ? -8.367 20.266 7.574 1 95.06 220 GLY B CA 1
ATOM 4026 C C . GLY B 1 220 ? -8.094 18.828 7.172 1 95.06 220 GLY B C 1
ATOM 4027 O O . GLY B 1 220 ? -6.973 18.328 7.344 1 95.06 220 GLY B O 1
ATOM 4028 N N . TYR B 1 221 ? -9.172 18.188 6.801 1 98.06 221 TYR B N 1
ATOM 4029 C CA . TYR B 1 221 ? -9.164 16.781 6.398 1 98.06 221 TYR B CA 1
ATOM 4030 C C . TYR B 1 221 ? -9.797 16.609 5.023 1 98.06 221 TYR B C 1
ATOM 4032 O O . TYR B 1 221 ? -10.961 16.953 4.816 1 98.06 221 TYR B O 1
ATOM 4040 N N . GLN B 1 222 ? -8.984 16.203 4.121 1 97.5 222 GLN B N 1
ATOM 4041 C CA . GLN B 1 222 ? -9.477 15.805 2.809 1 97.5 222 GLN B CA 1
ATOM 4042 C C . GLN B 1 222 ? -9.891 14.336 2.803 1 97.5 222 GLN B C 1
ATOM 4044 O O . GLN B 1 222 ? -9.133 13.469 3.258 1 97.5 222 GLN B O 1
ATOM 4049 N N . ILE B 1 223 ? -11.078 14.047 2.324 1 98.19 223 ILE B N 1
ATOM 4050 C CA . ILE B 1 223 ? -11.594 12.688 2.352 1 98.19 223 ILE B CA 1
ATOM 4051 C C . ILE B 1 223 ? -11.742 12.164 0.925 1 98.19 223 ILE B C 1
ATOM 4053 O O . ILE B 1 223 ? -12.406 12.781 0.095 1 98.19 223 ILE B O 1
ATOM 4057 N N . MET B 1 224 ? -11.062 11.062 0.695 1 96.88 224 MET B N 1
ATOM 4058 C CA . MET B 1 224 ? -11.164 10.336 -0.564 1 96.88 224 MET B CA 1
ATOM 4059 C C . MET B 1 224 ? -11.992 9.062 -0.388 1 96.88 224 MET B C 1
ATOM 4061 O O . MET B 1 224 ? -11.984 8.461 0.687 1 96.88 224 MET B O 1
ATOM 4065 N N . VAL B 1 225 ? -12.625 8.602 -1.532 1 97.12 225 VAL B N 1
ATOM 4066 C CA . VAL B 1 225 ? -13.406 7.371 -1.436 1 97.12 225 VAL B CA 1
ATOM 4067 C C . VAL B 1 225 ? -13.25 6.562 -2.721 1 97.12 225 VAL B C 1
ATOM 4069 O O . VAL B 1 225 ? -12.969 7.117 -3.783 1 97.12 225 VAL B O 1
ATOM 4072 N N . GLY B 1 226 ? -13.383 5.258 -2.561 1 95.69 226 GLY B N 1
ATOM 4073 C CA . GLY B 1 226 ? -13.539 4.387 -3.715 1 95.69 226 GLY B CA 1
ATOM 4074 C C . GLY B 1 226 ? -12.219 3.975 -4.336 1 95.69 226 GLY B C 1
ATOM 4075 O O . GLY B 1 226 ? -12.18 3.533 -5.484 1 95.69 226 GLY B O 1
ATOM 4076 N N . GLY B 1 227 ? -11.148 4.188 -3.645 1 95 227 GLY B N 1
ATOM 4077 C CA . GLY B 1 227 ? -9.891 3.605 -4.098 1 95 227 GLY B CA 1
ATOM 4078 C C . GLY B 1 227 ? -9.805 2.111 -3.848 1 95 227 GLY B C 1
ATOM 4079 O O . GLY B 1 227 ? -10.531 1.573 -3.008 1 95 227 GLY B O 1
ATOM 4080 N N . SER B 1 228 ? -8.93 1.48 -4.59 1 92.44 228 SER B N 1
ATOM 4081 C CA . SER B 1 228 ? -8.75 0.046 -4.391 1 92.44 228 SER B CA 1
ATOM 4082 C C . SER B 1 228 ? -7.426 -0.436 -4.973 1 92.44 228 SER B C 1
ATOM 4084 O O . SER B 1 228 ? -6.883 0.184 -5.891 1 92.44 228 SER B O 1
ATOM 4086 N N . HIS B 1 229 ? -6.922 -1.478 -4.277 1 90.44 229 HIS B N 1
ATOM 4087 C CA . HIS B 1 229 ? -5.812 -2.256 -4.812 1 90.44 229 HIS B CA 1
ATOM 4088 C C . HIS B 1 229 ? -6.293 -3.588 -5.379 1 90.44 229 HIS B C 1
ATOM 4090 O O . HIS B 1 229 ? -7.496 -3.793 -5.555 1 90.44 229 HIS B O 1
ATOM 4096 N N . GLY B 1 230 ? -5.355 -4.414 -5.75 1 88.88 230 GLY B N 1
ATOM 4097 C CA . GLY B 1 230 ? -5.715 -5.781 -6.086 1 88.88 230 GLY B CA 1
ATOM 4098 C C . GLY B 1 230 ? -5.844 -6.02 -7.578 1 88.88 230 GLY B C 1
ATOM 4099 O O . GLY B 1 230 ? -5.055 -5.496 -8.367 1 88.88 230 GLY B O 1
ATOM 4100 N N . ARG B 1 231 ? -6.887 -6.805 -7.934 1 88.56 231 ARG B N 1
ATOM 4101 C CA . ARG B 1 231 ? -7.074 -7.281 -9.297 1 88.56 231 ARG B CA 1
ATOM 4102 C C . ARG B 1 231 ? -7.441 -6.133 -10.234 1 88.56 231 ARG B C 1
ATOM 4104 O O . ARG B 1 231 ? -7.078 -6.141 -11.414 1 88.56 231 ARG B O 1
ATOM 4111 N N . THR B 1 232 ? -8.195 -5.273 -9.68 1 88.38 232 THR B N 1
ATOM 4112 C CA . THR B 1 232 ? -8.648 -4.113 -10.438 1 88.38 232 THR B CA 1
ATOM 4113 C C . THR B 1 232 ? -8.383 -2.824 -9.664 1 88.38 232 THR B C 1
ATOM 4115 O O . THR B 1 232 ? -9.297 -2.266 -9.055 1 88.38 232 THR B O 1
ATOM 4118 N N . PRO B 1 233 ? -7.207 -2.361 -9.766 1 92.94 233 PRO B N 1
ATOM 4119 C CA . PRO B 1 233 ? -6.863 -1.167 -8.992 1 92.94 233 PRO B CA 1
ATOM 4120 C C . PRO B 1 233 ? -7.523 0.099 -9.531 1 92.94 233 PRO B C 1
ATOM 4122 O O . PRO B 1 233 ? -7.664 0.252 -10.75 1 92.94 233 PRO B O 1
ATOM 4125 N N . HIS B 1 234 ? -7.965 0.957 -8.633 1 92.81 234 HIS B N 1
ATOM 4126 C CA . HIS B 1 234 ? -8.562 2.246 -8.961 1 92.81 234 HIS B CA 1
ATOM 4127 C C . HIS B 1 234 ? -8.078 3.336 -8.008 1 92.81 234 HIS B C 1
ATOM 4129 O O . HIS B 1 234 ? -7.887 3.088 -6.816 1 92.81 234 HIS B O 1
ATOM 4135 N N . ILE B 1 235 ? -7.867 4.48 -8.555 1 94.31 235 ILE B N 1
ATOM 4136 C CA . ILE B 1 235 ? -7.602 5.66 -7.742 1 94.31 235 ILE B CA 1
ATOM 4137 C C . ILE B 1 235 ? -8.914 6.246 -7.238 1 94.31 235 ILE B C 1
ATOM 4139 O O . ILE B 1 235 ? -9.867 6.398 -8 1 94.31 235 ILE B O 1
ATOM 4143 N N . GLY B 1 236 ? -8.977 6.535 -5.992 1 94.81 236 GLY B N 1
ATOM 4144 C CA . GLY B 1 236 ? -10.195 7.047 -5.383 1 94.81 236 GLY B CA 1
ATOM 4145 C C . GLY B 1 236 ? -10.578 8.422 -5.883 1 94.81 236 GLY B C 1
ATOM 4146 O O . GLY B 1 236 ? -9.82 9.055 -6.629 1 94.81 236 GLY B O 1
ATOM 4147 N N . ARG B 1 237 ? -11.781 8.875 -5.465 1 94.19 237 ARG B N 1
ATOM 4148 C CA . ARG B 1 237 ? -12.32 10.18 -5.82 1 94.19 237 ARG B CA 1
ATOM 4149 C C . ARG B 1 237 ? -12.406 11.086 -4.598 1 94.19 237 ARG B C 1
ATOM 4151 O O . ARG B 1 237 ? -12.641 10.617 -3.484 1 94.19 237 ARG B O 1
ATOM 4158 N N . TYR B 1 238 ? -12.281 12.344 -4.934 1 95.75 238 TYR B N 1
ATOM 4159 C CA . TYR B 1 238 ? -12.461 13.352 -3.902 1 95.75 238 TYR B CA 1
ATOM 4160 C C . TYR B 1 238 ? -13.922 13.445 -3.477 1 95.75 238 TYR B C 1
ATOM 4162 O O . TYR B 1 238 ? -14.805 13.609 -4.316 1 95.75 238 TYR B O 1
ATOM 4170 N N . LEU B 1 239 ? -14.18 13.359 -2.195 1 96.5 239 LEU B N 1
ATOM 4171 C CA . LEU B 1 239 ? -15.539 13.469 -1.677 1 96.5 239 LEU B CA 1
ATOM 4172 C C . LEU B 1 239 ? -15.797 14.867 -1.126 1 96.5 239 LEU B C 1
ATOM 4174 O O . LEU B 1 239 ? -16.641 15.602 -1.65 1 96.5 239 LEU B O 1
ATOM 4178 N N . ILE B 1 240 ? -15.008 15.234 -0.097 1 96.56 240 ILE B N 1
ATOM 4179 C CA . ILE B 1 240 ? -15.188 16.516 0.576 1 96.56 240 ILE B CA 1
ATOM 4180 C C . ILE B 1 240 ? -13.992 16.797 1.484 1 96.56 240 ILE B C 1
ATOM 4182 O O . ILE B 1 240 ? -13.25 15.875 1.839 1 96.56 240 ILE B O 1
ATOM 4186 N N . SER B 1 241 ? -13.758 18 1.744 1 96.62 241 SER B N 1
ATOM 4187 C CA . SER B 1 241 ? -12.82 18.422 2.785 1 96.62 241 SER B CA 1
ATOM 4188 C C . SER B 1 241 ? -13.547 19.141 3.924 1 96.62 241 SER B C 1
ATOM 4190 O O . SER B 1 241 ? -14.469 19.922 3.688 1 96.62 241 SER B O 1
ATOM 4192 N N . VAL B 1 242 ? -13.086 18.844 5.156 1 97.69 242 VAL B N 1
ATOM 4193 C CA . VAL B 1 242 ? -13.734 19.438 6.316 1 97.69 242 VAL B CA 1
ATOM 4194 C C . VAL B 1 242 ? -12.68 20.031 7.254 1 97.69 242 VAL B C 1
ATOM 4196 O O . VAL B 1 242 ? -11.508 19.656 7.191 1 97.69 242 VAL B O 1
ATOM 4199 N N . SER B 1 243 ? -13.07 20.875 8.211 1 95.38 243 SER B N 1
ATOM 4200 C CA . SER B 1 243 ? -12.125 21.703 8.969 1 95.38 243 SER B CA 1
ATOM 4201 C C . SER B 1 243 ? -11.992 21.203 10.406 1 95.38 243 SER B C 1
ATOM 4203 O O . SER B 1 243 ? -11.391 21.891 11.242 1 95.38 243 SER B O 1
ATOM 4205 N N . SER B 1 244 ? -12.609 20.094 10.758 1 95.75 244 SER B N 1
ATOM 4206 C CA . SER B 1 244 ? -12.484 19.578 12.109 1 95.75 244 SER B CA 1
ATOM 4207 C C . SER B 1 244 ? -12.555 18.062 12.133 1 95.75 244 SER B C 1
ATOM 4209 O O . SER B 1 244 ? -13.109 17.438 11.219 1 95.75 244 SER B O 1
ATOM 4211 N N . GLU B 1 245 ? -11.945 17.531 13.156 1 96.38 245 GLU B N 1
ATOM 4212 C CA . GLU B 1 245 ? -11.977 16.078 13.328 1 96.38 245 GLU B CA 1
ATOM 4213 C C . GLU B 1 245 ? -13.398 15.578 13.547 1 96.38 245 GLU B C 1
ATOM 4215 O O . GLU B 1 245 ? -13.773 14.508 13.07 1 96.38 245 GLU B O 1
ATOM 4220 N N . GLU B 1 246 ? -14.172 16.359 14.305 1 96.69 246 GLU B N 1
ATOM 4221 C CA . GLU B 1 246 ? -15.57 16 14.539 1 96.69 246 GLU B CA 1
ATOM 4222 C C . GLU B 1 246 ? -16.344 15.891 13.227 1 96.69 246 GLU B C 1
ATOM 4224 O O . GLU B 1 246 ? -17.078 14.93 13.016 1 96.69 246 GLU B O 1
ATOM 4229 N N . ALA B 1 247 ? -16.188 16.891 12.422 1 97.62 247 ALA B N 1
ATOM 4230 C CA . ALA B 1 247 ? -16.844 16.875 11.117 1 97.62 247 ALA B CA 1
ATOM 4231 C C . ALA B 1 247 ? -16.375 15.68 10.289 1 97.62 247 ALA B C 1
ATOM 4233 O O . ALA B 1 247 ? -17.156 15.07 9.562 1 97.62 247 ALA B O 1
ATOM 4234 N N . LEU B 1 248 ? -15.07 15.391 10.367 1 98.25 248 LEU B N 1
ATOM 4235 C CA . LEU B 1 248 ? -14.508 14.234 9.68 1 98.25 248 LEU B CA 1
ATOM 4236 C C . LEU B 1 248 ? -15.227 12.953 10.094 1 98.25 248 LEU B C 1
ATOM 4238 O O . LEU B 1 248 ? -15.633 12.164 9.234 1 98.25 248 LEU B O 1
ATOM 4242 N N . LEU B 1 249 ? -15.391 12.781 11.391 1 97.81 249 LEU B N 1
ATOM 4243 C CA . LEU B 1 249 ? -15.992 11.555 11.906 1 97.81 249 LEU B CA 1
ATOM 4244 C C . LEU B 1 249 ? -17.453 11.445 11.469 1 97.81 249 LEU B C 1
ATOM 4246 O O . LEU B 1 249 ? -17.953 10.344 11.242 1 97.81 249 LEU B O 1
ATOM 4250 N N . VAL B 1 250 ? -18.109 12.578 11.312 1 98.06 250 VAL B N 1
ATOM 4251 C CA . VAL B 1 250 ? -19.484 12.57 10.82 1 98.06 250 VAL B CA 1
ATOM 4252 C C . VAL B 1 250 ? -19.531 12.055 9.383 1 98.06 250 VAL B C 1
ATOM 4254 O O . VAL B 1 250 ? -20.391 11.258 9.023 1 98.06 250 VAL B O 1
ATOM 4257 N N . VAL B 1 251 ? -18.609 12.516 8.609 1 98.38 251 VAL B N 1
ATOM 4258 C CA . VAL B 1 251 ? -18.562 12.094 7.211 1 98.38 251 VAL B CA 1
ATOM 4259 C C . VAL B 1 251 ? -18.219 10.609 7.133 1 98.38 251 VAL B C 1
ATOM 4261 O O . VAL B 1 251 ? -18.844 9.859 6.379 1 98.38 251 VAL B O 1
ATOM 4264 N N . VAL B 1 252 ? -17.219 10.125 7.902 1 97.88 252 VAL B N 1
ATOM 4265 C CA . VAL B 1 252 ? -16.828 8.719 7.914 1 97.88 252 VAL B CA 1
ATOM 4266 C C . VAL B 1 252 ? -18.016 7.867 8.359 1 97.88 252 VAL B C 1
ATOM 4268 O O . VAL B 1 252 ? -18.281 6.812 7.781 1 97.88 252 VAL B O 1
ATOM 4271 N N . ASP B 1 253 ? -18.766 8.375 9.344 1 96.88 253 ASP B N 1
ATOM 4272 C CA . ASP B 1 253 ? -19.984 7.695 9.766 1 96.88 253 ASP B CA 1
ATOM 4273 C C . ASP B 1 253 ? -20.969 7.559 8.609 1 96.88 253 ASP B C 1
ATOM 4275 O O . ASP B 1 253 ? -21.609 6.523 8.453 1 96.88 253 ASP B O 1
ATOM 4279 N N . GLY B 1 254 ? -21.109 8.617 7.926 1 97.5 254 GLY B N 1
ATOM 4280 C CA . GLY B 1 254 ? -22 8.578 6.773 1 97.5 254 GLY B CA 1
ATOM 4281 C C . GLY B 1 254 ? -21.594 7.527 5.754 1 97.5 254 GLY B C 1
ATOM 4282 O O . GLY B 1 254 ? -22.453 6.836 5.207 1 97.5 254 GLY B O 1
ATOM 4283 N N . ILE B 1 255 ? -20.312 7.379 5.484 1 97.25 255 ILE B N 1
ATOM 4284 C CA . ILE B 1 255 ? -19.812 6.391 4.535 1 97.25 255 ILE B CA 1
ATOM 4285 C C . ILE B 1 255 ? -20.094 4.984 5.059 1 97.25 255 ILE B C 1
ATOM 4287 O O . ILE B 1 255 ? -20.625 4.137 4.332 1 97.25 255 ILE B O 1
ATOM 4291 N N . ILE B 1 256 ? -19.781 4.754 6.332 1 94.94 256 ILE B N 1
ATOM 4292 C CA . ILE B 1 256 ? -19.969 3.449 6.953 1 94.94 256 ILE B CA 1
ATOM 4293 C C . ILE B 1 256 ? -21.453 3.094 6.961 1 94.94 256 ILE B C 1
ATOM 4295 O O . ILE B 1 256 ? -21.828 1.946 6.703 1 94.94 256 ILE B O 1
ATOM 4299 N N . ASP B 1 257 ? -22.266 4.055 7.254 1 94.69 257 ASP B N 1
ATOM 4300 C CA . ASP B 1 257 ? -23.703 3.836 7.238 1 94.69 257 ASP B CA 1
ATOM 4301 C C . ASP B 1 257 ? -24.188 3.443 5.844 1 94.69 257 ASP B C 1
ATOM 4303 O O . ASP B 1 257 ? -25.047 2.568 5.699 1 94.69 257 ASP B O 1
ATOM 4307 N N . TRP B 1 258 ? -23.734 4.125 4.887 1 96 258 TRP B N 1
ATOM 4308 C CA . TRP B 1 258 ? -24.094 3.789 3.512 1 96 258 TRP B CA 1
ATOM 4309 C C . TRP B 1 258 ? -23.719 2.35 3.184 1 96 258 TRP B C 1
ATOM 4311 O O . TRP B 1 258 ? -24.5 1.613 2.588 1 96 258 TRP B O 1
ATOM 4321 N N . ILE B 1 259 ? -22.547 1.957 3.545 1 93.94 259 ILE B N 1
ATOM 4322 C CA . ILE B 1 259 ? -22.062 0.606 3.281 1 93.94 259 ILE B CA 1
ATOM 4323 C C . ILE B 1 259 ? -22.953 -0.41 3.988 1 93.94 259 ILE B C 1
ATOM 4325 O O . ILE B 1 259 ? -23.344 -1.422 3.396 1 93.94 259 ILE B O 1
ATOM 4329 N N . ARG B 1 260 ? -23.297 -0.134 5.152 1 91 260 ARG B N 1
ATOM 4330 C CA . ARG B 1 260 ? -24.141 -1.03 5.934 1 91 260 ARG B CA 1
ATOM 4331 C C . ARG B 1 260 ? -25.516 -1.2 5.285 1 91 260 ARG B C 1
ATOM 4333 O O . ARG B 1 260 ? -26.062 -2.303 5.266 1 91 260 ARG B O 1
ATOM 4340 N N . ARG B 1 261 ? -26.016 -0.248 4.699 1 91.62 261 ARG B N 1
ATOM 4341 C CA . ARG B 1 261 ? -27.391 -0.237 4.211 1 91.62 261 ARG B CA 1
ATOM 4342 C C . ARG B 1 261 ? -27.469 -0.723 2.768 1 91.62 261 ARG B C 1
ATOM 4344 O O . ARG B 1 261 ? -28.422 -1.405 2.385 1 91.62 261 ARG B O 1
ATOM 4351 N N . TYR B 1 262 ? -26.453 -0.326 2.035 1 91.75 262 TYR B N 1
ATOM 4352 C CA . TYR B 1 262 ? -26.672 -0.452 0.6 1 91.75 262 TYR B CA 1
ATOM 4353 C C . TYR B 1 262 ? -25.641 -1.368 -0.035 1 91.75 262 TYR B C 1
ATOM 4355 O O . TYR B 1 262 ? -25.844 -1.889 -1.133 1 91.75 262 TYR B O 1
ATOM 4363 N N . ALA B 1 263 ? -24.484 -1.512 0.593 1 90.38 263 ALA B N 1
ATOM 4364 C CA . ALA B 1 263 ? -23.422 -2.266 -0.054 1 90.38 263 ALA B CA 1
ATOM 4365 C C . ALA B 1 263 ? -23.766 -3.752 -0.128 1 90.38 263 ALA B C 1
ATOM 4367 O O . ALA B 1 263 ? -24.328 -4.309 0.813 1 90.38 263 ALA B O 1
ATOM 4368 N N . ARG B 1 264 ? -23.5 -4.367 -1.241 1 87.56 264 ARG B N 1
ATOM 4369 C CA . ARG B 1 264 ? -23.719 -5.793 -1.472 1 87.56 264 ARG B CA 1
ATOM 4370 C C . ARG B 1 264 ? -22.406 -6.562 -1.408 1 87.56 264 ARG B C 1
ATOM 4372 O O . ARG B 1 264 ? -21.359 -6.07 -1.855 1 87.56 264 ARG B O 1
ATOM 4379 N N . SER B 1 265 ? -22.531 -7.762 -0.893 1 81.81 265 SER B N 1
ATOM 4380 C CA . SER B 1 265 ? -21.344 -8.617 -0.813 1 81.81 265 SER B CA 1
ATOM 4381 C C . SER B 1 265 ? -20.859 -9.023 -2.203 1 81.81 265 SER B C 1
ATOM 4383 O O . SER B 1 265 ? -21.656 -9.062 -3.152 1 81.81 265 SER B O 1
ATOM 4385 N N . GLY B 1 266 ? -19.594 -9.25 -2.316 1 76.88 266 GLY B N 1
ATOM 4386 C CA . GLY B 1 266 ? -19.031 -9.766 -3.559 1 76.88 266 GLY B CA 1
ATOM 4387 C C . GLY B 1 266 ? -18.625 -8.672 -4.527 1 76.88 266 GLY B C 1
ATOM 4388 O O . GLY B 1 266 ? -18.234 -8.961 -5.66 1 76.88 266 GLY B O 1
ATOM 4389 N N . SER B 1 267 ? -18.938 -7.469 -4.176 1 81.88 267 SER B N 1
ATOM 4390 C CA . SER B 1 267 ? -18.516 -6.352 -5.02 1 81.88 267 SER B CA 1
ATOM 4391 C C . SER B 1 267 ? -17.703 -5.344 -4.227 1 81.88 267 SER B C 1
ATOM 4393 O O . SER B 1 267 ? -17.938 -5.145 -3.033 1 81.88 267 SER B O 1
ATOM 4395 N N . ARG B 1 268 ? -16.781 -4.766 -4.938 1 86.38 268 ARG B N 1
ATOM 4396 C CA . ARG B 1 268 ? -15.922 -3.768 -4.301 1 86.38 268 ARG B CA 1
ATOM 4397 C C . ARG B 1 268 ? -16.656 -2.447 -4.125 1 86.38 268 ARG B C 1
ATOM 4399 O O . ARG B 1 268 ? -17.562 -2.123 -4.906 1 86.38 268 ARG B O 1
ATOM 4406 N N . PHE B 1 269 ? -16.281 -1.693 -3.1 1 92.69 269 PHE B N 1
ATOM 4407 C CA . PHE B 1 269 ? -16.891 -0.42 -2.734 1 92.69 269 PHE B CA 1
ATOM 4408 C C . PHE B 1 269 ? -16.953 0.52 -3.934 1 92.69 269 PHE B C 1
ATOM 4410 O O . PHE B 1 269 ? -17.984 1.108 -4.223 1 92.69 269 PHE B O 1
ATOM 4417 N N . ARG B 1 270 ? -15.906 0.609 -4.648 1 90.94 270 ARG B N 1
ATOM 4418 C CA . ARG B 1 270 ? -15.805 1.507 -5.793 1 90.94 270 ARG B CA 1
ATOM 4419 C C . ARG B 1 270 ? -16.875 1.188 -6.832 1 90.94 270 ARG B C 1
ATOM 4421 O O . ARG B 1 270 ? -17.531 2.094 -7.359 1 90.94 270 ARG B O 1
ATOM 4428 N N . GLU B 1 271 ? -17 -0.042 -7.152 1 90.06 271 GLU B N 1
ATOM 4429 C CA . GLU B 1 271 ? -17.969 -0.458 -8.164 1 90.06 271 GLU B CA 1
ATOM 4430 C C . GLU B 1 271 ? -19.391 -0.094 -7.75 1 90.06 271 GLU B C 1
ATOM 4432 O O . GLU B 1 271 ? -20.203 0.294 -8.586 1 90.06 271 GLU B O 1
ATOM 4437 N N . GLN B 1 272 ? -19.609 -0.186 -6.531 1 91.88 272 GLN B N 1
ATOM 4438 C CA . GLN B 1 272 ? -20.953 0.064 -6.039 1 91.88 272 GLN B CA 1
ATOM 4439 C C . GLN B 1 272 ? -21.266 1.559 -6.004 1 91.88 272 GLN B C 1
ATOM 4441 O O . GLN B 1 272 ? -22.391 1.975 -6.285 1 91.88 272 GLN B O 1
ATOM 4446 N N . ILE B 1 273 ? -20.266 2.348 -5.656 1 93.06 273 ILE B N 1
ATOM 4447 C CA . ILE B 1 273 ? -20.453 3.793 -5.699 1 93.06 273 ILE B CA 1
ATOM 4448 C C . ILE B 1 273 ? -20.734 4.234 -7.137 1 93.06 273 ILE B C 1
ATOM 4450 O O . ILE B 1 273 ? -21.578 5.102 -7.375 1 93.06 273 ILE B O 1
ATOM 4454 N N . GLU B 1 274 ? -20.016 3.654 -8.047 1 90.12 274 GLU B N 1
ATOM 4455 C CA . GLU B 1 274 ? -20.172 4.016 -9.453 1 90.12 274 GLU B CA 1
ATOM 4456 C C . GLU B 1 274 ? -21.547 3.584 -9.969 1 90.12 274 GLU B C 1
ATOM 4458 O O . GLU B 1 274 ? -22.188 4.305 -10.742 1 90.12 274 GLU B O 1
ATOM 4463 N N . SER B 1 275 ? -21.984 2.451 -9.617 1 90.88 275 SER B N 1
ATOM 4464 C CA . SER B 1 275 ? -23.281 1.937 -10.047 1 90.88 275 SER B CA 1
ATOM 4465 C C . SER B 1 275 ? -24.422 2.775 -9.484 1 90.88 275 SER B C 1
ATOM 4467 O O . SER B 1 275 ? -25.406 3.045 -10.188 1 90.88 275 SER B O 1
ATOM 4469 N N . GLU B 1 276 ? -24.375 3.117 -8.281 1 91.06 276 GLU B N 1
ATOM 4470 C CA . GLU B 1 276 ? -25.391 3.945 -7.629 1 91.06 276 GLU B CA 1
ATOM 4471 C C . GLU B 1 276 ? -25.328 5.383 -8.141 1 91.06 276 GLU B C 1
ATOM 4473 O O . GLU B 1 276 ? -26.359 6.055 -8.219 1 91.06 276 GLU B O 1
ATOM 4478 N N . GLY B 1 277 ? -24.188 5.785 -8.531 1 93.62 277 GLY B N 1
ATOM 4479 C CA . GLY B 1 277 ? -23.953 7.18 -8.867 1 93.62 277 GLY B CA 1
ATOM 4480 C C . GLY B 1 277 ? -23.266 7.953 -7.758 1 93.62 277 GLY B C 1
ATOM 4481 O O . GLY B 1 277 ? -23.781 8.031 -6.641 1 93.62 277 GLY B O 1
ATOM 4482 N N . PHE B 1 278 ? -22.25 8.562 -8.086 1 94.75 278 PHE B N 1
ATOM 4483 C CA . PHE B 1 278 ? -21.406 9.227 -7.105 1 94.75 278 PHE B CA 1
ATOM 4484 C C . PHE B 1 278 ? -22.141 10.391 -6.453 1 94.75 278 PHE B C 1
ATOM 4486 O O . PHE B 1 278 ? -22 10.625 -5.25 1 94.75 278 PHE B O 1
ATOM 4493 N N . ASP B 1 279 ? -22.906 11.094 -7.207 1 95.12 279 ASP B N 1
ATOM 4494 C CA . ASP B 1 279 ? -23.625 12.242 -6.664 1 95.12 279 ASP B CA 1
ATOM 4495 C C . ASP B 1 279 ? -24.656 11.812 -5.621 1 95.12 279 ASP B C 1
ATOM 4497 O O . ASP B 1 279 ? -24.797 12.461 -4.582 1 95.12 279 ASP B O 1
ATOM 4501 N N . ASP B 1 280 ? -25.344 10.734 -5.926 1 96.44 280 ASP B N 1
ATOM 4502 C CA . ASP B 1 280 ? -26.312 10.195 -4.969 1 96.44 280 ASP B CA 1
ATOM 4503 C C . ASP B 1 280 ? -25.609 9.688 -3.711 1 96.44 280 ASP B C 1
ATOM 4505 O O . ASP B 1 280 ? -26.094 9.906 -2.596 1 96.44 280 ASP B O 1
ATOM 4509 N N . PHE B 1 281 ? -24.562 9.047 -3.932 1 97.06 281 PHE B N 1
ATOM 4510 C CA . PHE B 1 281 ? -23.75 8.578 -2.814 1 97.06 281 PHE B CA 1
ATOM 4511 C C . PHE B 1 281 ? -23.312 9.75 -1.939 1 97.06 281 PHE B C 1
ATOM 4513 O O . PHE B 1 281 ? -23.5 9.727 -0.721 1 97.06 281 PHE B O 1
ATOM 4520 N N . LYS B 1 282 ? -22.734 10.75 -2.531 1 97.12 282 LYS B N 1
ATOM 4521 C CA . LYS B 1 282 ? -22.234 11.93 -1.832 1 97.12 282 LYS B CA 1
ATOM 4522 C C . LYS B 1 282 ? -23.359 12.609 -1.051 1 97.12 282 LYS B C 1
ATOM 4524 O O . LYS B 1 282 ? -23.172 13.008 0.101 1 97.12 282 LYS B O 1
ATOM 4529 N N . ALA B 1 283 ? -24.5 12.75 -1.658 1 97.19 283 ALA B N 1
ATOM 4530 C CA . ALA B 1 283 ? -25.641 13.375 -1.002 1 97.19 283 ALA B CA 1
ATOM 4531 C C . ALA B 1 283 ? -26.047 12.602 0.253 1 97.19 283 ALA B C 1
ATOM 4533 O O . ALA B 1 283 ? -26.344 13.203 1.288 1 97.19 283 ALA B O 1
ATOM 4534 N N . PHE B 1 284 ? -26.047 11.32 0.116 1 97.31 284 PHE B N 1
ATOM 4535 C CA . PHE B 1 284 ? -26.391 10.492 1.262 1 97.31 284 PHE B CA 1
ATOM 4536 C C . PHE B 1 284 ? -25.391 10.68 2.391 1 97.31 284 PHE B C 1
ATOM 4538 O O . PHE B 1 284 ? -25.781 10.867 3.547 1 97.31 284 PHE B O 1
ATOM 4545 N N . VAL B 1 285 ? -24.109 10.617 2.125 1 97.69 285 VAL B N 1
ATOM 4546 C CA . VAL B 1 285 ? -23.016 10.625 3.102 1 97.69 285 VAL B CA 1
ATOM 4547 C C . VAL B 1 285 ? -22.984 11.977 3.818 1 97.69 285 VAL B C 1
ATOM 4549 O O . VAL B 1 285 ? -22.719 12.039 5.02 1 97.69 285 VAL B O 1
ATOM 4552 N N . LEU B 1 286 ? -23.328 13.023 3.113 1 97.69 286 LEU B N 1
ATOM 4553 C CA . LEU B 1 286 ? -23.141 14.367 3.658 1 97.69 286 LEU B CA 1
ATOM 4554 C C . LEU B 1 286 ? -24.438 14.875 4.289 1 97.69 286 LEU B C 1
ATOM 4556 O O . LEU B 1 286 ? -24.5 16.016 4.75 1 97.69 286 LEU B O 1
ATOM 4560 N N . LYS B 1 287 ? -25.422 14.07 4.336 1 96.19 287 LYS B N 1
ATOM 4561 C CA . LYS B 1 287 ? -26.719 14.477 4.848 1 96.19 287 LYS B CA 1
ATOM 4562 C C . LYS B 1 287 ? -26.609 15.016 6.27 1 96.19 287 LYS B C 1
ATOM 4564 O O . LYS B 1 287 ? -27.281 15.992 6.617 1 96.19 287 LYS B O 1
ATOM 4569 N N . LYS B 1 288 ? -25.812 14.422 7.059 1 95.31 288 LYS B N 1
ATOM 4570 C CA . LYS B 1 288 ? -25.719 14.805 8.461 1 95.31 288 LYS B CA 1
ATOM 4571 C C . LYS B 1 288 ? -24.531 15.727 8.703 1 95.31 288 LYS B C 1
ATOM 4573 O O . LYS B 1 288 ? -24.297 16.156 9.836 1 95.31 288 LYS B O 1
ATOM 4578 N N . ALA B 1 289 ? -23.75 15.906 7.695 1 96.56 289 ALA B N 1
ATOM 4579 C CA . ALA B 1 289 ? -22.594 16.781 7.844 1 96.56 289 ALA B CA 1
ATOM 4580 C C . ALA B 1 289 ? -23 18.25 7.844 1 96.56 289 ALA B C 1
ATOM 4582 O O . ALA B 1 289 ? -23.906 18.641 7.105 1 96.56 289 ALA B O 1
ATOM 4583 N N . ASP B 1 290 ? -22.391 19.078 8.625 1 97.12 290 ASP B N 1
ATOM 4584 C CA . ASP B 1 290 ? -22.641 20.516 8.695 1 97.12 290 ASP B CA 1
ATOM 4585 C C . ASP B 1 290 ? -21.812 21.266 7.664 1 97.12 290 ASP B C 1
ATOM 4587 O O . ASP B 1 290 ? -20.578 21.344 7.789 1 97.12 290 ASP B O 1
ATOM 4591 N N . PRO B 1 291 ? -22.422 21.859 6.711 1 95.94 291 PRO B N 1
ATOM 4592 C CA . PRO B 1 291 ? -21.703 22.562 5.652 1 95.94 291 PRO B CA 1
ATOM 4593 C C . PRO B 1 291 ? -20.797 23.672 6.191 1 95.94 291 PRO B C 1
ATOM 4595 O O . PRO B 1 291 ? -19.875 24.109 5.504 1 95.94 291 PRO B O 1
ATOM 4598 N N . ALA B 1 292 ? -21.047 24.156 7.387 1 95.81 292 ALA B N 1
ATOM 4599 C CA . ALA B 1 292 ? -20.234 25.203 7.988 1 95.81 292 ALA B CA 1
ATOM 4600 C C . ALA B 1 292 ? -18.781 24.75 8.164 1 95.81 292 ALA B C 1
ATOM 4602 O O . ALA B 1 292 ? -17.875 25.578 8.266 1 95.81 292 ALA B O 1
ATOM 4603 N N . PHE B 1 293 ? -18.578 23.422 8.125 1 96.06 293 PHE B N 1
ATOM 4604 C CA . PHE B 1 293 ? -17.25 22.891 8.367 1 96.06 293 PHE B CA 1
ATOM 4605 C C . PHE B 1 293 ? -16.594 22.484 7.055 1 96.06 293 PHE B C 1
ATOM 4607 O O . PHE B 1 293 ? -15.461 21.969 7.051 1 96.06 293 PHE B O 1
ATOM 4614 N N . PHE B 1 294 ? -17.266 22.672 5.953 1 95.5 294 PHE B N 1
ATOM 4615 C CA . PHE B 1 294 ? -16.688 22.297 4.664 1 95.5 294 PHE B CA 1
ATOM 4616 C C . PHE B 1 294 ? -15.57 23.25 4.266 1 95.5 294 PHE B C 1
ATOM 4618 O O . PHE B 1 294 ? -15.68 24.469 4.488 1 95.5 294 PHE B O 1
ATOM 4625 N N . VAL B 1 295 ? -14.508 22.734 3.795 1 91.75 295 VAL B N 1
ATOM 4626 C CA . VAL B 1 295 ? -13.383 23.5 3.293 1 91.75 295 VAL B CA 1
ATOM 4627 C C . VAL B 1 295 ? -13.391 23.516 1.767 1 91.75 295 VAL B C 1
ATOM 4629 O O . VAL B 1 295 ? -13.445 22.453 1.137 1 91.75 295 VAL B O 1
ATOM 4632 N N . GLY B 1 296 ? -13.305 24.656 1.182 1 86.75 296 GLY B N 1
ATOM 4633 C CA . GLY B 1 296 ? -13.297 24.766 -0.269 1 86.75 296 GLY B CA 1
ATOM 4634 C C . GLY B 1 296 ? -11.961 24.391 -0.887 1 86.75 296 GLY B C 1
ATOM 4635 O O . GLY B 1 296 ? -10.914 24.875 -0.447 1 86.75 296 GLY B O 1
ATOM 4636 N N . ILE B 1 297 ? -11.969 23.438 -1.782 1 87.44 297 ILE B N 1
ATOM 4637 C CA . ILE B 1 297 ? -10.797 23.016 -2.533 1 87.44 297 ILE B CA 1
ATOM 4638 C C . ILE B 1 297 ? -10.984 23.328 -4.016 1 87.44 297 ILE B C 1
ATOM 4640 O O . ILE B 1 297 ? -12.055 23.094 -4.574 1 87.44 297 ILE B O 1
ATOM 4644 N N . GLU B 1 298 ? -9.883 23.859 -4.664 1 86.88 298 GLU B N 1
ATOM 4645 C CA . GLU B 1 298 ? -10.008 24.297 -6.055 1 86.88 298 GLU B CA 1
ATOM 4646 C C . GLU B 1 298 ? -9.117 23.469 -6.973 1 86.88 298 GLU B C 1
ATOM 4648 O O . GLU B 1 298 ? -9.141 23.641 -8.195 1 86.88 298 GLU B O 1
ATOM 4653 N N . ASN B 1 299 ? -8.375 22.625 -6.344 1 90.06 299 ASN B N 1
ATOM 4654 C CA . ASN B 1 299 ? -7.453 21.812 -7.133 1 90.06 299 ASN B CA 1
ATOM 4655 C C . ASN B 1 299 ? -8.18 21.016 -8.211 1 90.06 299 ASN B C 1
ATOM 4657 O O . ASN B 1 299 ? -9 20.141 -7.906 1 90.06 299 ASN B O 1
ATOM 4661 N N . LYS B 1 300 ? -7.812 21.234 -9.477 1 85.38 300 LYS B N 1
ATOM 4662 C CA . LYS B 1 300 ? -8.547 20.656 -10.602 1 85.38 300 LYS B CA 1
ATOM 4663 C C . LYS B 1 300 ? -8.352 19.141 -10.656 1 85.38 300 LYS B C 1
ATOM 4665 O O . LYS B 1 300 ? -9.273 18.406 -11.016 1 85.38 300 LYS B O 1
ATOM 4670 N N . ARG B 1 301 ? -7.211 18.75 -10.32 1 81.5 301 ARG B N 1
ATOM 4671 C CA . ARG B 1 301 ? -6.953 17.312 -10.328 1 81.5 301 ARG B CA 1
ATOM 4672 C C . ARG B 1 301 ? -7.879 16.578 -9.352 1 81.5 301 ARG B C 1
ATOM 4674 O O . ARG B 1 301 ? -8.32 15.469 -9.625 1 81.5 301 ARG B O 1
ATOM 4681 N N . LEU B 1 302 ? -8.164 17.266 -8.289 1 82.94 302 LEU B N 1
ATOM 4682 C CA . LEU B 1 302 ? -8.984 16.641 -7.254 1 82.94 302 LEU B CA 1
ATOM 4683 C C . LEU B 1 302 ? -10.461 16.688 -7.637 1 82.94 302 LEU B C 1
ATOM 4685 O O . LEU B 1 302 ? -11.18 15.695 -7.453 1 82.94 302 LEU B O 1
ATOM 4689 N N . ILE B 1 303 ? -10.812 17.812 -8.172 1 79.88 303 ILE B N 1
ATOM 4690 C CA . ILE B 1 303 ? -12.25 18.016 -8.297 1 79.88 303 ILE B CA 1
ATOM 4691 C C . ILE B 1 303 ? -12.719 17.547 -9.672 1 79.88 303 ILE B C 1
ATOM 4693 O O . ILE B 1 303 ? -13.914 17.344 -9.891 1 79.88 303 ILE B O 1
ATOM 4697 N N . SER B 1 304 ? -11.734 17.344 -10.625 1 67 304 SER B N 1
ATOM 4698 C CA . SER B 1 304 ? -12.148 16.969 -11.977 1 67 304 SER B CA 1
ATOM 4699 C C . SER B 1 304 ? -12.602 15.508 -12.023 1 67 304 SER B C 1
ATOM 4701 O O . SER B 1 304 ? -12.07 14.664 -11.305 1 67 304 SER B O 1
ATOM 4703 N N . ASP B 1 305 ? -13.906 15.227 -12.25 1 57 305 ASP B N 1
ATOM 4704 C CA . ASP B 1 305 ? -14.555 13.93 -12.406 1 57 305 ASP B CA 1
ATOM 4705 C C . ASP B 1 305 ? -13.828 13.086 -13.453 1 57 305 ASP B C 1
ATOM 4707 O O . ASP B 1 305 ? -14.148 11.906 -13.633 1 57 305 ASP B O 1
ATOM 4711 N N . THR B 1 306 ? -12.977 13.656 -14.32 1 46.78 306 THR B N 1
ATOM 4712 C CA . THR B 1 306 ? -12.633 13 -15.578 1 46.78 306 THR B CA 1
ATOM 4713 C C . THR B 1 306 ? -11.562 11.93 -15.352 1 46.78 306 THR B C 1
ATOM 4715 O O . THR B 1 306 ? -10.391 12.258 -15.133 1 46.78 306 THR B O 1
ATOM 4718 N N . LYS B 1 307 ? -11.656 11.219 -14.398 1 40.41 307 LYS B N 1
ATOM 4719 C CA . LYS B 1 307 ? -10.664 10.156 -14.508 1 40.41 307 LYS B CA 1
ATOM 4720 C C . LYS B 1 307 ? -11.156 9.031 -15.422 1 40.41 307 LYS B C 1
ATOM 4722 O O . LYS B 1 307 ? -12.336 8.695 -15.414 1 40.41 307 LYS B O 1
#

Foldseek 3Di:
DPQQPPPDPPNARQFFAWGQDPPNQWIKFWWADAQLDDDPQLVVLVQVLLVVFAPNDWDQDLLNTIIRTGGGPVCVVVSQVSCVVSVTHTGGDWQFEGHEHEDCAPVDDPLFQDRGRVLRVVVCVVGGPPGFQTYFYEYEYRFPVRVSQQQQGQKRKYKFWAKDADFVQAQLPCQLCVPDPQNQWDRDPRGIDGNLQRDPRSCPSCVRDPSNRIDTDAMKMWMWHQHHDDPDGDGTATQFMFRDPVLVVLLVVQLRVCRRPPNHHPDGSNVRCVVVDVVVSSCRSCVPHDCVGTDDGNHCVRHPPPD/DPQQPPPDPPLARQFFQWGQDPPNQWIKFWWADAQLDDDPQLVVLVQVLLVVFAPNDWDQDLLNTIIRIGGGPVCVVVSQVSCVVSVTHTGGDWQFEGHEHEDCAPVDDPLFQDRGRVLRVVVCVVGGPPGFQTYFYEYEYRFPVRVSQQQQGQKRKYKFWAKDADFVQAQLPCQLCVPDPQNQWDRDPRGIDGNLQRDPRSCPSCVRDPSNRIDTDAMKMWMWHQHHDDPDGDGTATQFMFRDPVLVVLLVVQLRVCRRPPNHHPDGSNVRCVVVDVVVSSCSSCVPHDCVGTDDGNHCVRHPPPD

Solvent-accessible surface area (backbone atoms only — not comparable to full-atom values): 30169 Å² total; per-residue (Å²): 128,78,64,68,38,63,55,66,92,73,75,40,41,47,38,34,20,35,40,62,26,53,58,73,73,22,24,30,39,27,37,37,28,51,23,12,59,42,41,31,66,40,46,42,46,48,28,52,48,19,51,73,51,25,73,31,33,37,33,37,32,57,57,10,31,45,29,30,39,56,21,44,70,91,46,45,66,65,49,47,54,53,27,46,74,47,71,37,31,73,21,43,70,39,40,18,44,28,51,25,29,26,29,68,11,58,80,38,40,73,63,35,61,31,57,15,37,63,50,23,45,52,50,40,68,71,42,54,82,40,79,38,43,40,63,38,42,39,15,25,12,12,18,48,54,16,80,46,37,16,50,37,16,39,36,9,35,27,17,25,20,45,68,42,74,45,54,87,67,37,81,40,81,48,60,40,37,75,66,36,88,71,61,26,45,45,68,51,97,51,16,63,43,78,42,52,52,56,36,76,34,48,37,66,48,34,78,55,33,88,79,59,39,34,37,67,47,74,50,27,39,37,34,28,34,36,10,29,59,35,69,67,61,35,73,32,42,65,73,54,30,23,52,41,71,69,55,43,52,44,37,52,48,26,49,53,51,45,36,60,74,66,50,53,66,97,52,56,67,38,60,51,41,60,72,71,28,58,67,58,49,50,52,60,22,44,64,83,44,62,72,89,40,53,47,92,80,60,23,42,80,55,68,51,80,82,116,129,77,65,68,39,60,53,66,93,72,76,41,42,46,39,33,20,36,40,62,25,53,60,71,74,21,23,31,40,27,38,37,31,52,23,12,58,41,41,32,67,40,46,41,44,49,29,51,50,18,50,73,51,25,74,33,34,38,33,36,33,58,56,10,32,46,30,31,41,57,22,44,69,91,46,45,67,65,49,47,53,52,25,47,74,48,71,39,32,73,20,42,69,41,41,20,44,29,52,24,29,25,31,66,11,58,80,39,41,72,64,35,60,31,57,16,37,64,49,22,45,52,50,40,67,70,42,53,82,42,78,37,43,41,63,38,40,37,14,25,13,11,18,49,55,17,79,46,37,15,49,36,15,39,37,8,34,26,16,25,20,46,69,41,75,45,54,90,67,37,80,39,83,49,59,42,38,75,66,37,87,71,61,26,46,43,70,52,98,49,16,62,44,77,40,51,52,56,36,75,32,49,38,69,49,33,77,57,32,89,78,58,38,33,38,66,48,74,50,28,40,36,34,29,35,37,10,30,60,35,70,67,62,36,75,33,43,66,74,53,32,24,51,41,69,69,55,44,51,44,38,53,47,25,49,54,49,46,37,60,72,66,49,52,66,95,51,57,68,37,61,50,41,59,72,72,28,58,67,58,49,50,52,60,24,46,65,82,43,62,72,89,40,53,48,93,79,59,23,42,81,56,68,50,81,82,116

Organism: Methanocorpusculum labreanum (strain ATCC 43576 / DSM 4855 / Z) (NCBI:txid410358)

Nearest PDB structures (foldseek):
  7npa-assembly4_N  TM=9.375E-01  e=6.264E-28  Methanothermococcus thermolithotrophicus DSM 2095
  7npa-assembly3_I  TM=9.373E-01  e=1.104E-27  Methanothermococcus thermolithotrophicus DSM 2095
  7np8-assembly1_B  TM=9.416E-01  e=3.746E-26  Methanocaldococcus jannaschii DSM 2661
  2akj-assembly1_A  TM=7.676E-01  e=3.943E-12  Spinacia oleracea
  3b0n-assembly1_A  TM=7.699E-01  e=9.516E-12  Nicotiana tabacum

Secondary structure (DSSP, 8-state):
--S--B-STT--B-STTEEE-SSTT-EEEEBP-GGGEEEHHHHHHHHHHHHHHSSSEEEE-TTS-EEEEEE-GGGHHHHHHHHHHTT--B---SSBB-PPEE--GGGT-TT--S-HHHHHHHHHHHHTT-B-SS-B-EEEESSTT-TT-STTSSEEEEEE--EEE-GGG-----HHHHH-TT--EEEETTEEEE-TTT-----HHHHH-TT--EEEPPPEEEEEE--B-TTS-B--EEEEEESSHHHHHHHHHHHHHHHHHHPPTTS-HHHHHHHH-HHHHHHHHTTTS-GGGBPP---HHHH----/--S--B-STT--B-STTEEE-SSTT-EEEEBP-GGGEEEHHHHHHHHHHHHHHSSSEEEE-TTS-EEEEEE-GGGHHHHHHHHHHTT--B---SSBB-PPEE--GGGT-TT--S-HHHHHHHHHHHHTT-B-SS-B-EEEESSTT-TT-STTSSEEEEEE--EEE-GGG-----HHHHH-TT--EEEETTEEEE-TTT-----HHHHH-TT--EEEPPPEEEEEE--B-TTS-B--EEEEEESSHHHHHHHHHHHHHHHHHHPPTTS-HHHHHHHH-HHHHHHHHTTTS-GGGBPP---HHHH----

Radius of gyration: 24.43 Å; Cα contacts (8 Å, |Δi|>4): 1495; chains: 2; bounding box: 58×77×54 Å

Sequence (614 aa):
MNIFREYGDSGIHVLGGVITQKNADYCTVRIRLPAGVVTVEQVRGLATIAKKYGDGTLHVTARQTFEIPNVKPDTLDKMNAALEKNGTPIGAEFTEVVNVTACPGTLRCKYANIDSVGLAKKIDEKYFRKELSIRVRIAISSCPNSCVSSWESDIGIIGIQKPIRNPNLCSGCGTCVAYCKEHALSVRQGAVSLDHDICNTCGNCIETCHYHVIQGEPLGYQIMVGGSHGRTPHIGRYLISVSSEEALLVVVDGIIDWIRRYARSGSRFREQIESEGFDDFKAFVLKKADPAFFVGIENKRLISDTKMNIFREYGDSGIHVLGGVITQKNADYCTVRIRLPAGVVTVEQVRGLATIAKKYGDGTLHVTARQTFEIPNVKPDTLDKMNAALEKNGTPIGAEFTEVVNVTACPGTLRCKYANIDSVGLAKKIDEKYFRKELSIRVRIAISSCPNSCVSSWESDIGIIGIQKPIRNPNLCSGCGTCVAYCKEHALSVRQGAVSLDHDICNTCGNCIETCHYHVIQGEPLGYQIMVGGSHGRTPHIGRYLISVSSEEALLVVVDGIIDWIRRYARSGSRFREQIESEGFDDFKAFVLKKADPAFFVGIENKRLISDTK

pLDDT: mean 89.2, std 13.41, range [27.7, 98.75]